Protein AF-N9XUS9-F1 (afdb_monomer_lite)

Foldseek 3Di:
DVVVVVVVVVVVVVVVVVVVVVVVVLVFAAKDWPDWQFADQDALAAFAWQPLPPPVRHDVLLVVLCVVQVLQVQLVVDDDPVSSLLVLLVSLQVQAAEDQDDADPALALSCCQVPPPDPRHYHYQVSSLRDSQSSCSSNRWIKWKKWFAAQPQQSDQCGIDIWMWTQDPVLRWTAIARSNQSWFKAQVPHTDDDVRCLVCLPHDMAIDGNDHRVVVSVVCNRRSAKMKTQSYRYSHSPPDQEMEMAGPDPSRDDQHHPNHGDAFYHYHVHCVNRGDDNPDNDQDWDPFKHKTKGQDDDDPVLVPDDPVVVVQSRQKIKIFMDTSNDTDQWKWKDKDPDATDIRRGRIDIDGDDAAKIKIFIGRVRPDTRIIIIMHRPD

Radius of gyration: 23.4 Å; chains: 1; bounding box: 55×80×63 Å

Structure (mmCIF, N/CA/C/O backbone):
data_AF-N9XUS9-F1
#
_entry.id   AF-N9XUS9-F1
#
loop_
_atom_site.group_PDB
_atom_site.id
_atom_site.type_symbol
_atom_site.label_atom_id
_atom_site.label_alt_id
_atom_site.label_comp_id
_atom_site.label_asym_id
_atom_site.label_entity_id
_atom_site.label_seq_id
_atom_site.pdbx_PDB_ins_code
_atom_site.Cartn_x
_atom_site.Cartn_y
_atom_site.Cartn_z
_atom_site.occupancy
_atom_site.B_iso_or_equiv
_atom_site.auth_seq_id
_atom_site.auth_comp_id
_atom_site.auth_asym_id
_atom_site.auth_atom_id
_atom_site.pdbx_PDB_model_num
ATOM 1 N N . MET A 1 1 ? -11.752 -59.488 16.007 1.00 55.69 1 MET A N 1
ATOM 2 C CA . MET A 1 1 ? -11.751 -58.450 14.945 1.00 55.69 1 MET A CA 1
ATOM 3 C C . MET A 1 1 ? -12.530 -57.180 15.313 1.00 55.69 1 MET A C 1
ATOM 5 O O . MET A 1 1 ? -11.917 -56.124 15.384 1.00 55.69 1 MET A O 1
ATOM 9 N N . ARG A 1 2 ? -13.831 -57.257 15.653 1.00 59.12 2 ARG A N 1
ATOM 10 C CA . ARG A 1 2 ? -14.692 -56.084 15.957 1.00 59.12 2 ARG A CA 1
ATOM 11 C C . ARG A 1 2 ? -14.159 -55.108 17.029 1.00 59.12 2 ARG A C 1
ATOM 13 O O . ARG A 1 2 ? -14.276 -53.902 16.854 1.00 59.12 2 ARG A O 1
ATOM 20 N N . LYS A 1 3 ? -13.525 -55.598 18.107 1.00 62.41 3 LYS A N 1
ATOM 21 C CA . LYS A 1 3 ? -12.932 -54.738 19.160 1.00 62.41 3 LYS A CA 1
ATOM 22 C C . LYS A 1 3 ? -11.695 -53.950 18.689 1.00 62.41 3 LYS A C 1
ATOM 24 O O . LYS A 1 3 ? -11.501 -52.828 19.140 1.00 62.41 3 LYS A O 1
ATOM 29 N N . LYS A 1 4 ? -10.881 -54.509 17.779 1.00 65.00 4 LYS A N 1
ATOM 30 C CA . LYS A 1 4 ? -9.710 -53.817 17.201 1.00 65.00 4 LYS A CA 1
ATOM 31 C C . LYS A 1 4 ? -10.150 -52.726 16.217 1.00 65.00 4 LYS A C 1
ATOM 33 O O . LYS A 1 4 ? -9.658 -51.613 16.306 1.00 65.00 4 LYS A O 1
ATOM 38 N N .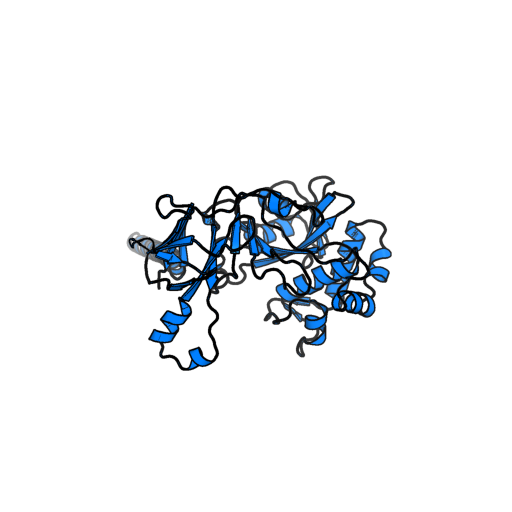 ILE A 1 5 ? -11.151 -53.016 15.382 1.00 74.81 5 ILE A N 1
ATOM 39 C CA . ILE A 1 5 ? -11.751 -52.049 14.444 1.00 74.81 5 ILE A CA 1
ATOM 40 C C . ILE A 1 5 ? -12.393 -50.874 15.204 1.00 74.81 5 ILE A C 1
ATOM 42 O O . ILE A 1 5 ? -12.122 -49.725 14.880 1.00 74.81 5 ILE A O 1
ATOM 46 N N . ARG A 1 6 ? -13.149 -51.135 16.287 1.00 74.62 6 ARG A N 1
ATOM 47 C CA . ARG A 1 6 ? -13.703 -50.067 17.146 1.00 74.62 6 ARG A CA 1
ATOM 48 C C . ARG A 1 6 ? -12.628 -49.166 17.762 1.00 74.62 6 ARG A C 1
ATOM 50 O O . ARG A 1 6 ? -12.818 -47.958 17.792 1.00 74.62 6 ARG A O 1
ATOM 57 N N . LYS A 1 7 ? -11.511 -49.735 18.234 1.00 77.75 7 LYS A N 1
ATOM 58 C CA . LYS A 1 7 ? -10.390 -48.946 18.775 1.00 77.75 7 LYS A CA 1
ATOM 59 C C . LYS A 1 7 ? -9.738 -48.069 17.702 1.00 77.75 7 LYS A C 1
ATOM 61 O O . LYS A 1 7 ? -9.454 -46.914 17.981 1.00 77.75 7 LYS A O 1
ATOM 66 N N . ILE A 1 8 ? -9.564 -48.586 16.484 1.00 84.25 8 ILE A N 1
ATOM 67 C CA . ILE A 1 8 ? -9.004 -47.824 15.356 1.00 84.25 8 ILE A CA 1
ATOM 68 C C . ILE A 1 8 ? -9.930 -46.662 14.968 1.00 84.25 8 ILE A C 1
ATOM 70 O O . ILE A 1 8 ? -9.463 -45.534 14.862 1.00 84.25 8 ILE A O 1
ATOM 74 N N . CYS A 1 9 ? -11.242 -46.895 14.843 1.00 82.31 9 CYS A N 1
ATOM 75 C CA . CYS A 1 9 ? -12.200 -45.821 14.556 1.00 82.31 9 CYS A CA 1
ATOM 76 C C . CYS A 1 9 ? -12.195 -44.731 15.636 1.00 82.31 9 CYS A C 1
ATOM 78 O O . CYS A 1 9 ? -12.264 -43.552 15.310 1.00 82.31 9 CYS A O 1
ATOM 80 N N . LEU A 1 10 ? -12.075 -45.107 16.913 1.00 84.81 10 LEU A N 1
ATOM 81 C CA . LEU A 1 10 ? -12.048 -44.148 18.017 1.00 84.81 10 LEU A CA 1
ATOM 82 C C . LEU A 1 10 ? -10.782 -43.276 17.990 1.00 84.81 10 LEU A C 1
ATOM 84 O O . LEU A 1 10 ? -10.868 -42.076 18.220 1.00 84.81 10 LEU A O 1
ATOM 88 N N . VAL A 1 11 ? -9.627 -43.853 17.641 1.00 86.81 11 VAL A N 1
ATOM 89 C CA . VAL A 1 11 ? -8.369 -43.104 17.462 1.00 86.81 11 VAL A CA 1
ATOM 90 C C . VAL A 1 11 ? -8.467 -42.133 16.284 1.00 86.81 11 VAL A C 1
ATOM 92 O O . VAL A 1 11 ? -8.067 -40.983 16.421 1.00 86.81 11 VAL A O 1
ATOM 95 N N . VAL A 1 12 ? -9.055 -42.550 15.158 1.00 89.25 12 VAL A N 1
ATOM 96 C CA . VAL A 1 12 ? -9.278 -41.665 13.999 1.00 89.25 12 VAL A CA 1
ATOM 97 C C . VAL A 1 12 ? -10.232 -40.520 14.349 1.00 89.25 12 VAL A C 1
ATOM 99 O O . VAL A 1 12 ? -9.975 -39.387 13.962 1.00 89.25 12 VAL A O 1
ATOM 102 N N . ILE A 1 13 ? -11.290 -40.779 15.125 1.00 89.62 13 ILE A N 1
ATOM 103 C CA . ILE A 1 13 ? -12.218 -39.737 15.591 1.00 89.62 13 ILE A CA 1
ATOM 104 C C . ILE A 1 13 ? -11.522 -38.769 16.550 1.00 89.62 13 ILE A C 1
ATOM 106 O O . ILE A 1 13 ? -11.703 -37.567 16.415 1.00 89.62 13 ILE A O 1
ATOM 110 N N . ILE A 1 14 ? -10.705 -39.255 17.488 1.00 85.94 14 ILE A N 1
ATOM 111 C CA . ILE A 1 14 ? -9.952 -38.389 18.409 1.00 85.94 14 ILE A CA 1
ATOM 112 C C . ILE A 1 14 ? -8.929 -37.541 17.648 1.00 85.94 14 ILE A C 1
ATOM 114 O O . ILE A 1 14 ? -8.796 -36.360 17.943 1.00 85.94 14 ILE A O 1
ATOM 118 N N . LEU A 1 15 ? -8.247 -38.103 16.647 1.00 82.88 15 LEU A N 1
ATOM 119 C CA . LEU A 1 15 ? -7.338 -37.345 15.785 1.00 82.88 15 LEU A CA 1
ATOM 120 C C . LEU A 1 15 ? -8.094 -36.314 14.940 1.00 82.88 15 LEU A C 1
ATOM 122 O O . LEU A 1 15 ? -7.660 -35.173 14.860 1.00 82.88 15 LEU A O 1
ATOM 126 N N . ALA A 1 16 ? -9.250 -36.670 14.377 1.00 81.44 16 ALA A N 1
ATOM 127 C CA . ALA A 1 16 ? -10.089 -35.741 13.624 1.00 81.44 16 ALA A CA 1
ATOM 128 C C . ALA A 1 16 ? -10.624 -34.608 14.512 1.00 81.44 16 ALA A C 1
ATOM 130 O O . ALA A 1 16 ? -10.534 -33.444 14.138 1.00 81.44 16 ALA A O 1
ATOM 131 N N . LEU A 1 17 ? -11.115 -34.924 15.714 1.00 80.12 17 LEU A N 1
ATOM 132 C CA . LEU A 1 17 ? -11.547 -33.933 16.701 1.00 80.12 17 LEU A CA 1
ATOM 133 C C . LEU A 1 17 ? -10.375 -33.090 17.205 1.00 80.12 17 LEU A C 1
ATOM 135 O O . LEU A 1 17 ? -10.551 -31.899 17.413 1.00 80.12 17 LEU A O 1
ATOM 139 N N . GLY A 1 18 ? -9.186 -33.675 17.357 1.00 72.31 18 GLY A N 1
ATOM 140 C CA . GLY A 1 18 ? -7.959 -32.969 17.715 1.00 72.31 18 GLY A CA 1
ATOM 141 C C . GLY A 1 18 ? -7.533 -31.972 16.641 1.00 72.31 18 GLY A C 1
ATOM 142 O O . GLY A 1 18 ? -7.239 -30.833 16.975 1.00 72.31 18 GLY A O 1
ATOM 143 N N . VAL A 1 19 ? -7.582 -32.358 15.362 1.00 71.81 19 VAL A N 1
ATOM 144 C CA . VAL A 1 19 ? -7.309 -31.469 14.218 1.00 71.81 19 VAL A CA 1
ATOM 145 C C . VAL A 1 19 ? -8.370 -30.372 14.108 1.00 71.81 19 VAL A C 1
ATOM 147 O O . VAL A 1 19 ? -8.022 -29.207 13.948 1.00 71.81 19 VAL A O 1
ATOM 150 N N . ILE A 1 20 ? -9.658 -30.704 14.261 1.00 70.94 20 ILE A N 1
ATOM 151 C CA . ILE A 1 20 ? -10.747 -29.713 14.277 1.00 70.94 20 ILE A CA 1
ATOM 152 C C . ILE A 1 20 ? -10.565 -28.741 15.447 1.00 70.94 20 ILE A C 1
ATOM 154 O O . ILE A 1 20 ? -10.708 -27.534 15.268 1.00 70.94 20 ILE A O 1
ATOM 158 N N . TYR A 1 21 ? -10.229 -29.244 16.635 1.00 65.31 21 TYR A N 1
ATOM 159 C CA . TYR A 1 21 ? -10.024 -28.435 17.831 1.00 65.31 21 TYR A CA 1
ATOM 160 C C . TYR A 1 21 ? -8.793 -27.533 17.705 1.00 65.31 21 TYR A C 1
ATOM 162 O O . TYR A 1 21 ? -8.913 -26.348 17.996 1.00 65.31 21 TYR A O 1
ATOM 170 N N . PHE A 1 22 ? -7.655 -28.043 17.219 1.00 53.28 22 PHE A N 1
ATOM 171 C CA . PHE A 1 22 ? -6.444 -27.246 16.979 1.00 53.28 22 PHE A CA 1
ATOM 172 C C . PHE A 1 22 ? -6.673 -26.166 15.918 1.00 53.28 22 PHE A C 1
ATOM 174 O O . PHE A 1 22 ? -6.421 -24.996 16.201 1.00 53.28 22 PHE A O 1
ATOM 181 N N . ASN A 1 23 ? -7.273 -26.513 14.773 1.00 52.66 23 ASN A N 1
ATOM 182 C CA . ASN A 1 23 ? -7.622 -25.533 13.739 1.00 52.66 23 ASN A CA 1
ATOM 183 C C . ASN A 1 23 ? -8.619 -24.478 14.256 1.00 52.66 23 ASN A C 1
ATOM 185 O O . ASN A 1 23 ? -8.572 -23.326 13.843 1.00 52.66 23 ASN A O 1
ATOM 189 N N . SER A 1 24 ? -9.500 -24.842 15.196 1.00 49.53 24 SER A N 1
ATOM 190 C CA . SER A 1 24 ? -10.460 -23.909 15.807 1.00 49.53 24 SER A CA 1
ATOM 191 C C . SER A 1 24 ? -9.878 -23.067 16.953 1.00 49.53 24 SER A C 1
ATOM 193 O O . SER A 1 24 ? -10.550 -22.138 17.406 1.00 49.53 24 SER A O 1
ATOM 195 N N . PHE A 1 25 ? -8.696 -23.405 17.483 1.00 46.56 25 PHE A N 1
ATOM 196 C CA . PHE A 1 25 ? -8.051 -22.696 18.599 1.00 46.56 25 PHE A CA 1
ATOM 197 C C . PHE A 1 25 ? -6.866 -21.828 18.164 1.00 46.56 25 PHE A C 1
ATOM 199 O O . PHE A 1 25 ? -6.571 -20.850 18.852 1.00 46.56 25 PHE A O 1
ATOM 206 N N . GLU A 1 26 ? -6.208 -22.146 17.045 1.00 46.09 26 GLU A N 1
ATOM 207 C CA . GLU A 1 26 ? -5.217 -21.245 16.438 1.00 46.09 26 GLU A CA 1
ATOM 208 C C . GLU A 1 26 ? -5.873 -19.973 15.879 1.00 46.09 26 GLU A C 1
ATOM 210 O O . GLU A 1 26 ? -5.320 -18.891 16.039 1.00 46.09 26 GLU A O 1
ATOM 215 N N . ASP A 1 27 ? -7.119 -20.065 15.404 1.00 48.94 27 ASP A N 1
ATOM 216 C CA . ASP A 1 27 ? -7.929 -18.941 14.899 1.00 48.94 27 ASP A CA 1
ATOM 217 C C . ASP A 1 27 ? -8.419 -17.939 15.989 1.00 48.94 27 ASP A C 1
ATOM 219 O O . ASP A 1 27 ? -9.230 -17.062 15.693 1.00 48.94 27 ASP A O 1
ATOM 223 N N . LYS A 1 28 ? -7.988 -18.060 17.261 1.00 50.34 28 LYS A N 1
ATOM 224 C CA . LYS A 1 28 ? -8.594 -17.358 18.428 1.00 50.34 28 LYS A CA 1
ATOM 225 C C . LYS A 1 28 ? -7.639 -16.528 19.297 1.00 50.34 28 LYS A C 1
ATOM 227 O O . LYS A 1 28 ? -7.837 -16.364 20.504 1.00 50.34 28 LYS A O 1
ATOM 232 N N . LYS A 1 29 ? -6.517 -16.071 18.746 1.00 60.91 29 LYS A N 1
ATOM 233 C CA . LYS A 1 29 ? -5.607 -15.163 19.465 1.00 60.91 29 LYS A CA 1
ATOM 234 C C . LYS A 1 29 ? -5.242 -13.999 18.563 1.00 60.91 29 LYS A C 1
ATOM 236 O O . LYS A 1 29 ? -4.198 -14.023 17.930 1.00 60.91 29 LYS A O 1
ATOM 241 N N . GLY A 1 30 ? -6.103 -12.990 18.525 1.00 73.31 30 GLY A N 1
ATOM 242 C CA . GLY A 1 30 ? -5.881 -11.820 17.690 1.00 73.31 30 GLY A CA 1
ATOM 243 C C . GLY A 1 30 ? -6.938 -10.742 17.876 1.00 73.31 30 GLY A C 1
ATOM 244 O O . GLY A 1 30 ? -7.646 -10.697 18.888 1.00 73.31 30 GLY A O 1
ATOM 245 N N . ILE A 1 31 ? -7.021 -9.868 16.879 1.00 85.81 31 ILE A N 1
ATOM 246 C CA . ILE A 1 31 ? -7.991 -8.779 16.816 1.00 85.81 31 ILE A CA 1
ATOM 247 C C . ILE A 1 31 ? -8.891 -9.027 15.624 1.00 85.81 31 ILE A C 1
ATOM 249 O O . ILE A 1 31 ? -8.422 -9.242 14.507 1.00 85.81 31 ILE A O 1
ATOM 253 N N . LYS A 1 32 ? -10.198 -8.994 15.876 1.00 89.00 32 LYS A N 1
ATOM 254 C CA . LYS A 1 32 ? -11.206 -9.272 14.864 1.00 89.00 32 LYS A CA 1
ATOM 255 C C . LYS A 1 32 ? -12.099 -8.064 14.656 1.00 89.00 32 LYS A C 1
ATOM 257 O O . LYS A 1 32 ? -12.776 -7.620 15.581 1.00 89.00 32 LYS A O 1
ATOM 262 N N . VAL A 1 33 ? -12.162 -7.584 13.421 1.00 91.31 33 VAL A N 1
ATOM 263 C CA . VAL A 1 33 ? -13.187 -6.626 13.010 1.00 91.31 33 VAL A CA 1
ATOM 264 C C . VAL A 1 33 ? -14.502 -7.386 12.847 1.00 91.31 33 VAL A C 1
ATOM 266 O O . VAL A 1 33 ? -14.601 -8.349 12.090 1.00 91.31 33 VAL A O 1
ATOM 269 N N . THR A 1 34 ? -15.506 -6.998 13.627 1.00 92.38 34 THR A N 1
ATOM 270 C CA . THR A 1 34 ? -16.836 -7.635 13.640 1.00 92.38 34 THR A CA 1
ATOM 271 C C . THR A 1 34 ? -17.873 -6.822 12.875 1.00 92.38 34 THR A C 1
ATOM 273 O O . THR A 1 34 ? -18.816 -7.397 12.332 1.00 92.38 34 THR A O 1
ATOM 276 N N . LYS A 1 35 ? -17.652 -5.507 12.758 1.00 94.81 35 LYS A N 1
ATOM 277 C CA . LYS A 1 35 ? -18.440 -4.585 11.940 1.00 94.81 35 LYS A CA 1
ATOM 278 C C . LYS A 1 35 ? -17.556 -3.449 11.428 1.00 94.81 35 LYS A C 1
ATOM 280 O O . LYS A 1 35 ? -16.718 -2.946 12.176 1.00 94.81 35 LYS A O 1
ATOM 285 N N . PHE A 1 36 ? -17.755 -3.034 10.177 1.00 95.81 36 PHE A N 1
ATOM 286 C CA . PHE A 1 36 ? -16.971 -1.969 9.548 1.00 95.81 36 PHE A CA 1
ATOM 287 C C . PHE A 1 36 ? -17.843 -1.086 8.645 1.00 95.81 36 PHE A C 1
ATOM 289 O O . PHE A 1 36 ? -17.789 -1.161 7.420 1.00 95.81 36 PHE A O 1
ATOM 296 N N . ASP A 1 37 ? -18.640 -0.215 9.258 1.00 96.69 37 ASP A N 1
ATOM 297 C CA . ASP A 1 37 ? -19.387 0.832 8.554 1.00 96.69 37 ASP A CA 1
ATOM 298 C C . ASP A 1 37 ? -18.475 2.060 8.399 1.00 96.69 37 ASP A C 1
ATOM 300 O O . ASP A 1 37 ? -18.717 3.118 8.978 1.00 96.69 37 ASP A O 1
ATOM 304 N N . ASN A 1 38 ? -17.348 1.868 7.711 1.00 96.94 38 ASN A N 1
ATOM 305 C CA . ASN A 1 38 ? -16.285 2.865 7.550 1.00 96.94 38 ASN A CA 1
ATOM 306 C C . ASN A 1 38 ? -15.534 2.697 6.210 1.00 96.94 38 ASN A C 1
ATOM 308 O O . ASN A 1 38 ? -14.387 3.118 6.073 1.00 96.94 38 ASN A O 1
ATOM 312 N N . LEU A 1 39 ? -16.146 2.034 5.221 1.00 97.12 39 LEU A N 1
ATOM 313 C CA . LEU A 1 39 ? -15.546 1.862 3.897 1.00 97.12 39 LEU A CA 1
ATOM 314 C C . LEU A 1 39 ? -15.544 3.174 3.117 1.00 97.12 39 LEU A C 1
ATOM 316 O O . LEU A 1 39 ? -16.595 3.759 2.844 1.00 97.12 39 LEU A O 1
ATOM 320 N N . TYR A 1 40 ? -14.356 3.604 2.709 1.00 96.69 40 TYR A N 1
ATOM 321 C CA . TYR A 1 40 ? -14.174 4.786 1.887 1.00 96.69 40 TYR A CA 1
ATOM 322 C C . TYR A 1 40 ? -14.420 4.451 0.416 1.00 96.69 40 TYR A C 1
ATOM 324 O O . TYR A 1 40 ? -13.503 4.066 -0.300 1.00 96.69 40 TYR A O 1
ATOM 332 N N . ASN A 1 41 ? -15.652 4.603 -0.058 1.00 94.75 41 ASN A N 1
ATOM 333 C CA . ASN A 1 41 ? -16.010 4.366 -1.464 1.00 94.75 41 ASN A CA 1
ATOM 334 C C . ASN A 1 41 ? -16.225 5.675 -2.242 1.00 94.75 41 ASN A C 1
ATOM 336 O O . ASN A 1 41 ? -17.005 5.730 -3.190 1.00 94.75 41 ASN A O 1
ATOM 340 N N . GLU A 1 42 ? -15.530 6.734 -1.828 1.00 93.69 42 GLU A N 1
ATOM 341 C CA . GLU A 1 42 ? -15.599 8.060 -2.445 1.00 93.69 42 GLU A CA 1
ATOM 342 C C . GLU A 1 42 ? -14.345 8.343 -3.293 1.00 93.69 42 GLU A C 1
ATOM 344 O O . GLU A 1 42 ? -13.570 7.433 -3.597 1.00 93.69 42 GLU A O 1
ATOM 349 N N . GLU A 1 43 ? -14.168 9.584 -3.756 1.00 91.12 43 GLU A N 1
ATOM 350 C CA . GLU A 1 43 ? -13.172 9.931 -4.786 1.00 91.12 43 GLU A CA 1
ATOM 351 C C . GLU A 1 43 ? -12.247 11.096 -4.402 1.00 91.12 43 GLU A C 1
ATOM 353 O O . GLU A 1 43 ? -11.361 11.456 -5.175 1.00 91.12 43 GLU A O 1
ATOM 358 N N . SER A 1 44 ? -12.422 11.687 -3.229 1.00 91.00 44 SER A N 1
ATOM 359 C CA . SER A 1 44 ? -11.757 12.924 -2.805 1.00 91.00 44 SER A CA 1
ATOM 360 C C . SER A 1 44 ? -10.326 12.723 -2.299 1.00 91.00 44 SER A C 1
ATOM 362 O O . SER A 1 44 ? -9.567 13.687 -2.204 1.00 91.00 44 SER A O 1
ATOM 364 N N . ILE A 1 45 ? -9.918 11.486 -1.986 1.00 90.81 45 ILE A N 1
ATOM 365 C CA . ILE A 1 45 ? -8.528 11.191 -1.610 1.00 90.81 45 ILE A CA 1
ATOM 366 C C . ILE A 1 45 ? -7.589 11.506 -2.783 1.00 90.81 45 ILE A C 1
ATOM 368 O O . ILE A 1 45 ? -7.725 10.968 -3.892 1.00 90.81 45 ILE A O 1
ATOM 372 N N . LYS A 1 46 ? -6.603 12.361 -2.493 1.00 91.00 46 LYS A N 1
ATOM 373 C CA . LYS A 1 46 ? -5.433 12.616 -3.334 1.00 91.00 46 LYS A CA 1
ATOM 374 C C . LYS A 1 46 ? -4.355 11.586 -3.007 1.00 91.00 46 LYS A C 1
ATOM 376 O O . LYS A 1 46 ? -4.002 11.424 -1.845 1.00 91.00 46 LYS A O 1
ATOM 381 N N . ILE A 1 47 ? -3.839 10.925 -4.038 1.00 93.69 47 ILE A N 1
ATOM 382 C CA . ILE A 1 47 ? -2.656 10.066 -3.946 1.00 93.69 47 ILE A CA 1
ATOM 383 C C . ILE A 1 47 ? -1.472 10.888 -4.457 1.00 93.69 47 ILE A C 1
ATOM 385 O O . ILE A 1 47 ? -1.565 11.501 -5.522 1.00 93.69 47 ILE A O 1
ATOM 389 N N . PHE A 1 48 ? -0.398 10.946 -3.678 1.00 93.94 48 PHE A N 1
ATOM 390 C CA . PHE A 1 48 ? 0.795 11.729 -3.985 1.00 93.94 48 PHE A CA 1
ATOM 391 C C . PHE A 1 48 ? 1.836 10.847 -4.672 1.00 93.94 48 PHE A C 1
ATOM 393 O O . PHE A 1 48 ? 2.011 9.686 -4.301 1.00 93.94 48 PHE A O 1
ATOM 400 N N . TYR A 1 49 ? 2.516 11.410 -5.666 1.00 94.62 49 TYR A N 1
ATOM 401 C CA . TYR A 1 49 ? 3.536 10.748 -6.477 1.00 94.62 49 TYR A CA 1
ATOM 402 C C . TYR A 1 49 ? 4.754 11.662 -6.620 1.00 94.62 49 TYR A C 1
ATOM 404 O O . TYR A 1 49 ? 4.653 12.873 -6.407 1.00 94.62 49 TYR A O 1
ATOM 412 N N . GLU A 1 50 ? 5.902 11.071 -6.939 1.00 93.56 50 GLU A N 1
ATOM 413 C CA . GLU A 1 50 ? 7.166 11.792 -7.077 1.00 93.56 50 GLU A CA 1
ATOM 414 C C . GLU A 1 50 ? 7.133 12.748 -8.279 1.00 93.56 50 GLU A C 1
ATOM 416 O O . GLU A 1 50 ? 6.464 12.502 -9.273 1.00 93.56 50 GLU A O 1
ATOM 421 N N . HIS A 1 51 ? 7.859 13.864 -8.233 1.00 83.94 51 HIS A N 1
ATOM 422 C CA . HIS A 1 51 ? 7.859 14.823 -9.341 1.00 83.94 51 HIS A CA 1
ATOM 423 C C . HIS A 1 51 ? 8.919 14.488 -10.399 1.00 83.94 51 HIS A C 1
ATOM 425 O O . HIS A 1 51 ? 9.882 15.229 -10.577 1.00 83.94 51 HIS A O 1
ATOM 431 N N . ILE A 1 52 ? 8.743 13.400 -11.153 1.00 85.25 52 ILE A N 1
ATOM 432 C CA . ILE A 1 52 ? 9.779 12.961 -12.113 1.00 85.25 52 ILE A CA 1
ATOM 433 C C . ILE A 1 52 ? 9.776 13.735 -13.442 1.00 85.25 52 ILE A C 1
ATOM 435 O O . ILE A 1 52 ? 10.769 13.737 -14.170 1.00 85.25 52 ILE A O 1
ATOM 439 N N . ARG A 1 53 ? 8.656 14.385 -13.794 1.00 79.81 53 ARG A N 1
ATOM 440 C CA . ARG A 1 53 ? 8.522 15.157 -15.048 1.00 79.81 53 ARG A CA 1
ATOM 441 C C . ARG A 1 53 ? 9.075 16.573 -14.940 1.00 79.81 53 ARG A C 1
ATOM 443 O O . ARG A 1 53 ? 9.546 17.130 -15.931 1.00 79.81 53 ARG A O 1
ATOM 450 N N . ASP A 1 54 ? 9.015 17.155 -13.747 1.00 83.31 54 ASP A N 1
ATOM 451 C CA . ASP A 1 54 ? 9.600 18.461 -13.476 1.00 83.31 54 ASP A CA 1
ATOM 452 C C . ASP A 1 54 ? 11.067 18.270 -13.091 1.00 83.31 54 ASP A C 1
ATOM 454 O O . ASP A 1 54 ? 11.393 18.000 -11.937 1.00 83.31 54 ASP A O 1
ATOM 458 N N . LYS A 1 55 ? 11.965 18.430 -14.070 1.00 80.06 55 LYS A N 1
ATOM 459 C CA . LYS A 1 55 ? 13.413 18.244 -13.880 1.00 80.06 55 LYS A CA 1
ATOM 460 C C . LYS A 1 55 ? 14.004 19.097 -12.752 1.00 80.06 55 LYS A C 1
ATOM 462 O O . LYS A 1 55 ? 15.063 18.751 -12.246 1.00 80.06 55 LYS A O 1
ATOM 467 N N . THR A 1 56 ? 13.344 20.188 -12.358 1.00 82.44 56 THR A N 1
ATOM 468 C CA . THR A 1 56 ? 13.805 21.063 -11.267 1.00 82.44 56 THR A CA 1
ATOM 469 C C . THR A 1 56 ? 13.441 20.542 -9.876 1.00 82.44 56 THR A C 1
ATOM 471 O O . THR A 1 56 ? 13.940 21.060 -8.881 1.00 82.44 56 THR A O 1
ATOM 474 N N . LYS A 1 57 ? 12.585 19.516 -9.804 1.00 85.56 57 LYS A N 1
ATOM 475 C CA . LYS A 1 57 ? 12.055 18.937 -8.564 1.00 85.56 57 LYS A CA 1
ATOM 476 C C . LYS A 1 57 ? 12.363 17.451 -8.401 1.00 85.56 57 LYS A C 1
ATOM 478 O O . LYS A 1 57 ? 11.886 16.852 -7.443 1.00 85.56 57 LYS A O 1
ATOM 483 N N . ILE A 1 58 ? 13.147 16.861 -9.305 1.00 88.12 58 ILE A N 1
ATOM 484 C CA . ILE A 1 58 ? 13.558 15.460 -9.181 1.00 88.12 58 ILE A CA 1
ATOM 485 C C . ILE A 1 58 ? 14.362 15.298 -7.891 1.00 88.12 58 ILE A C 1
ATOM 487 O O . ILE A 1 58 ? 15.331 16.021 -7.650 1.00 88.12 58 ILE A O 1
ATOM 491 N N . ASN A 1 59 ? 13.965 14.327 -7.074 1.00 93.00 59 ASN A N 1
ATOM 492 C CA . ASN A 1 59 ? 14.664 13.996 -5.845 1.00 93.00 59 ASN A CA 1
ATOM 493 C C . ASN A 1 59 ? 16.120 13.567 -6.127 1.00 93.00 59 ASN A C 1
ATOM 495 O O . ASN A 1 59 ? 16.382 12.682 -6.942 1.00 93.00 59 ASN A O 1
ATOM 499 N N . GLU A 1 60 ? 17.074 14.158 -5.404 1.00 94.81 60 GLU A N 1
ATOM 500 C CA . GLU A 1 60 ? 18.513 13.901 -5.557 1.00 94.81 60 GLU A CA 1
ATOM 501 C C . GLU A 1 60 ? 18.883 12.414 -5.396 1.00 94.81 60 GLU A C 1
ATOM 503 O O . GLU A 1 60 ? 19.801 11.924 -6.052 1.00 94.81 60 GLU A O 1
ATOM 508 N N . LYS A 1 61 ? 18.158 11.666 -4.555 1.00 95.38 61 LYS A N 1
ATOM 509 C CA . LYS A 1 61 ? 18.366 10.224 -4.348 1.00 95.38 61 LYS A CA 1
ATOM 510 C C . LYS A 1 61 ? 18.066 9.421 -5.611 1.00 95.38 61 LYS A C 1
ATOM 512 O O . LYS A 1 61 ? 18.778 8.462 -5.896 1.00 95.38 61 LYS A O 1
ATOM 517 N N . ILE A 1 62 ? 17.064 9.840 -6.385 1.00 96.50 62 ILE A N 1
ATOM 518 C CA . ILE A 1 62 ? 16.724 9.227 -7.674 1.00 96.50 62 ILE A CA 1
ATOM 519 C C . ILE A 1 62 ? 17.807 9.531 -8.708 1.00 96.50 62 ILE A C 1
ATOM 521 O O . ILE A 1 62 ? 18.257 8.619 -9.396 1.00 96.50 62 ILE A O 1
ATOM 525 N N . THR A 1 63 ? 18.295 10.774 -8.762 1.00 94.81 63 THR A N 1
ATOM 526 C CA . THR A 1 63 ? 19.422 11.150 -9.633 1.00 94.81 63 THR A CA 1
ATOM 527 C C . THR A 1 63 ? 20.676 10.335 -9.312 1.00 94.81 63 THR A C 1
ATOM 529 O O . THR A 1 63 ? 21.302 9.783 -10.211 1.00 94.81 63 THR A O 1
ATOM 532 N N . LYS A 1 64 ? 21.003 10.172 -8.026 1.00 95.56 64 LYS A N 1
ATOM 533 C CA . LYS A 1 64 ? 22.148 9.361 -7.587 1.00 95.56 64 LYS A CA 1
ATOM 534 C C . LYS A 1 64 ? 21.998 7.882 -7.932 1.00 95.56 64 LYS A C 1
ATOM 536 O O . LYS A 1 64 ? 22.985 7.249 -8.300 1.00 95.56 64 LYS A O 1
ATOM 541 N N . LEU A 1 65 ? 20.794 7.317 -7.806 1.00 94.94 65 LEU A N 1
ATOM 542 C CA . LEU A 1 65 ? 20.527 5.942 -8.241 1.00 94.94 65 LEU A CA 1
ATOM 543 C C . LEU A 1 65 ? 20.720 5.789 -9.745 1.00 94.94 65 LEU A C 1
ATOM 545 O O . LEU A 1 65 ? 21.360 4.826 -10.163 1.00 94.94 65 LEU A O 1
ATOM 549 N N . GLU A 1 66 ? 20.212 6.740 -10.530 1.00 95.06 66 GLU A N 1
ATOM 550 C CA . GLU A 1 66 ? 20.425 6.745 -11.974 1.00 95.06 66 GLU A CA 1
ATOM 551 C C . GLU A 1 66 ? 21.919 6.731 -12.313 1.00 95.06 66 GLU A C 1
ATOM 553 O O . GLU A 1 66 ? 22.392 5.828 -12.996 1.00 95.06 66 GLU A O 1
ATOM 558 N N . GLU A 1 67 ? 22.686 7.681 -11.781 1.00 95.12 67 GLU A N 1
ATOM 559 C CA . GLU A 1 67 ? 24.121 7.797 -12.064 1.00 95.12 67 GLU A CA 1
ATOM 560 C C . GLU A 1 67 ? 24.918 6.569 -11.605 1.00 95.12 67 GLU A C 1
ATOM 562 O O . GLU A 1 67 ? 25.846 6.138 -12.285 1.00 95.12 67 GLU A O 1
ATOM 567 N N . THR A 1 68 ? 24.556 5.982 -10.460 1.00 95.62 68 THR A N 1
ATOM 568 C CA . THR A 1 68 ? 25.278 4.833 -9.888 1.00 95.62 68 THR A CA 1
ATOM 569 C C . THR A 1 68 ? 25.060 3.549 -10.689 1.00 95.62 68 THR A C 1
ATOM 571 O O . THR A 1 68 ? 25.963 2.715 -10.765 1.00 95.62 68 THR A O 1
ATOM 574 N N . TYR A 1 69 ? 23.863 3.363 -11.251 1.00 95.88 69 TYR A N 1
ATOM 575 C CA . TYR A 1 69 ? 23.458 2.104 -11.884 1.00 95.88 69 TYR A CA 1
ATOM 576 C C . TYR A 1 69 ? 23.197 2.218 -13.388 1.00 95.88 69 TYR A C 1
ATOM 578 O O . TYR A 1 69 ? 22.804 1.223 -13.998 1.00 95.88 69 TYR A O 1
ATOM 586 N N . SER A 1 70 ? 23.424 3.391 -13.986 1.00 96.44 70 SER A N 1
ATOM 587 C CA . SER A 1 70 ? 23.223 3.667 -15.414 1.00 96.44 70 SER A CA 1
ATOM 588 C C . SER A 1 70 ? 21.851 3.192 -15.913 1.00 96.44 70 SER A C 1
ATOM 590 O O . SER A 1 70 ? 21.738 2.558 -16.966 1.00 96.44 70 SER A O 1
ATOM 592 N N . VAL A 1 71 ? 20.794 3.448 -15.138 1.00 96.75 71 VAL A N 1
ATOM 593 C CA . VAL A 1 71 ? 19.452 2.889 -15.357 1.00 96.75 71 VAL A CA 1
ATOM 594 C C . VAL A 1 71 ? 18.917 3.262 -16.733 1.00 96.75 71 VAL A C 1
ATOM 596 O O . VAL A 1 71 ? 18.450 2.373 -17.455 1.00 96.75 71 VAL A O 1
ATOM 599 N N . LYS A 1 72 ? 19.017 4.532 -17.146 1.00 96.06 72 LYS A N 1
ATOM 600 C CA . LYS A 1 72 ? 18.548 4.951 -18.480 1.00 96.06 72 LYS A CA 1
ATOM 601 C C . LYS A 1 72 ? 19.397 4.366 -19.595 1.00 96.06 72 LYS A C 1
ATOM 603 O O . LYS A 1 72 ? 18.843 3.941 -20.603 1.00 96.06 72 LYS A O 1
ATOM 608 N N . GLU A 1 73 ? 20.717 4.338 -19.434 1.00 95.94 73 GLU A N 1
ATOM 609 C CA . GLU A 1 73 ? 21.627 3.805 -20.454 1.00 95.94 73 GLU A CA 1
ATOM 610 C C . GLU A 1 73 ? 21.372 2.315 -20.715 1.00 95.94 73 GLU A C 1
ATOM 612 O O . GLU A 1 73 ? 21.354 1.876 -21.863 1.00 95.94 73 GLU A O 1
ATOM 617 N N . ILE A 1 74 ? 21.161 1.530 -19.656 1.00 94.75 74 ILE A N 1
ATOM 618 C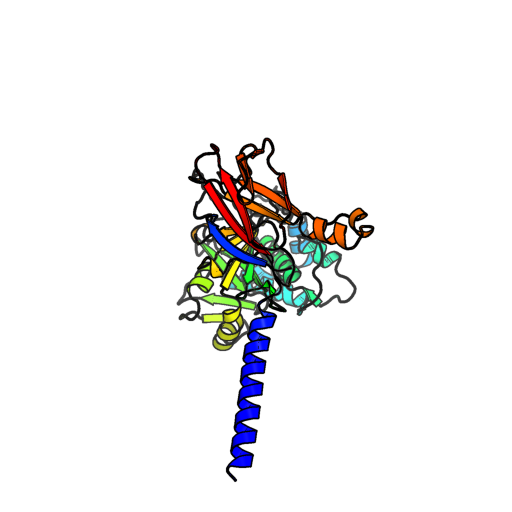 CA . ILE A 1 74 ? 20.901 0.093 -19.764 1.00 94.75 74 ILE A CA 1
ATOM 619 C C . ILE A 1 74 ? 19.505 -0.159 -20.330 1.00 94.75 74 ILE A C 1
ATOM 621 O O . ILE A 1 74 ? 19.354 -0.984 -21.230 1.00 94.75 74 ILE A O 1
ATOM 625 N N . SER A 1 75 ? 18.494 0.543 -19.816 1.00 94.44 75 SER A N 1
ATOM 626 C CA . SER A 1 75 ? 17.096 0.255 -20.148 1.00 94.44 75 SER A CA 1
ATOM 627 C C . SER A 1 75 ? 16.716 0.753 -21.543 1.00 94.44 75 SER A C 1
ATOM 629 O O . SER A 1 75 ? 16.043 0.035 -22.270 1.00 94.44 75 SER A O 1
ATOM 631 N N . ASN A 1 76 ? 17.206 1.924 -21.975 1.00 93.94 76 ASN A N 1
ATOM 632 C CA . ASN A 1 76 ? 16.880 2.502 -23.291 1.00 93.94 76 ASN A CA 1
ATOM 633 C C . ASN A 1 76 ? 17.553 1.797 -24.483 1.00 93.94 76 ASN A C 1
ATOM 635 O O . ASN A 1 76 ? 17.440 2.277 -25.608 1.00 93.94 76 ASN A O 1
ATOM 639 N N . LYS A 1 77 ? 18.264 0.685 -24.253 1.00 94.50 77 LYS A N 1
ATOM 640 C CA . LYS A 1 77 ? 18.707 -0.224 -25.323 1.00 94.50 77 LYS A CA 1
ATOM 641 C C . LYS A 1 77 ? 17.561 -1.067 -25.880 1.00 94.50 77 LYS A C 1
ATOM 643 O O . LYS A 1 77 ? 17.694 -1.586 -26.980 1.00 94.50 77 LYS A O 1
ATOM 648 N N . GLU A 1 78 ? 16.483 -1.215 -25.117 1.00 95.38 78 GLU A N 1
ATOM 649 C CA . GLU A 1 78 ? 15.243 -1.834 -25.577 1.00 95.38 78 GLU A CA 1
ATOM 650 C C . GLU A 1 78 ? 14.354 -0.781 -26.250 1.00 95.38 78 GLU A C 1
ATOM 652 O O . GLU A 1 78 ? 14.394 0.394 -25.876 1.00 95.38 78 GLU A O 1
ATOM 657 N N . ASP A 1 79 ? 13.538 -1.191 -27.222 1.00 92.06 79 ASP A N 1
ATOM 658 C CA . ASP A 1 79 ? 12.628 -0.289 -27.940 1.00 92.06 79 ASP A CA 1
ATOM 659 C C . ASP A 1 79 ? 11.268 -0.160 -27.230 1.00 92.06 79 ASP A C 1
ATOM 661 O O . ASP A 1 79 ? 10.772 0.956 -27.024 1.00 92.06 79 ASP A O 1
ATOM 665 N N . ASP A 1 80 ? 10.700 -1.294 -26.811 1.00 94.44 80 ASP A N 1
ATOM 666 C CA . ASP A 1 80 ? 9.379 -1.414 -26.184 1.00 94.44 80 ASP A CA 1
ATOM 667 C C . ASP A 1 80 ? 9.346 -0.856 -24.747 1.00 94.44 80 ASP A C 1
ATOM 669 O O . ASP A 1 80 ? 10.311 -0.970 -23.987 1.00 94.44 80 ASP A O 1
ATOM 673 N N . GLU A 1 81 ? 8.230 -0.222 -24.365 1.00 95.88 81 GLU A N 1
ATOM 674 C CA . GLU A 1 81 ? 8.058 0.384 -23.038 1.00 95.88 81 GLU A CA 1
ATOM 675 C C . GLU A 1 81 ? 8.157 -0.654 -21.909 1.00 95.88 81 GLU A C 1
ATOM 677 O O . GLU A 1 81 ? 8.859 -0.424 -20.920 1.00 95.88 81 GLU A O 1
ATOM 682 N N . LEU A 1 82 ? 7.495 -1.805 -22.052 1.00 96.00 82 LEU A N 1
ATOM 683 C CA . LEU A 1 82 ? 7.492 -2.854 -21.033 1.00 96.00 82 LEU A CA 1
ATOM 684 C C . LEU A 1 82 ? 8.865 -3.509 -20.921 1.00 96.00 82 LEU A C 1
ATOM 686 O O . LEU A 1 82 ? 9.310 -3.786 -19.807 1.00 96.00 82 LEU A O 1
ATOM 690 N N . ASP A 1 83 ? 9.563 -3.707 -22.039 1.00 95.50 83 ASP A N 1
ATOM 691 C CA . ASP A 1 83 ? 10.913 -4.277 -22.025 1.00 95.50 83 ASP A CA 1
ATOM 692 C C . ASP A 1 83 ? 11.919 -3.338 -21.338 1.00 95.50 83 ASP A C 1
ATOM 694 O O . ASP A 1 83 ? 12.718 -3.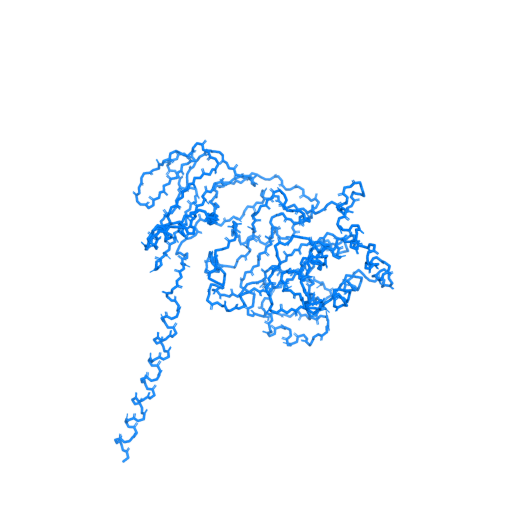794 -20.511 1.00 95.50 83 ASP A O 1
ATOM 698 N N . LYS A 1 84 ? 11.820 -2.015 -21.558 1.00 97.38 84 LYS A N 1
ATOM 699 C CA . LYS A 1 84 ? 12.589 -1.006 -20.797 1.00 97.38 84 LYS A CA 1
ATOM 700 C C . LYS A 1 84 ? 12.329 -1.121 -19.298 1.00 97.38 84 LYS A C 1
ATOM 702 O O . LYS A 1 84 ? 13.268 -1.122 -18.501 1.00 97.38 84 LYS A O 1
ATOM 707 N N . ILE A 1 85 ? 11.063 -1.236 -18.899 1.00 97.88 85 ILE A N 1
ATOM 708 C CA . ILE A 1 85 ? 10.689 -1.390 -17.490 1.00 97.88 85 ILE A CA 1
ATOM 709 C C . ILE A 1 85 ? 11.237 -2.705 -16.929 1.00 97.88 85 ILE A C 1
ATOM 711 O O . ILE A 1 85 ? 11.812 -2.706 -15.841 1.00 97.88 85 ILE A O 1
ATOM 715 N N . LEU A 1 86 ? 11.151 -3.815 -17.663 1.00 96.88 86 LEU A N 1
ATOM 716 C CA . LEU A 1 86 ? 11.688 -5.100 -17.219 1.00 96.88 86 LEU A CA 1
ATOM 717 C C . LEU A 1 86 ? 13.205 -5.077 -17.008 1.00 96.88 86 LEU A C 1
ATOM 719 O O . LEU A 1 86 ? 13.679 -5.725 -16.071 1.00 96.88 86 LEU A O 1
ATOM 723 N N . LYS A 1 87 ? 13.973 -4.279 -17.764 1.00 97.25 87 LYS A N 1
ATOM 724 C CA . LYS A 1 87 ? 15.416 -4.106 -17.501 1.00 97.25 87 LYS A CA 1
ATOM 725 C C . LYS A 1 87 ? 15.725 -3.567 -16.117 1.00 97.25 87 LYS A C 1
ATOM 727 O O . LYS A 1 87 ? 16.743 -3.945 -15.541 1.00 97.25 87 LYS A O 1
ATOM 732 N N . THR A 1 88 ? 14.847 -2.761 -15.529 1.00 98.06 88 THR A N 1
ATOM 733 C CA . THR A 1 88 ? 15.049 -2.300 -14.147 1.00 98.06 88 THR A CA 1
ATOM 734 C C . THR A 1 88 ? 15.027 -3.464 -13.144 1.00 98.06 88 THR A C 1
ATOM 736 O O . THR A 1 88 ? 15.786 -3.446 -12.176 1.00 98.06 88 THR A O 1
ATOM 739 N N . THR A 1 89 ? 14.271 -4.536 -13.423 1.00 97.38 89 THR A N 1
ATOM 740 C CA . THR A 1 89 ? 14.276 -5.761 -12.600 1.00 97.38 89 THR A CA 1
ATOM 741 C C . THR A 1 89 ? 15.583 -6.553 -12.743 1.00 97.38 89 THR A C 1
ATOM 743 O O . THR A 1 89 ? 16.042 -7.184 -11.790 1.00 97.38 89 THR A O 1
ATOM 746 N N . ASP A 1 90 ? 16.235 -6.476 -13.908 1.00 95.44 90 ASP A N 1
ATOM 747 C CA . ASP A 1 90 ? 17.554 -7.074 -14.142 1.00 95.44 90 ASP A CA 1
ATOM 748 C C . ASP A 1 90 ? 18.649 -6.302 -13.400 1.00 95.44 90 ASP A C 1
ATOM 750 O O . ASP A 1 90 ? 19.538 -6.904 -12.794 1.00 95.44 90 ASP A O 1
ATOM 754 N N . ILE A 1 91 ? 18.556 -4.969 -13.393 1.00 96.88 91 ILE A N 1
ATOM 755 C CA . ILE A 1 91 ? 19.431 -4.102 -12.598 1.00 96.88 91 ILE A CA 1
ATOM 756 C C . ILE A 1 91 ? 19.281 -4.443 -11.113 1.00 96.88 91 ILE A C 1
ATOM 758 O O . ILE A 1 91 ? 20.285 -4.720 -10.456 1.00 96.88 91 ILE A O 1
ATOM 762 N N . LEU A 1 92 ? 18.049 -4.520 -10.594 1.00 96.88 92 LEU A N 1
ATOM 763 C CA . LEU A 1 92 ? 17.794 -4.929 -9.209 1.00 96.88 92 LEU A CA 1
ATOM 764 C C . LEU A 1 92 ? 18.425 -6.290 -8.891 1.00 96.88 92 LEU A C 1
ATOM 766 O O . LEU A 1 92 ? 19.106 -6.433 -7.877 1.00 96.88 92 LEU A O 1
ATOM 770 N N . LYS A 1 93 ? 18.254 -7.275 -9.778 1.00 94.69 93 LYS A N 1
ATOM 771 C CA . LYS A 1 93 ? 18.840 -8.609 -9.613 1.00 94.69 93 LYS A CA 1
ATOM 772 C C . LYS A 1 93 ? 20.373 -8.578 -9.547 1.00 94.69 93 LYS A C 1
ATOM 774 O O . LYS A 1 93 ? 20.969 -9.368 -8.817 1.00 94.69 93 LYS A O 1
ATOM 779 N N . ASN A 1 94 ? 21.016 -7.675 -10.286 1.00 93.75 94 ASN A N 1
ATOM 780 C CA . ASN A 1 94 ? 22.466 -7.484 -10.226 1.00 93.75 94 ASN A CA 1
ATOM 781 C C . ASN A 1 94 ? 22.914 -6.780 -8.934 1.00 93.75 94 ASN A C 1
ATOM 783 O O . ASN A 1 94 ? 24.021 -7.030 -8.453 1.00 93.75 94 ASN A O 1
ATOM 787 N N . ILE A 1 95 ? 22.054 -5.940 -8.349 1.00 93.31 95 ILE A N 1
ATOM 788 C CA . ILE A 1 95 ? 22.284 -5.282 -7.056 1.00 93.31 95 ILE A CA 1
ATOM 789 C C . ILE A 1 95 ? 22.186 -6.284 -5.893 1.00 93.31 95 ILE A C 1
ATOM 791 O O . ILE A 1 95 ? 22.983 -6.209 -4.947 1.00 93.31 95 ILE A O 1
ATOM 795 N N . GLY A 1 96 ? 21.223 -7.209 -5.940 1.00 91.88 96 GLY A N 1
ATOM 796 C CA . GLY A 1 96 ? 21.025 -8.212 -4.899 1.00 91.88 96 GLY A CA 1
ATOM 797 C C . GLY A 1 96 ? 19.867 -9.188 -5.129 1.00 91.88 96 GLY A C 1
ATOM 798 O O . GLY A 1 96 ? 19.019 -9.018 -6.000 1.00 91.88 96 GLY A O 1
ATOM 799 N N . ASP A 1 97 ? 19.848 -10.226 -4.301 1.00 91.38 97 ASP A N 1
ATOM 800 C CA . ASP A 1 97 ? 18.820 -11.251 -4.214 1.00 91.38 97 ASP A CA 1
ATOM 801 C C . ASP A 1 97 ? 17.746 -10.842 -3.197 1.00 91.38 97 ASP A C 1
ATOM 803 O O . ASP A 1 97 ? 18.054 -10.566 -2.035 1.00 91.38 97 ASP A O 1
ATOM 807 N N . CYS A 1 98 ? 16.489 -10.838 -3.637 1.00 92.38 98 CYS A N 1
ATOM 808 C CA . CYS A 1 98 ? 15.322 -10.691 -2.769 1.00 92.38 98 CYS A CA 1
ATOM 809 C C . CYS A 1 98 ? 15.199 -11.924 -1.855 1.00 92.38 98 CYS A C 1
ATOM 811 O O . CYS A 1 98 ? 15.182 -13.053 -2.351 1.00 92.38 98 CYS A O 1
ATOM 813 N N . ASP A 1 99 ? 15.137 -11.719 -0.539 1.00 90.50 99 ASP A N 1
ATOM 814 C CA . ASP A 1 99 ? 15.115 -12.787 0.465 1.00 90.50 99 ASP A CA 1
ATOM 815 C C . ASP A 1 99 ? 14.221 -12.422 1.669 1.00 90.50 99 ASP A C 1
ATOM 817 O O . ASP A 1 99 ? 13.842 -11.267 1.876 1.00 90.50 99 ASP A O 1
ATOM 821 N N . ASP A 1 100 ? 13.872 -13.425 2.473 1.00 88.94 100 ASP A N 1
ATOM 822 C CA . ASP A 1 100 ? 13.089 -13.287 3.707 1.00 88.94 100 ASP A CA 1
ATOM 823 C C . ASP A 1 100 ? 14.017 -12.898 4.872 1.00 88.94 100 ASP A C 1
ATOM 825 O O . ASP A 1 100 ? 14.397 -13.719 5.711 1.00 88.94 100 ASP A O 1
ATOM 829 N N . ILE A 1 101 ? 14.461 -11.638 4.856 1.00 89.62 101 ILE A N 1
ATOM 830 C CA . ILE A 1 101 ? 15.331 -11.028 5.872 1.00 89.62 101 ILE A CA 1
ATOM 831 C C . ILE A 1 101 ? 14.694 -9.765 6.461 1.00 89.62 101 ILE A C 1
ATOM 833 O O . ILE A 1 101 ? 13.715 -9.246 5.928 1.00 89.62 101 ILE A O 1
ATOM 837 N N . GLU A 1 102 ? 15.266 -9.270 7.558 1.00 89.31 102 GLU A N 1
ATOM 838 C CA . GLU A 1 102 ? 14.812 -8.049 8.227 1.00 89.31 102 GLU A CA 1
ATOM 839 C C . GLU A 1 102 ? 14.869 -6.826 7.299 1.00 89.31 102 GLU A C 1
ATOM 841 O O . GLU A 1 102 ? 15.814 -6.646 6.527 1.00 89.31 102 GLU A O 1
ATOM 846 N N . GLU A 1 103 ? 13.831 -5.999 7.382 1.00 91.38 103 GLU A N 1
ATOM 847 C CA . GLU A 1 103 ? 13.673 -4.788 6.588 1.00 91.38 103 GLU A CA 1
ATOM 848 C C . GLU A 1 103 ? 14.476 -3.633 7.187 1.00 91.38 103 GLU A C 1
ATOM 850 O O . GLU A 1 103 ? 14.559 -3.468 8.405 1.00 91.38 103 GLU A O 1
ATOM 855 N N . THR A 1 104 ? 15.038 -2.773 6.341 1.00 92.44 104 THR A N 1
ATOM 856 C CA . THR A 1 104 ? 15.665 -1.542 6.831 1.00 92.44 104 THR A CA 1
ATOM 857 C C . THR A 1 104 ? 14.622 -0.493 7.229 1.00 92.44 104 THR A C 1
ATOM 859 O O . THR A 1 104 ? 13.477 -0.526 6.796 1.00 92.44 104 THR A O 1
ATOM 862 N N . LYS A 1 105 ? 15.017 0.542 7.974 1.00 91.56 105 LYS A N 1
ATOM 863 C CA . LYS A 1 105 ? 14.127 1.682 8.278 1.00 91.56 105 LYS A CA 1
ATOM 864 C C . LYS A 1 105 ? 13.984 2.711 7.144 1.00 91.56 105 LYS A C 1
ATOM 866 O O . LYS A 1 105 ? 13.247 3.681 7.294 1.00 91.56 105 LYS A O 1
ATOM 871 N N . TYR A 1 106 ? 14.735 2.569 6.053 1.00 94.50 106 TYR A N 1
ATOM 872 C CA . TYR A 1 106 ? 14.826 3.592 5.008 1.00 94.50 106 TYR A CA 1
ATOM 873 C C . TYR A 1 106 ? 13.629 3.537 4.056 1.00 94.50 106 TYR A C 1
ATOM 875 O O . TYR A 1 106 ? 13.011 2.490 3.878 1.00 94.50 106 TYR A O 1
ATOM 883 N N . LEU A 1 107 ? 13.289 4.677 3.450 1.00 94.00 107 LEU A N 1
ATOM 884 C CA . LEU A 1 107 ? 12.116 4.826 2.574 1.00 94.00 107 LEU A CA 1
ATOM 885 C C . LEU A 1 107 ? 12.470 4.930 1.081 1.00 94.00 107 LEU A C 1
ATOM 887 O O . LEU A 1 107 ? 11.573 4.866 0.235 1.00 94.00 107 LEU A O 1
ATOM 891 N N . ASN A 1 108 ? 13.764 5.044 0.768 1.00 96.00 108 ASN A N 1
ATOM 892 C CA . ASN A 1 108 ? 14.293 5.190 -0.585 1.00 96.00 108 ASN A CA 1
ATOM 893 C C . ASN A 1 108 ? 15.441 4.210 -0.861 1.00 96.00 108 ASN A C 1
ATOM 895 O O . ASN A 1 108 ? 16.194 3.829 0.038 1.00 96.00 108 ASN A O 1
ATOM 899 N N . GLY A 1 109 ? 15.580 3.819 -2.125 1.00 95.81 109 GLY A N 1
ATOM 900 C CA . GLY A 1 109 ? 16.524 2.812 -2.586 1.00 95.81 109 GLY A CA 1
ATOM 901 C C . GLY A 1 109 ? 17.982 3.226 -2.407 1.00 95.81 109 GLY A C 1
ATOM 902 O O . GLY A 1 109 ? 18.812 2.382 -2.080 1.00 95.81 109 GLY A O 1
ATOM 903 N N . TYR A 1 110 ? 18.312 4.512 -2.557 1.00 95.44 110 TYR A N 1
ATOM 904 C CA . TYR A 1 110 ? 19.688 4.986 -2.385 1.00 95.44 110 TYR A CA 1
ATOM 905 C C . TYR A 1 110 ? 20.174 4.782 -0.946 1.00 95.44 110 TYR A C 1
ATOM 907 O O . TYR A 1 110 ? 21.256 4.237 -0.714 1.00 95.44 110 TYR A O 1
ATOM 915 N N . ASP A 1 111 ? 19.365 5.177 0.035 1.00 94.88 111 ASP A N 1
ATOM 916 C CA . ASP A 1 111 ? 19.716 5.053 1.446 1.00 94.88 111 ASP A CA 1
ATOM 917 C C . ASP A 1 111 ? 19.743 3.586 1.891 1.00 94.88 111 ASP A C 1
ATOM 919 O O . ASP A 1 111 ? 20.664 3.193 2.607 1.00 94.88 111 ASP A O 1
ATOM 923 N N . ILE A 1 112 ? 18.825 2.748 1.392 1.00 94.81 112 ILE A N 1
ATOM 924 C CA . ILE A 1 112 ? 18.880 1.289 1.592 1.00 94.81 112 ILE A CA 1
ATOM 925 C C . ILE A 1 112 ? 20.218 0.730 1.097 1.00 94.81 112 ILE A C 1
ATOM 927 O O . ILE A 1 112 ? 20.904 0.001 1.814 1.00 94.81 112 ILE A O 1
ATOM 931 N N . LEU A 1 113 ? 20.612 1.069 -0.131 1.00 93.06 113 LEU A N 1
ATOM 932 C CA . LEU A 1 113 ? 21.792 0.487 -0.768 1.00 93.06 113 LEU A CA 1
ATOM 933 C C . LEU A 1 113 ? 23.109 0.993 -0.184 1.00 93.06 113 LEU A C 1
ATOM 935 O O . LEU A 1 113 ? 24.082 0.239 -0.159 1.00 93.06 113 LEU A O 1
ATOM 939 N N . THR A 1 114 ? 23.137 2.227 0.314 1.00 90.31 114 THR A N 1
ATOM 940 C CA . THR A 1 114 ? 24.315 2.805 0.977 1.00 90.31 114 THR A CA 1
ATOM 941 C C . THR A 1 114 ? 24.486 2.327 2.418 1.00 90.31 114 THR A C 1
ATOM 943 O O . THR A 1 114 ? 25.618 2.258 2.890 1.00 90.31 114 THR A O 1
ATOM 946 N N . ASN A 1 115 ? 23.399 1.953 3.104 1.00 85.75 115 ASN A N 1
ATOM 947 C CA . ASN A 1 115 ? 23.426 1.595 4.527 1.00 85.75 115 ASN A CA 1
ATOM 948 C C . ASN A 1 115 ? 23.153 0.108 4.819 1.00 85.75 115 ASN A C 1
ATOM 950 O O . ASN A 1 115 ? 23.088 -0.276 5.989 1.00 85.75 115 ASN A O 1
ATOM 954 N N . LYS A 1 116 ? 23.001 -0.754 3.803 1.00 76.25 116 LYS A N 1
ATOM 955 C CA . LYS A 1 116 ? 22.829 -2.200 4.030 1.00 76.25 116 LYS A CA 1
ATOM 956 C C . LYS A 1 116 ? 24.053 -2.811 4.733 1.00 76.25 116 LYS A C 1
ATOM 958 O O . LYS A 1 116 ? 25.196 -2.598 4.325 1.00 76.25 116 LYS A O 1
ATOM 963 N N . SER A 1 117 ? 23.810 -3.586 5.795 1.00 59.50 117 SER A N 1
ATOM 964 C CA . SER A 1 117 ? 24.843 -4.286 6.572 1.00 59.50 117 SER A CA 1
ATOM 965 C C . SER A 1 117 ? 25.449 -5.472 5.791 1.00 59.50 117 SER A C 1
ATOM 967 O O . SER A 1 117 ? 24.976 -5.842 4.719 1.00 59.50 117 SER A O 1
ATOM 969 N N . ALA A 1 118 ? 26.550 -6.045 6.297 1.00 51.16 118 ALA A N 1
ATOM 970 C CA . ALA A 1 118 ? 27.576 -6.829 5.583 1.00 51.16 118 ALA A CA 1
ATOM 971 C C . ALA A 1 118 ? 27.146 -8.021 4.684 1.00 51.16 118 ALA A C 1
ATOM 973 O O . ALA A 1 118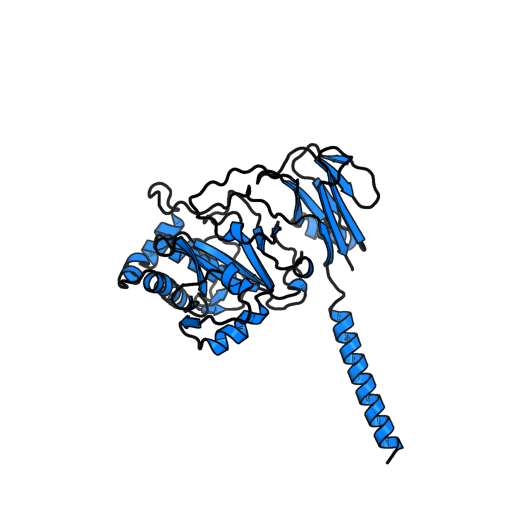 ? 27.983 -8.530 3.936 1.00 51.16 118 ALA A O 1
ATOM 974 N N . ASN A 1 119 ? 25.876 -8.436 4.657 1.00 57.00 119 ASN A N 1
ATOM 975 C CA . ASN A 1 119 ? 25.355 -9.380 3.660 1.00 57.00 119 ASN A CA 1
ATOM 976 C C . ASN A 1 119 ? 25.016 -8.656 2.344 1.00 57.00 119 ASN A C 1
ATOM 978 O O . ASN A 1 119 ? 23.863 -8.573 1.934 1.00 57.00 119 ASN A O 1
ATOM 982 N N . LYS A 1 120 ? 26.045 -8.144 1.651 1.00 69.25 120 LYS A N 1
ATOM 983 C CA . LYS A 1 120 ? 25.924 -7.234 0.490 1.00 69.25 120 LYS A CA 1
ATOM 984 C C . LYS A 1 120 ? 24.974 -7.688 -0.628 1.00 69.25 120 LYS A C 1
ATOM 986 O O . LYS A 1 120 ? 24.548 -6.833 -1.403 1.00 69.25 120 LYS A O 1
ATOM 991 N N . ARG A 1 121 ? 24.653 -8.982 -0.742 1.00 83.69 121 ARG A N 1
ATOM 992 C CA . ARG A 1 121 ? 23.740 -9.493 -1.773 1.00 83.69 121 ARG A CA 1
ATOM 993 C C . ARG A 1 121 ? 22.289 -9.650 -1.349 1.00 83.69 121 ARG A C 1
ATOM 995 O O . ARG A 1 121 ? 21.458 -9.548 -2.231 1.00 83.69 121 ARG A O 1
ATOM 1002 N N . LYS A 1 122 ? 21.955 -9.901 -0.086 1.00 90.69 122 LYS A N 1
ATOM 1003 C CA . LYS A 1 122 ? 20.557 -10.178 0.285 1.00 90.69 122 LYS A CA 1
ATOM 1004 C C . LYS A 1 122 ? 19.824 -8.887 0.629 1.00 90.69 122 LYS A C 1
ATOM 1006 O O . LYS A 1 122 ? 20.395 -8.025 1.291 1.00 90.69 122 LYS A O 1
ATOM 1011 N N . ILE A 1 123 ? 18.583 -8.761 0.174 1.00 93.81 123 ILE A N 1
ATOM 1012 C CA . ILE A 1 123 ? 17.731 -7.583 0.367 1.00 93.81 123 ILE A CA 1
ATOM 1013 C C . ILE A 1 123 ? 16.339 -8.076 0.774 1.00 93.81 123 ILE A C 1
ATOM 1015 O O . ILE A 1 123 ? 15.852 -9.051 0.204 1.00 93.81 123 ILE A O 1
ATOM 1019 N N . SER A 1 124 ? 15.713 -7.440 1.769 1.00 94.50 124 SER A N 1
ATOM 1020 C CA . SER A 1 124 ? 14.353 -7.803 2.187 1.00 94.50 124 SER A CA 1
ATOM 1021 C C . SER A 1 124 ? 13.345 -7.546 1.061 1.00 94.50 124 SER A C 1
ATOM 1023 O O . SER A 1 124 ? 13.560 -6.685 0.205 1.00 94.50 124 SER A O 1
ATOM 1025 N N . LYS A 1 125 ? 12.203 -8.241 1.074 1.00 95.81 125 LYS A N 1
ATOM 1026 C CA . LYS A 1 125 ? 11.142 -8.060 0.063 1.00 95.81 125 LYS A CA 1
ATOM 1027 C C . LYS A 1 125 ? 10.654 -6.613 -0.045 1.00 95.81 125 LYS A C 1
ATOM 1029 O O . LYS A 1 125 ? 10.522 -6.097 -1.157 1.00 95.81 125 LYS A O 1
ATOM 1034 N N . ARG A 1 126 ? 10.429 -5.943 1.092 1.00 96.06 126 ARG A N 1
ATOM 1035 C CA . ARG A 1 126 ? 10.025 -4.530 1.127 1.00 96.06 126 ARG A CA 1
ATOM 1036 C C . ARG A 1 126 ? 11.120 -3.624 0.569 1.00 96.06 126 ARG A C 1
ATOM 1038 O O . ARG A 1 126 ? 10.829 -2.762 -0.259 1.00 96.06 126 ARG A O 1
ATOM 1045 N N . ASP A 1 127 ? 12.367 -3.816 0.995 1.00 96.94 127 ASP A N 1
ATOM 1046 C CA . ASP A 1 127 ? 13.485 -2.991 0.529 1.00 96.94 127 ASP A CA 1
ATOM 1047 C C . ASP A 1 127 ? 13.728 -3.180 -0.978 1.00 96.94 127 ASP A C 1
ATOM 1049 O O . ASP A 1 127 ? 13.979 -2.209 -1.691 1.00 96.94 127 ASP A O 1
ATOM 1053 N N . SER A 1 128 ? 13.584 -4.406 -1.497 1.00 97.81 128 SER A N 1
ATOM 1054 C CA . SER A 1 128 ? 13.635 -4.687 -2.935 1.00 97.81 128 SER A CA 1
ATOM 1055 C C . SER A 1 128 ? 12.526 -3.967 -3.702 1.00 97.81 128 SER A C 1
ATOM 1057 O O . SER A 1 128 ? 12.806 -3.407 -4.759 1.00 97.81 128 SER A O 1
ATOM 1059 N N . ALA A 1 129 ? 11.302 -3.912 -3.168 1.00 98.44 129 ALA A N 1
ATOM 1060 C CA . ALA A 1 129 ? 10.206 -3.165 -3.786 1.00 98.44 129 ALA A CA 1
ATOM 1061 C C . ALA A 1 129 ? 10.472 -1.649 -3.807 1.00 98.44 129 ALA A C 1
ATOM 1063 O O . ALA A 1 129 ? 10.186 -0.982 -4.802 1.00 98.44 129 ALA A O 1
ATOM 1064 N N . ILE A 1 130 ? 11.065 -1.109 -2.735 1.00 98.38 130 ILE A N 1
ATOM 1065 C CA . ILE A 1 130 ? 11.499 0.294 -2.655 1.00 98.38 130 ILE A CA 1
ATOM 1066 C C . ILE A 1 130 ? 12.560 0.603 -3.710 1.00 98.38 130 ILE A C 1
ATOM 1068 O O . ILE A 1 130 ? 12.405 1.565 -4.460 1.00 98.38 130 ILE A O 1
ATOM 1072 N N . ILE A 1 131 ? 13.608 -0.219 -3.798 1.00 98.25 131 ILE A N 1
ATOM 1073 C CA . ILE A 1 131 ? 14.663 -0.039 -4.800 1.00 98.25 131 ILE A CA 1
ATOM 1074 C C . ILE A 1 131 ? 14.072 -0.155 -6.205 1.00 98.25 131 ILE A C 1
ATOM 1076 O O . ILE A 1 131 ? 14.356 0.687 -7.047 1.00 98.25 131 ILE A O 1
ATOM 1080 N N . GLN A 1 132 ? 13.222 -1.152 -6.455 1.00 98.69 132 GLN A N 1
ATOM 1081 C CA . GLN A 1 132 ? 12.583 -1.345 -7.753 1.00 98.69 132 GLN A CA 1
ATOM 1082 C C . GLN A 1 132 ? 11.768 -0.124 -8.190 1.00 98.69 132 GLN A C 1
ATOM 1084 O O . GLN A 1 132 ? 11.925 0.338 -9.319 1.00 98.69 132 GLN A O 1
ATOM 1089 N N . ARG A 1 133 ? 10.901 0.401 -7.314 1.00 98.44 133 ARG A N 1
ATOM 1090 C CA . ARG A 1 133 ? 10.139 1.627 -7.589 1.00 98.44 133 ARG A CA 1
ATOM 1091 C C . ARG A 1 133 ? 11.093 2.764 -7.944 1.00 98.44 133 ARG A C 1
ATOM 1093 O O . ARG A 1 133 ? 10.886 3.435 -8.948 1.00 98.44 133 ARG A O 1
ATOM 1100 N N . ASP A 1 134 ? 12.149 2.959 -7.160 1.00 98.38 134 ASP A N 1
ATOM 1101 C CA . ASP A 1 134 ? 13.084 4.065 -7.367 1.00 98.38 134 ASP A CA 1
ATOM 1102 C C . ASP A 1 134 ? 13.914 3.908 -8.653 1.00 98.38 134 ASP A C 1
ATOM 1104 O O . ASP A 1 134 ? 14.219 4.908 -9.299 1.00 98.38 134 ASP A O 1
ATOM 1108 N N . LEU A 1 135 ? 14.221 2.678 -9.084 1.00 98.50 135 LEU A N 1
ATOM 1109 C CA . LEU A 1 135 ? 14.821 2.411 -10.397 1.00 98.50 135 LEU A CA 1
ATOM 1110 C C . LEU A 1 135 ? 13.859 2.775 -11.541 1.00 98.50 135 LEU A C 1
ATOM 1112 O O . LEU A 1 135 ? 14.281 3.358 -12.537 1.00 98.50 135 LEU A O 1
ATOM 1116 N N . ILE A 1 136 ? 12.561 2.494 -11.405 1.00 98.38 136 ILE A N 1
ATOM 1117 C CA . ILE A 1 136 ? 11.554 2.910 -12.396 1.00 98.38 136 ILE A CA 1
ATOM 1118 C C . ILE A 1 136 ? 11.406 4.444 -12.422 1.00 98.38 136 ILE A C 1
ATOM 1120 O O . ILE A 1 136 ? 11.354 5.039 -13.503 1.00 98.38 136 ILE A O 1
ATOM 1124 N N . LEU A 1 137 ? 11.420 5.100 -11.255 1.00 97.81 137 LEU A N 1
ATOM 1125 C CA . LEU A 1 137 ? 11.443 6.566 -11.156 1.00 97.81 137 LEU A CA 1
ATOM 1126 C C . LEU A 1 137 ? 12.700 7.148 -11.826 1.00 97.81 137 LEU A C 1
ATOM 1128 O O . LEU A 1 137 ? 12.600 8.110 -12.587 1.00 97.81 137 LEU A O 1
ATOM 1132 N N . ALA A 1 138 ? 13.868 6.536 -11.602 1.00 97.25 138 ALA A N 1
ATOM 1133 C CA . ALA A 1 138 ? 15.136 6.910 -12.230 1.00 97.25 138 ALA A CA 1
ATOM 1134 C C . ALA A 1 138 ? 15.082 6.786 -13.758 1.00 97.25 138 ALA A C 1
ATOM 1136 O O . ALA A 1 138 ? 15.586 7.662 -14.463 1.00 97.25 138 ALA A O 1
ATOM 1137 N N . LEU A 1 139 ? 14.403 5.762 -14.280 1.00 96.62 139 LEU A N 1
ATOM 1138 C CA . LEU A 1 139 ? 14.150 5.603 -15.713 1.00 96.62 139 LEU A CA 1
ATOM 1139 C C . LEU A 1 139 ? 13.219 6.694 -16.282 1.00 96.62 139 LEU A C 1
ATOM 1141 O O . LEU A 1 139 ? 13.302 7.010 -17.469 1.00 96.62 139 LEU A O 1
ATOM 1145 N N . GLY A 1 140 ? 12.396 7.326 -15.440 1.00 95.25 140 GLY A N 1
ATOM 1146 C CA . GLY A 1 140 ? 11.524 8.447 -15.804 1.00 95.25 140 GLY A CA 1
ATOM 1147 C C . GLY A 1 140 ? 10.032 8.111 -15.864 1.00 95.25 140 GLY A C 1
ATOM 1148 O O . GLY A 1 140 ? 9.279 8.865 -16.483 1.00 95.25 140 GLY A O 1
ATOM 1149 N N . TYR A 1 141 ? 9.597 7.019 -15.226 1.00 96.38 141 TYR A N 1
ATOM 1150 C CA . TYR A 1 141 ? 8.184 6.629 -15.131 1.00 96.38 141 TYR A CA 1
ATOM 1151 C C . TYR A 1 141 ? 7.662 6.742 -13.705 1.00 96.38 141 TYR A C 1
ATOM 1153 O O . TYR A 1 141 ? 8.378 6.434 -12.756 1.00 96.38 141 TYR A O 1
ATOM 1161 N N . GLU A 1 142 ? 6.405 7.170 -13.549 1.00 96.81 142 GLU A N 1
ATOM 1162 C CA . GLU A 1 142 ? 5.786 7.220 -12.224 1.00 96.81 142 GLU A CA 1
ATOM 1163 C C . GLU A 1 142 ? 5.615 5.810 -11.713 1.00 96.81 142 GLU A C 1
ATOM 1165 O O . GLU A 1 142 ? 5.201 4.923 -12.462 1.00 96.81 142 GLU A O 1
ATOM 1170 N N . SER A 1 143 ? 5.910 5.609 -10.437 1.00 97.69 143 SER A N 1
ATOM 1171 C CA . SER A 1 143 ? 5.887 4.283 -9.849 1.00 97.69 143 SER A CA 1
ATOM 1172 C C . SER A 1 143 ? 5.399 4.307 -8.412 1.00 97.69 143 SER A C 1
ATOM 1174 O O . SER A 1 143 ? 5.609 5.267 -7.671 1.00 97.69 143 SER A O 1
ATOM 1176 N N . ARG A 1 144 ? 4.744 3.218 -8.013 1.00 97.94 144 ARG A N 1
ATOM 1177 C CA . ARG A 1 144 ? 4.256 2.996 -6.653 1.00 97.94 144 ARG A CA 1
ATOM 1178 C C . ARG A 1 144 ? 4.472 1.557 -6.222 1.00 97.94 144 ARG A C 1
ATOM 1180 O O . ARG A 1 144 ? 4.505 0.646 -7.045 1.00 97.94 144 ARG A O 1
ATOM 1187 N N . ILE A 1 145 ? 4.581 1.360 -4.915 1.00 98.44 145 ILE A N 1
ATOM 1188 C CA . ILE A 1 145 ? 4.692 0.026 -4.324 1.00 98.44 145 ILE A CA 1
ATOM 1189 C C . ILE A 1 145 ? 3.293 -0.492 -4.024 1.00 98.44 145 ILE A C 1
ATOM 1191 O O . ILE A 1 145 ? 2.483 0.210 -3.418 1.00 98.44 145 ILE A O 1
ATOM 1195 N N . GLY A 1 146 ? 3.058 -1.736 -4.416 1.00 98.38 146 GLY A N 1
ATOM 1196 C CA . GLY A 1 146 ? 1.857 -2.493 -4.123 1.00 98.38 146 GLY A CA 1
ATOM 1197 C C . GLY A 1 146 ? 2.123 -3.646 -3.175 1.00 98.38 146 GLY A C 1
ATOM 1198 O O . GLY A 1 146 ? 3.176 -4.281 -3.242 1.00 98.38 146 GLY A O 1
ATOM 1199 N N . ILE A 1 147 ? 1.154 -3.942 -2.314 1.00 98.31 147 ILE A N 1
ATOM 1200 C CA . ILE A 1 147 ? 1.232 -5.056 -1.368 1.00 98.31 147 ILE A CA 1
ATOM 1201 C C . ILE A 1 147 ? -0.037 -5.889 -1.492 1.00 98.31 147 ILE A C 1
ATOM 1203 O O . ILE A 1 147 ? -1.111 -5.475 -1.056 1.00 98.31 147 ILE A O 1
ATOM 1207 N N . PHE A 1 148 ? 0.094 -7.073 -2.076 1.00 97.69 148 PHE A N 1
ATOM 1208 C CA . PHE A 1 148 ? -0.928 -8.107 -2.006 1.00 97.69 148 PHE A CA 1
ATOM 1209 C C . PHE A 1 148 ? -0.869 -8.814 -0.654 1.00 97.69 148 PHE A C 1
ATOM 1211 O O . PHE A 1 148 ? 0.216 -9.012 -0.102 1.00 97.69 148 PHE A O 1
ATOM 1218 N N . LYS A 1 149 ? -2.027 -9.209 -0.123 1.00 95.81 149 LYS A N 1
ATOM 1219 C CA . LYS A 1 149 ? -2.130 -9.873 1.180 1.00 95.81 149 LYS A CA 1
ATOM 1220 C C . LYS A 1 149 ? -2.932 -11.163 1.106 1.00 95.81 149 LYS A C 1
ATOM 1222 O O . LYS A 1 149 ? -3.959 -11.235 0.428 1.00 95.81 149 LYS A O 1
ATOM 1227 N N . LYS A 1 150 ? -2.478 -12.166 1.855 1.00 94.12 150 LYS A N 1
ATOM 1228 C CA . LYS A 1 150 ? -3.250 -13.384 2.121 1.00 94.12 150 LYS A CA 1
ATOM 1229 C C . LYS A 1 150 ? -4.520 -13.080 2.917 1.00 94.12 150 LYS A C 1
ATOM 1231 O O . LYS A 1 150 ? -4.624 -12.035 3.555 1.00 94.12 150 LYS A O 1
ATOM 1236 N N . GLU A 1 151 ? -5.469 -14.011 2.891 1.00 90.81 151 GLU A N 1
ATOM 1237 C CA . GLU A 1 151 ? -6.620 -13.994 3.802 1.00 90.81 151 GLU A CA 1
ATOM 1238 C C . GLU A 1 151 ? -6.126 -14.131 5.253 1.00 90.81 151 GLU A C 1
ATOM 1240 O O . GLU A 1 151 ? -5.241 -14.941 5.526 1.00 90.81 151 GLU A O 1
ATOM 1245 N N . LYS A 1 152 ? -6.691 -13.351 6.187 1.00 88.56 152 LYS A N 1
ATOM 1246 C CA . LYS A 1 152 ? -6.304 -13.333 7.612 1.00 88.56 152 LYS A CA 1
ATOM 1247 C C . LYS A 1 152 ? -4.777 -13.187 7.847 1.00 88.56 152 LYS A C 1
ATOM 1249 O O . LYS A 1 152 ? -4.173 -14.006 8.549 1.00 88.56 152 LYS A O 1
ATOM 1254 N N . PRO A 1 153 ? -4.130 -12.125 7.330 1.00 90.31 153 PRO A N 1
ATOM 1255 C CA . PRO A 1 153 ? -2.677 -11.934 7.369 1.00 90.31 153 PRO A CA 1
ATOM 1256 C C . PRO A 1 153 ? -2.070 -11.913 8.782 1.00 90.31 153 PRO A C 1
ATOM 1258 O O . PRO A 1 153 ? -0.868 -12.116 8.947 1.00 90.31 153 PRO A O 1
ATOM 1261 N N . GLN A 1 154 ? -2.875 -11.694 9.822 1.00 87.62 154 GLN A N 1
ATOM 1262 C CA . GLN A 1 154 ? -2.426 -11.735 11.212 1.00 87.62 154 GLN A CA 1
ATOM 1263 C C . GLN A 1 154 ? -1.927 -13.119 11.672 1.00 87.62 154 GLN A C 1
ATOM 1265 O O . GLN A 1 154 ? -1.118 -13.183 12.596 1.00 87.62 154 GLN A O 1
ATOM 1270 N N . PHE A 1 155 ? -2.381 -14.206 11.034 1.00 86.12 155 PHE A N 1
ATOM 1271 C CA . PHE A 1 155 ? -2.022 -15.591 11.385 1.00 86.12 155 PHE A CA 1
ATOM 1272 C C . PHE A 1 155 ? -1.029 -16.231 10.405 1.00 86.12 155 PHE A C 1
ATOM 1274 O O . PHE A 1 155 ? -0.628 -17.380 10.578 1.00 86.12 155 PHE A O 1
ATOM 1281 N N . GLU A 1 156 ? -0.616 -15.492 9.380 1.00 88.50 156 GLU A N 1
ATOM 1282 C CA . GLU A 1 156 ? 0.268 -15.977 8.327 1.00 88.50 156 GLU A CA 1
ATOM 1283 C C . GLU A 1 156 ? 1.725 -15.615 8.628 1.00 88.50 156 GLU A C 1
ATOM 1285 O O . GLU A 1 156 ? 2.031 -14.524 9.109 1.00 88.50 156 GLU A O 1
ATOM 1290 N N . LYS A 1 157 ? 2.658 -16.521 8.306 1.00 86.62 157 LYS A N 1
ATOM 1291 C CA . LYS A 1 157 ? 4.098 -16.260 8.488 1.00 86.62 157 LYS A CA 1
ATOM 1292 C C . LYS A 1 157 ? 4.599 -15.185 7.521 1.00 86.62 157 LYS A C 1
ATOM 1294 O O . LYS A 1 157 ? 5.325 -14.281 7.925 1.00 86.62 157 LYS A O 1
ATOM 1299 N N . ASN A 1 158 ? 4.197 -15.319 6.257 1.00 90.12 158 ASN A N 1
ATOM 1300 C CA . ASN A 1 158 ? 4.557 -14.438 5.149 1.00 90.12 158 ASN A CA 1
ATOM 1301 C C . ASN A 1 158 ? 3.262 -13.940 4.489 1.00 90.12 158 ASN A C 1
ATOM 1303 O O . ASN A 1 158 ? 2.917 -14.425 3.407 1.00 90.12 158 ASN A O 1
ATOM 1307 N N . PRO A 1 159 ? 2.516 -13.043 5.167 1.00 94.06 159 PRO A N 1
ATOM 1308 C CA . PRO A 1 159 ? 1.193 -12.596 4.729 1.00 94.06 159 PRO A CA 1
ATOM 1309 C C . PRO A 1 159 ? 1.219 -11.727 3.477 1.00 94.06 159 PRO A C 1
ATOM 1311 O O . PRO A 1 159 ? 0.195 -11.582 2.817 1.00 94.06 159 PRO A O 1
ATOM 1314 N N . GLU A 1 160 ? 2.366 -11.131 3.168 1.00 95.88 160 GLU A N 1
ATOM 1315 C CA . GLU A 1 160 ? 2.497 -10.054 2.195 1.00 95.88 160 GLU A CA 1
ATOM 1316 C C . GLU A 1 160 ? 3.306 -10.487 0.975 1.00 95.88 160 GLU A C 1
ATOM 1318 O O . GLU A 1 160 ? 4.292 -11.227 1.078 1.00 95.88 160 GLU A O 1
ATOM 1323 N N . TYR A 1 161 ? 2.895 -9.980 -0.183 1.00 97.38 161 TYR A N 1
ATOM 1324 C CA . TYR A 1 161 ? 3.594 -10.132 -1.448 1.00 97.38 161 TYR A CA 1
ATOM 1325 C C . TYR A 1 161 ? 3.733 -8.766 -2.109 1.00 97.38 161 TYR A C 1
ATOM 1327 O O . TYR A 1 161 ? 2.746 -8.110 -2.448 1.00 97.38 161 TYR A O 1
ATOM 1335 N N . TYR A 1 162 ? 4.980 -8.333 -2.256 1.00 98.31 162 TYR A N 1
ATOM 1336 C CA . TYR A 1 162 ? 5.322 -7.006 -2.738 1.00 98.31 162 TYR A CA 1
ATOM 1337 C C . TYR A 1 162 ? 5.454 -7.010 -4.259 1.00 98.31 162 TYR A C 1
ATOM 1339 O O . TYR A 1 162 ? 6.109 -7.871 -4.839 1.00 98.31 162 TYR A O 1
ATOM 1347 N N . VAL A 1 163 ? 4.858 -6.008 -4.891 1.00 98.50 163 VAL A N 1
ATOM 1348 C CA . VAL A 1 163 ? 4.941 -5.734 -6.329 1.00 98.50 163 VAL A CA 1
ATOM 1349 C C . VAL A 1 163 ? 5.187 -4.245 -6.532 1.00 98.50 163 VAL A C 1
ATOM 1351 O O . VAL A 1 163 ? 5.078 -3.446 -5.598 1.00 98.50 163 VAL A O 1
ATOM 1354 N N . VAL A 1 164 ? 5.507 -3.855 -7.758 1.00 98.75 164 VAL A N 1
ATOM 1355 C CA . VAL A 1 164 ? 5.598 -2.445 -8.131 1.00 98.75 164 VAL A CA 1
ATOM 1356 C C . VAL A 1 164 ? 4.678 -2.202 -9.311 1.00 98.75 164 VAL A C 1
ATOM 1358 O O . VAL A 1 164 ? 4.626 -3.004 -10.234 1.00 98.75 164 VAL A O 1
ATOM 1361 N N . GLU A 1 165 ? 3.938 -1.102 -9.283 1.00 98.69 165 GLU A N 1
ATOM 1362 C CA . GLU A 1 165 ? 3.210 -0.626 -10.452 1.00 98.69 165 GLU A CA 1
ATOM 1363 C C . GLU A 1 165 ? 3.921 0.588 -11.038 1.00 98.69 165 GLU A C 1
ATOM 1365 O O . GLU A 1 165 ? 4.511 1.390 -10.306 1.00 98.69 165 GLU A O 1
ATOM 1370 N N . TYR A 1 166 ? 3.839 0.742 -12.355 1.00 98.44 166 TYR A N 1
ATOM 1371 C CA . TYR A 1 166 ? 4.244 1.968 -13.030 1.00 98.44 166 TYR A CA 1
ATOM 1372 C C . TYR A 1 166 ? 3.097 2.519 -13.873 1.00 98.44 166 TYR A C 1
ATOM 1374 O O . TYR A 1 166 ? 2.252 1.761 -14.354 1.00 98.44 166 TYR A O 1
ATOM 1382 N N . TRP A 1 167 ? 3.029 3.841 -14.014 1.00 97.94 167 TRP A N 1
ATOM 1383 C CA . TRP A 1 167 ? 2.058 4.467 -14.903 1.00 97.94 167 TRP A CA 1
ATOM 1384 C C . TRP A 1 167 ? 2.586 4.403 -16.327 1.00 97.94 167 TRP A C 1
ATOM 1386 O O . TRP A 1 167 ? 3.579 5.060 -16.639 1.00 97.94 167 TRP A O 1
ATOM 1396 N N . SER A 1 168 ? 1.899 3.656 -17.185 1.00 97.38 168 SER A N 1
ATOM 1397 C CA . SER A 1 168 ? 2.200 3.591 -18.608 1.00 97.38 168 SER A CA 1
ATOM 1398 C C . SER A 1 168 ? 1.508 4.727 -19.358 1.00 97.38 168 SER A C 1
ATOM 1400 O O . SER A 1 168 ? 0.272 4.790 -19.368 1.00 97.38 168 SER A O 1
ATOM 1402 N N . PRO A 1 169 ? 2.264 5.630 -20.007 1.00 94.00 169 PRO A N 1
ATOM 1403 C CA . PRO A 1 169 ? 1.703 6.566 -20.969 1.00 94.00 169 PRO A CA 1
ATOM 1404 C C . PRO A 1 169 ? 1.087 5.865 -22.186 1.00 94.00 169 PRO A C 1
ATOM 1406 O O . PRO A 1 169 ? 0.056 6.335 -22.660 1.00 94.00 169 PRO A O 1
ATOM 1409 N N . GLU A 1 170 ? 1.674 4.760 -22.663 1.00 95.12 170 GLU A N 1
ATOM 1410 C CA . GLU A 1 170 ? 1.179 4.010 -23.827 1.00 95.12 170 GLU A CA 1
ATOM 1411 C C . GLU A 1 170 ? -0.225 3.439 -23.592 1.00 95.12 170 GLU A C 1
ATOM 1413 O O . GLU A 1 170 ? -1.131 3.626 -24.405 1.00 95.12 170 GLU A O 1
ATOM 1418 N N . PHE A 1 171 ? -0.430 2.784 -22.447 1.00 96.00 171 PHE A N 1
ATOM 1419 C CA . PHE A 1 171 ? -1.704 2.148 -22.110 1.00 96.00 171 PHE A CA 1
ATOM 1420 C C . PHE A 1 171 ? -2.641 3.051 -21.292 1.00 96.00 171 PHE A C 1
ATOM 1422 O O . PHE A 1 171 ? -3.794 2.682 -21.061 1.00 96.00 171 PHE A O 1
ATOM 1429 N N . ASN A 1 172 ? -2.160 4.222 -20.854 1.00 95.44 172 ASN A N 1
ATOM 1430 C CA . ASN A 1 172 ? -2.867 5.181 -20.000 1.00 95.44 172 ASN A CA 1
ATOM 1431 C C . ASN A 1 172 ? -3.446 4.543 -18.720 1.00 95.44 172 ASN A C 1
ATOM 1433 O O . ASN A 1 172 ? -4.609 4.754 -18.368 1.00 95.44 172 ASN A O 1
ATOM 1437 N N . LYS A 1 173 ? -2.638 3.716 -18.049 1.00 96.94 173 LYS A N 1
ATOM 1438 C CA . LYS A 1 173 ? -3.022 2.972 -16.840 1.00 96.94 173 LYS A CA 1
ATOM 1439 C C . LYS A 1 173 ? -1.807 2.570 -16.012 1.00 96.94 173 LYS A C 1
ATOM 1441 O O . LYS A 1 173 ? -0.678 2.561 -16.501 1.00 96.94 173 LYS A O 1
ATOM 1446 N N . TRP A 1 174 ? -2.062 2.167 -14.770 1.00 98.25 174 TRP A N 1
ATOM 1447 C CA . TRP A 1 174 ? -1.081 1.460 -13.952 1.00 98.25 174 TRP A CA 1
ATOM 1448 C C . TRP A 1 174 ? -0.892 0.028 -14.460 1.00 98.25 174 TRP A C 1
ATOM 1450 O O . TRP A 1 174 ? -1.868 -0.676 -14.733 1.00 98.25 174 TRP A O 1
ATOM 1460 N N . ILE A 1 175 ? 0.363 -0.393 -14.587 1.00 98.62 175 ILE A N 1
ATOM 1461 C CA . ILE A 1 175 ? 0.753 -1.749 -14.975 1.00 98.62 175 ILE A CA 1
ATOM 1462 C C . ILE A 1 175 ? 1.580 -2.360 -13.857 1.00 98.62 175 ILE A C 1
ATOM 1464 O O . IL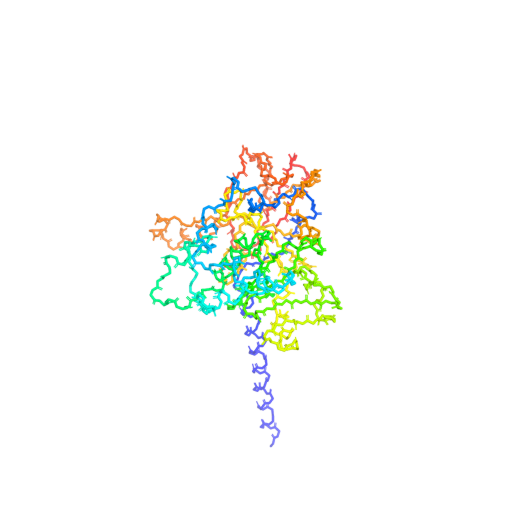E A 1 175 ? 2.525 -1.744 -13.365 1.00 98.62 175 ILE A O 1
ATOM 1468 N N . LEU A 1 176 ? 1.228 -3.586 -13.484 1.00 98.19 176 LEU A N 1
ATOM 1469 C CA . LEU A 1 176 ? 1.912 -4.351 -12.461 1.00 98.19 176 LEU A CA 1
ATOM 1470 C C . LEU A 1 176 ? 3.169 -5.023 -13.011 1.00 98.19 176 LEU A C 1
ATOM 1472 O O . LEU A 1 176 ? 3.120 -5.767 -13.992 1.00 98.19 176 LEU A O 1
ATOM 1476 N N . ILE A 1 177 ? 4.267 -4.824 -12.290 1.00 98.56 177 ILE A N 1
ATOM 1477 C CA . ILE A 1 177 ? 5.550 -5.488 -12.467 1.00 98.56 177 ILE A CA 1
ATOM 1478 C C . ILE A 1 177 ? 5.834 -6.327 -11.225 1.00 98.56 177 ILE A C 1
ATOM 1480 O O . ILE A 1 177 ? 5.935 -5.831 -10.097 1.00 98.56 177 ILE A O 1
ATOM 1484 N N . ASP A 1 178 ? 6.004 -7.621 -11.448 1.00 97.75 178 ASP A N 1
ATOM 1485 C CA . ASP A 1 178 ? 6.516 -8.539 -10.451 1.00 97.75 178 ASP A CA 1
ATOM 1486 C C . ASP A 1 178 ? 8.041 -8.589 -10.564 1.00 97.75 178 ASP A C 1
ATOM 1488 O O . ASP A 1 178 ? 8.606 -9.264 -11.428 1.00 97.75 178 ASP A O 1
ATOM 1492 N N . PHE A 1 179 ? 8.719 -7.832 -9.705 1.00 96.94 179 PHE A N 1
ATOM 1493 C CA . PHE A 1 179 ? 10.175 -7.717 -9.734 1.00 96.94 179 PHE A CA 1
ATOM 1494 C C . PHE A 1 179 ? 10.885 -8.973 -9.223 1.00 96.94 179 PHE A C 1
ATOM 1496 O O . PHE A 1 179 ? 12.008 -9.249 -9.641 1.00 96.94 179 PHE A O 1
ATOM 1503 N N . GLU A 1 180 ? 10.240 -9.770 -8.364 1.00 94.50 180 GLU A N 1
ATOM 1504 C CA . GLU A 1 180 ? 10.806 -11.029 -7.873 1.00 94.50 180 GLU A CA 1
ATOM 1505 C C . GLU A 1 180 ? 10.816 -12.077 -8.992 1.00 94.50 180 GLU A C 1
ATOM 1507 O O . GLU A 1 180 ? 11.799 -12.797 -9.195 1.00 94.50 180 GLU A O 1
ATOM 1512 N N . LYS A 1 181 ? 9.721 -12.145 -9.756 1.00 95.38 181 LYS A N 1
ATOM 1513 C CA . LYS A 1 181 ? 9.561 -13.073 -10.884 1.00 95.38 181 LYS A CA 1
ATOM 1514 C C . LYS A 1 181 ? 10.025 -12.479 -12.217 1.00 95.38 181 LYS A C 1
ATOM 1516 O O . LYS A 1 181 ? 10.018 -13.197 -13.222 1.00 95.38 181 LYS A O 1
ATOM 1521 N N . ARG A 1 182 ? 10.495 -11.223 -12.205 1.00 96.00 182 ARG A N 1
ATOM 1522 C CA . ARG A 1 182 ? 11.026 -10.456 -13.347 1.00 96.00 182 ARG A CA 1
ATOM 1523 C C . ARG A 1 182 ? 10.072 -10.518 -14.536 1.00 96.00 182 ARG A C 1
ATOM 1525 O O . ARG A 1 182 ? 10.406 -11.064 -15.587 1.00 96.00 182 ARG A O 1
ATOM 1532 N N . GLY A 1 183 ? 8.844 -10.066 -14.319 1.00 96.94 183 GLY A N 1
ATOM 1533 C CA . GLY A 1 183 ? 7.799 -10.169 -15.325 1.00 96.94 183 GLY A CA 1
ATOM 1534 C C . GLY A 1 183 ? 6.571 -9.328 -15.034 1.00 96.94 183 GLY A C 1
ATOM 1535 O O . GLY A 1 183 ? 6.491 -8.616 -14.037 1.00 96.94 183 GLY A O 1
ATOM 1536 N N . TYR A 1 184 ? 5.598 -9.439 -15.924 1.00 97.12 184 TYR A N 1
ATOM 1537 C CA . TYR A 1 184 ? 4.321 -8.738 -15.860 1.00 97.12 184 TYR A CA 1
ATOM 1538 C C . TYR A 1 184 ? 3.206 -9.637 -16.403 1.00 97.12 184 TYR A C 1
ATOM 1540 O O . TYR A 1 184 ? 3.450 -10.755 -16.871 1.00 97.12 184 TYR A O 1
ATOM 1548 N N . LEU A 1 185 ? 1.957 -9.181 -16.326 1.00 95.56 185 LEU A N 1
ATOM 1549 C CA . LEU A 1 185 ? 0.803 -9.958 -16.776 1.00 95.56 185 LEU A CA 1
ATOM 1550 C C . LEU A 1 185 ? 0.086 -9.277 -17.932 1.00 95.56 185 LEU A C 1
ATOM 1552 O O . LEU A 1 185 ? -0.050 -8.057 -17.924 1.00 95.56 185 LEU A O 1
ATOM 1556 N N . LYS A 1 186 ? -0.445 -10.067 -18.873 1.00 94.62 186 LYS A N 1
ATOM 1557 C CA . LYS A 1 186 ? -1.413 -9.597 -19.875 1.00 94.62 186 LYS A CA 1
ATOM 1558 C C . LYS A 1 186 ? -2.693 -10.421 -19.863 1.00 94.62 186 LYS A C 1
ATOM 1560 O O . LYS A 1 186 ? -2.674 -11.610 -19.550 1.00 94.62 186 LYS A O 1
ATOM 1565 N N . LYS A 1 187 ? -3.792 -9.809 -20.289 1.00 92.31 187 LYS A N 1
ATOM 1566 C CA . LYS A 1 187 ? -5.018 -10.487 -20.719 1.00 92.31 187 LYS A CA 1
ATOM 1567 C C . LYS A 1 187 ? -5.243 -10.167 -22.195 1.00 92.31 187 LYS A C 1
ATOM 1569 O O . LYS A 1 187 ? -5.484 -9.012 -22.547 1.00 92.31 187 LYS A O 1
ATOM 1574 N N . GLY A 1 188 ? -5.110 -11.178 -23.054 1.00 89.19 188 GLY A N 1
ATOM 1575 C CA . GLY A 1 188 ? -4.856 -10.937 -24.478 1.00 89.19 188 GLY A CA 1
ATOM 1576 C C . GLY A 1 188 ? -3.581 -10.105 -24.640 1.00 89.19 188 GLY A C 1
ATOM 1577 O O . GLY A 1 188 ? -2.566 -10.413 -24.014 1.00 89.19 188 GLY A O 1
ATOM 1578 N N . ASP A 1 189 ? -3.668 -9.007 -25.387 1.00 89.94 189 ASP A N 1
ATOM 1579 C CA . ASP A 1 189 ? -2.535 -8.102 -25.626 1.00 89.94 189 ASP A CA 1
ATOM 1580 C C . ASP A 1 189 ? -2.415 -6.964 -24.604 1.00 89.94 189 ASP A C 1
ATOM 1582 O O . ASP A 1 189 ? -1.459 -6.192 -24.646 1.00 89.94 189 ASP A O 1
ATOM 1586 N N . LYS A 1 190 ? -3.359 -6.851 -23.661 1.00 93.38 190 LYS A N 1
ATOM 1587 C CA . LYS A 1 190 ? -3.391 -5.742 -22.700 1.00 93.38 190 LYS A CA 1
ATOM 1588 C C . LYS A 1 190 ? -2.661 -6.106 -21.409 1.00 93.38 190 LYS A C 1
ATOM 1590 O O . LYS A 1 190 ? -3.064 -7.084 -20.772 1.00 93.38 190 LYS A O 1
ATOM 1595 N N . PRO A 1 191 ? -1.651 -5.332 -20.978 1.00 96.19 191 PRO A N 1
ATOM 1596 C CA . PRO A 1 191 ? -1.025 -5.524 -19.676 1.00 96.19 191 PRO A CA 1
ATOM 1597 C C . PRO A 1 191 ? -2.022 -5.251 -18.545 1.00 96.19 191 PRO 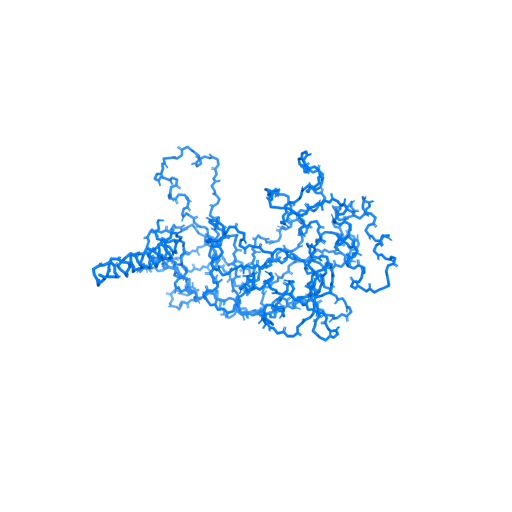A C 1
ATOM 1599 O O . PRO A 1 191 ? -2.977 -4.495 -18.733 1.00 96.19 191 PRO A O 1
ATOM 1602 N N . LEU A 1 192 ? -1.814 -5.877 -17.387 1.00 96.12 192 LEU A N 1
ATOM 1603 C CA . LEU A 1 192 ? -2.688 -5.761 -16.217 1.00 96.12 192 LEU A CA 1
ATOM 1604 C C . LEU A 1 192 ? -2.052 -4.926 -15.101 1.00 96.12 192 LEU A C 1
ATOM 1606 O O . LEU A 1 192 ? -0.854 -5.027 -14.848 1.00 96.12 192 LEU A O 1
ATOM 1610 N N . GLY A 1 193 ? -2.877 -4.149 -14.408 1.00 97.12 193 GLY A N 1
ATOM 1611 C CA . GLY A 1 193 ? -2.597 -3.559 -13.104 1.00 97.12 193 GLY A CA 1
ATOM 1612 C C . GLY A 1 193 ? -2.993 -4.497 -11.961 1.00 97.12 193 GLY A C 1
ATOM 1613 O O . GLY A 1 193 ? -3.555 -5.579 -12.164 1.00 97.12 193 GLY A O 1
ATOM 1614 N N . ALA A 1 194 ? -2.712 -4.079 -10.731 1.00 96.88 194 ALA A N 1
ATOM 1615 C CA . ALA A 1 194 ? -2.905 -4.915 -9.551 1.00 96.88 194 ALA A CA 1
ATOM 1616 C C . ALA A 1 194 ? -4.379 -5.202 -9.232 1.00 96.88 194 ALA A C 1
ATOM 1618 O O . ALA A 1 194 ? -4.729 -6.343 -8.926 1.00 96.88 194 ALA A O 1
ATOM 1619 N N . ILE A 1 195 ? -5.242 -4.183 -9.322 1.00 95.75 195 ILE A N 1
ATOM 1620 C CA . ILE A 1 195 ? -6.682 -4.342 -9.071 1.00 95.75 195 ILE A CA 1
ATOM 1621 C C . ILE A 1 195 ? -7.306 -5.262 -10.114 1.00 95.75 195 ILE A C 1
ATOM 1623 O O . ILE A 1 195 ? -8.021 -6.188 -9.744 1.00 95.75 195 ILE A O 1
ATOM 1627 N N . GLU A 1 196 ? -6.954 -5.099 -11.391 1.00 95.25 196 GLU A N 1
ATOM 1628 C CA . GLU A 1 196 ? -7.419 -6.003 -12.446 1.00 95.25 196 GLU A CA 1
ATOM 1629 C C . GLU A 1 196 ? -6.983 -7.447 -12.168 1.00 95.25 196 GLU A C 1
ATOM 1631 O O . GLU A 1 196 ? -7.808 -8.351 -12.242 1.00 95.25 196 GLU A O 1
ATOM 1636 N N . LEU A 1 197 ? -5.722 -7.695 -11.784 1.00 94.69 197 LEU A N 1
ATOM 1637 C CA . LEU A 1 197 ? -5.267 -9.038 -11.397 1.00 94.69 197 LEU A CA 1
ATOM 1638 C C . LEU A 1 197 ? -6.082 -9.601 -10.221 1.00 94.69 197 LEU A C 1
ATOM 1640 O O . LEU A 1 197 ? -6.490 -10.767 -10.235 1.00 94.69 197 LEU A O 1
ATOM 1644 N N . LEU A 1 198 ? -6.323 -8.777 -9.204 1.00 92.88 198 LEU A N 1
ATOM 1645 C CA . LEU A 1 198 ? -7.064 -9.167 -8.015 1.00 92.88 198 LEU A CA 1
ATOM 1646 C C . LEU A 1 198 ? -8.528 -9.487 -8.358 1.00 92.88 198 LEU A C 1
ATOM 1648 O O . LEU A 1 198 ? -9.033 -10.528 -7.931 1.00 92.88 198 LEU A O 1
ATOM 1652 N N . GLU A 1 199 ? -9.207 -8.683 -9.176 1.00 87.56 199 GLU A N 1
ATOM 1653 C CA . GLU A 1 199 ? -10.570 -8.930 -9.683 1.00 87.56 199 GLU A CA 1
ATOM 1654 C C . GLU A 1 199 ? -10.647 -10.110 -10.669 1.00 87.56 199 GLU A C 1
ATOM 1656 O O . GLU A 1 199 ? -11.671 -10.796 -10.785 1.00 87.56 199 GLU A O 1
ATOM 1661 N N . GLU A 1 200 ? -9.538 -10.413 -11.340 1.00 76.88 200 GLU A N 1
ATOM 1662 C CA . GLU A 1 200 ? -9.398 -11.522 -12.276 1.00 76.88 200 GLU A CA 1
ATOM 1663 C C . GLU A 1 200 ? -8.924 -12.832 -11.622 1.00 76.88 200 GLU A C 1
ATOM 1665 O O . GLU A 1 200 ? -8.565 -13.768 -12.338 1.00 76.88 200 GLU A O 1
ATOM 1670 N N . LYS A 1 201 ? -8.949 -12.947 -10.280 1.00 64.81 201 LYS A N 1
ATOM 1671 C CA . LYS A 1 201 ? -8.528 -14.145 -9.514 1.00 64.81 201 LYS A CA 1
ATOM 1672 C C . LYS A 1 201 ? -9.022 -15.447 -10.174 1.00 64.81 201 LYS A C 1
ATOM 1674 O O . LYS A 1 201 ? -10.186 -15.821 -10.050 1.00 64.81 201 LYS A O 1
ATOM 1679 N N . GLY A 1 202 ? -8.114 -16.157 -10.852 1.00 57.09 202 GLY A N 1
ATOM 1680 C CA . GLY A 1 202 ? -8.388 -17.442 -11.511 1.00 57.09 202 GLY A CA 1
ATOM 1681 C C . GLY A 1 202 ? -8.908 -17.392 -12.958 1.00 57.09 202 GLY A C 1
ATOM 1682 O O . GLY A 1 202 ? -9.343 -18.429 -13.453 1.00 57.09 202 GLY A O 1
ATOM 1683 N N . LYS A 1 203 ? -8.859 -16.242 -13.640 1.00 69.75 203 LYS A N 1
ATOM 1684 C CA . LYS A 1 203 ? -9.277 -16.070 -15.043 1.00 69.75 203 LYS A CA 1
ATOM 1685 C C . LYS A 1 203 ? -8.099 -16.171 -16.039 1.00 69.75 203 LYS A C 1
ATOM 1687 O O . LYS A 1 203 ? -6.956 -16.499 -15.691 1.00 69.75 203 LYS A O 1
ATOM 1692 N N . ASP A 1 204 ? -8.404 -15.948 -17.315 1.00 82.44 204 ASP A N 1
ATOM 1693 C CA . ASP A 1 204 ? -7.507 -16.129 -18.460 1.00 82.44 204 ASP A CA 1
ATOM 1694 C C . ASP A 1 204 ? -6.548 -14.940 -18.666 1.00 82.44 204 ASP A C 1
ATOM 1696 O O . ASP A 1 204 ? -6.740 -14.093 -19.533 1.00 82.44 204 ASP A O 1
ATOM 1700 N N . TYR A 1 205 ? -5.527 -14.838 -17.813 1.00 91.00 205 TYR A N 1
ATOM 1701 C CA . TYR A 1 205 ? -4.363 -13.969 -18.032 1.00 91.00 205 TYR A CA 1
ATOM 1702 C C . TYR A 1 205 ? -3.099 -14.797 -18.293 1.00 91.00 205 TYR A C 1
ATOM 1704 O O . TYR A 1 205 ? -3.046 -15.977 -17.962 1.00 91.00 205 TYR A O 1
ATOM 1712 N N . HIS A 1 206 ? -2.051 -14.213 -18.853 1.00 93.38 206 HIS A N 1
ATOM 1713 C CA . HIS A 1 206 ? -0.755 -14.861 -19.025 1.00 93.38 206 HIS A CA 1
ATOM 1714 C C . HIS A 1 206 ? 0.325 -14.047 -18.319 1.00 93.38 206 HIS A C 1
ATOM 1716 O O . HIS A 1 206 ? 0.264 -12.821 -18.299 1.00 93.38 206 HIS A O 1
ATOM 1722 N N . PHE A 1 207 ? 1.287 -14.737 -17.712 1.00 94.81 207 PHE A N 1
ATOM 1723 C CA . PHE A 1 207 ? 2.451 -14.107 -17.092 1.00 94.81 207 PHE A CA 1
ATOM 1724 C C . PHE A 1 207 ? 3.622 -14.197 -18.065 1.00 94.81 207 PHE A C 1
ATOM 1726 O O . PHE A 1 207 ? 3.936 -15.291 -18.532 1.00 94.81 207 PHE A O 1
ATOM 1733 N N . TYR A 1 208 ? 4.246 -13.058 -18.338 1.00 94.44 208 TYR A N 1
ATOM 1734 C CA . TYR A 1 208 ? 5.396 -12.911 -19.217 1.00 94.44 208 TYR A CA 1
ATOM 1735 C C . TYR A 1 208 ? 6.599 -12.530 -18.360 1.00 94.44 208 TYR A C 1
ATOM 1737 O O . TYR A 1 208 ? 6.644 -11.439 -17.798 1.00 94.44 208 TYR A O 1
ATOM 1745 N N . GLY A 1 209 ? 7.549 -13.451 -18.216 1.00 91.38 209 GLY A N 1
ATOM 1746 C CA . GLY A 1 209 ? 8.734 -13.276 -17.382 1.00 91.38 209 GLY A CA 1
ATOM 1747 C C . GLY A 1 209 ? 9.500 -14.584 -17.224 1.00 91.38 209 GLY A C 1
ATOM 1748 O O . GLY A 1 209 ? 9.338 -15.515 -18.013 1.00 91.38 209 GLY A O 1
ATOM 1749 N N . ASN A 1 210 ? 10.294 -14.701 -16.160 1.00 88.31 210 ASN A N 1
ATOM 1750 C CA . ASN A 1 210 ? 11.180 -15.858 -15.953 1.00 88.31 210 ASN A CA 1
ATOM 1751 C C . ASN A 1 210 ? 10.502 -17.093 -15.336 1.00 88.31 210 ASN A C 1
ATOM 1753 O O . ASN A 1 210 ? 11.173 -18.053 -14.958 1.00 88.31 210 ASN A O 1
ATOM 1757 N N . TYR A 1 211 ? 9.177 -17.077 -15.212 1.00 89.69 211 TYR A N 1
ATOM 1758 C CA . TYR A 1 211 ? 8.389 -18.149 -14.614 1.00 89.69 211 TYR A CA 1
ATOM 1759 C C . TYR A 1 211 ? 7.344 -18.657 -15.598 1.00 89.69 211 TYR A C 1
ATOM 1761 O O . TYR A 1 211 ? 6.768 -17.902 -16.380 1.00 89.69 211 TYR A O 1
ATOM 1769 N N . LYS A 1 212 ? 7.033 -19.954 -15.515 1.00 92.69 212 LYS A N 1
ATOM 1770 C CA . LYS A 1 212 ? 5.899 -20.516 -16.250 1.00 92.69 212 LYS A CA 1
ATOM 1771 C C . LYS A 1 212 ? 4.614 -19.893 -15.724 1.00 92.69 212 LYS A C 1
ATOM 1773 O O . LYS A 1 212 ? 4.350 -19.942 -14.523 1.00 92.69 212 LYS A O 1
ATOM 1778 N N . SER A 1 213 ? 3.766 -19.405 -16.628 1.00 92.06 213 SER A N 1
ATOM 1779 C CA . SER A 1 213 ? 2.526 -18.727 -16.238 1.00 92.06 213 SER A CA 1
ATOM 1780 C C . SER A 1 213 ? 1.633 -19.562 -15.312 1.00 92.06 213 SER A C 1
ATOM 1782 O O . SER A 1 213 ? 1.063 -19.026 -14.366 1.00 92.06 213 SER A O 1
ATOM 1784 N N . LYS A 1 214 ? 1.561 -20.884 -15.511 1.00 92.19 214 LYS A N 1
ATOM 1785 C CA . LYS A 1 214 ? 0.801 -21.781 -14.626 1.00 92.19 214 LYS A CA 1
ATOM 1786 C C . LYS A 1 214 ? 1.339 -21.805 -13.190 1.00 92.19 214 LYS A C 1
ATOM 1788 O O . LYS A 1 214 ? 0.540 -21.810 -12.257 1.00 92.19 214 LYS A O 1
ATOM 1793 N N . ASP A 1 215 ? 2.659 -21.838 -13.022 1.00 93.12 215 ASP A N 1
ATOM 1794 C CA . ASP A 1 215 ? 3.294 -21.862 -11.701 1.00 93.12 215 ASP A CA 1
ATOM 1795 C C . ASP A 1 215 ? 3.120 -20.509 -11.010 1.00 93.12 215 ASP A C 1
ATOM 1797 O O . ASP A 1 215 ? 2.636 -20.465 -9.884 1.00 93.12 215 ASP A O 1
ATOM 1801 N N . TYR A 1 216 ? 3.349 -19.411 -11.738 1.00 94.06 216 TYR A N 1
ATOM 1802 C CA . TYR A 1 216 ? 3.084 -18.059 -11.244 1.00 94.06 216 TYR A CA 1
ATOM 1803 C C . TYR A 1 216 ? 1.651 -17.906 -10.719 1.00 94.06 216 TYR A C 1
ATOM 1805 O O . TYR A 1 216 ? 1.432 -17.483 -9.588 1.00 94.06 216 TYR A O 1
ATOM 1813 N N . LYS A 1 217 ? 0.658 -18.308 -11.526 1.00 92.44 217 LYS A N 1
ATOM 1814 C CA . LYS A 1 217 ? -0.764 -18.251 -11.157 1.00 92.44 217 LYS A CA 1
ATOM 1815 C C . LYS A 1 217 ? -1.080 -19.034 -9.891 1.00 92.44 217 LYS A C 1
ATOM 1817 O O . LYS A 1 217 ? -1.917 -18.596 -9.107 1.00 92.44 217 LYS A O 1
ATOM 1822 N N . ARG A 1 218 ? -0.474 -20.212 -9.723 1.00 91.38 218 ARG A N 1
ATOM 1823 C CA . ARG A 1 218 ? -0.666 -21.036 -8.527 1.00 91.38 218 ARG A CA 1
ATOM 1824 C C . ARG A 1 218 ? -0.134 -20.306 -7.297 1.00 91.38 218 ARG A C 1
ATOM 1826 O O . ARG A 1 218 ? -0.844 -20.251 -6.299 1.00 91.38 218 ARG A O 1
ATOM 1833 N N . ASP A 1 219 ? 1.065 -19.749 -7.405 1.00 92.12 219 ASP A N 1
ATOM 1834 C CA . ASP A 1 219 ? 1.792 -19.183 -6.273 1.00 92.12 219 ASP A CA 1
ATOM 1835 C C . ASP A 1 219 ? 1.213 -17.818 -5.856 1.00 92.12 219 ASP A C 1
ATOM 1837 O O . ASP A 1 219 ? 0.999 -17.577 -4.675 1.00 92.12 219 ASP A O 1
ATOM 1841 N N . ILE A 1 220 ? 0.845 -16.945 -6.803 1.00 93.75 220 ILE A N 1
ATOM 1842 C CA . ILE A 1 220 ? 0.293 -15.619 -6.470 1.00 93.75 220 ILE A CA 1
ATOM 1843 C C . ILE A 1 220 ? -1.130 -15.689 -5.896 1.00 93.75 220 ILE A C 1
ATOM 1845 O O . ILE A 1 220 ? -1.544 -14.811 -5.145 1.00 93.75 220 ILE A O 1
ATOM 1849 N N . LYS A 1 221 ? -1.905 -16.733 -6.229 1.00 92.38 221 LYS A N 1
ATOM 1850 C CA . LYS A 1 221 ? -3.342 -16.827 -5.911 1.00 92.38 221 LYS A CA 1
ATOM 1851 C C . LYS A 1 221 ? -3.649 -16.692 -4.419 1.00 92.38 221 LYS A C 1
ATOM 1853 O O . LYS A 1 221 ? -4.708 -16.157 -4.081 1.00 92.38 221 LYS A O 1
ATOM 1858 N N . GLU A 1 222 ? -2.774 -17.197 -3.551 1.00 92.31 222 GLU A N 1
ATOM 1859 C CA . GLU A 1 222 ? -2.968 -17.122 -2.098 1.00 92.31 222 GLU A CA 1
ATOM 1860 C C . GLU A 1 222 ? -2.864 -15.692 -1.556 1.00 92.31 222 GLU A C 1
ATOM 1862 O O . GLU A 1 222 ? -3.477 -15.398 -0.538 1.00 92.31 222 GLU A O 1
ATOM 1867 N N . TYR A 1 223 ? -2.184 -14.790 -2.269 1.00 94.75 223 TYR A N 1
ATOM 1868 C CA . TYR A 1 223 ? -2.004 -13.386 -1.895 1.00 94.75 223 TYR A CA 1
ATOM 1869 C C . TYR A 1 223 ? -3.084 -12.452 -2.465 1.00 94.75 223 TYR A C 1
ATOM 1871 O O . TYR A 1 223 ? -3.095 -11.260 -2.184 1.00 94.75 223 TYR A O 1
ATOM 1879 N N . LEU A 1 224 ? -4.019 -12.957 -3.274 1.00 94.31 224 LEU A N 1
ATOM 1880 C CA . LEU A 1 224 ? -5.055 -12.134 -3.912 1.00 94.31 224 LEU A CA 1
ATOM 1881 C C . LEU A 1 224 ? -6.313 -12.004 -3.029 1.00 94.31 224 LEU A C 1
ATOM 1883 O O . LEU A 1 224 ? -7.417 -12.340 -3.478 1.00 94.31 224 LEU A O 1
ATOM 1887 N N . SER A 1 225 ? -6.148 -11.598 -1.763 1.00 93.81 225 SER A N 1
ATOM 1888 C CA . SER A 1 225 ? -7.258 -11.256 -0.851 1.00 93.81 225 SER A CA 1
ATOM 1889 C C . SER A 1 225 ? -7.557 -9.760 -0.885 1.00 93.81 225 SER A C 1
ATOM 1891 O O . SER A 1 225 ? -8.680 -9.354 -1.175 1.00 93.81 225 SER A O 1
ATOM 1893 N N . SER A 1 226 ? -6.533 -8.944 -0.644 1.00 96.69 226 SER A N 1
ATOM 1894 C CA . SER A 1 226 ? -6.600 -7.483 -0.653 1.00 96.69 226 SER A CA 1
ATOM 1895 C C . SER A 1 226 ? -5.330 -6.892 -1.264 1.00 96.69 226 SER A C 1
ATOM 1897 O O . SER A 1 226 ? -4.325 -7.591 -1.437 1.00 96.69 226 SER A O 1
ATOM 1899 N N . TYR A 1 227 ? -5.392 -5.614 -1.636 1.00 98.12 227 TYR A N 1
ATOM 1900 C CA . TYR A 1 227 ? -4.266 -4.895 -2.226 1.00 98.12 227 TYR A CA 1
ATOM 1901 C C . TYR A 1 227 ? -4.100 -3.519 -1.591 1.00 98.12 227 TYR A C 1
ATOM 1903 O O . TYR A 1 227 ? -5.019 -2.701 -1.606 1.00 98.12 227 TYR A O 1
ATOM 1911 N N . THR A 1 228 ? -2.921 -3.261 -1.036 1.00 98.38 228 THR A N 1
ATOM 1912 C CA . THR A 1 228 ? -2.594 -2.021 -0.332 1.00 98.38 228 THR A CA 1
ATOM 1913 C C . THR A 1 228 ? -1.579 -1.200 -1.128 1.00 98.38 228 THR A C 1
ATOM 1915 O O . THR A 1 228 ? -0.583 -1.745 -1.601 1.00 98.38 228 THR A O 1
ATOM 1918 N N . ILE A 1 229 ? -1.790 0.117 -1.206 1.00 98.38 229 ILE A N 1
ATOM 1919 C CA . ILE A 1 229 ? -0.778 1.094 -1.640 1.00 98.38 229 ILE A CA 1
ATOM 1920 C C . ILE A 1 229 ? -0.644 2.215 -0.594 1.00 98.38 229 ILE A C 1
ATOM 1922 O O . ILE A 1 229 ? -1.619 2.527 0.100 1.00 98.38 229 ILE A O 1
ATOM 1926 N N . PRO A 1 230 ? 0.532 2.848 -0.464 1.00 97.31 230 PRO A N 1
ATOM 1927 C CA . PRO A 1 230 ? 0.664 4.113 0.254 1.00 97.31 230 PRO A CA 1
ATOM 1928 C C . PRO A 1 230 ? -0.191 5.209 -0.396 1.00 97.31 230 PRO A C 1
ATOM 1930 O O . PRO A 1 230 ? -0.305 5.261 -1.622 1.00 97.31 230 PRO A O 1
ATOM 1933 N N . ILE A 1 231 ? -0.744 6.124 0.404 1.00 96.38 231 ILE A N 1
ATOM 1934 C CA . ILE A 1 231 ? -1.336 7.365 -0.124 1.00 96.38 231 ILE A CA 1
ATOM 1935 C C . ILE A 1 231 ? -0.235 8.314 -0.605 1.00 96.38 231 ILE A C 1
ATOM 1937 O O . ILE A 1 231 ? -0.417 9.005 -1.604 1.00 96.38 231 ILE A O 1
ATOM 1941 N N . ASP A 1 232 ? 0.919 8.315 0.061 1.00 96.12 232 ASP A N 1
ATOM 1942 C CA . ASP A 1 232 ? 2.104 9.042 -0.380 1.00 96.12 232 ASP A CA 1
ATOM 1943 C C . ASP A 1 232 ? 3.150 8.087 -0.971 1.00 96.12 232 ASP A C 1
ATOM 1945 O O . ASP A 1 232 ? 3.789 7.300 -0.265 1.00 96.12 232 ASP A O 1
ATOM 1949 N N . ASN A 1 233 ? 3.301 8.145 -2.294 1.00 95.94 233 ASN A N 1
ATOM 1950 C CA . ASN A 1 233 ? 4.256 7.352 -3.062 1.00 95.94 233 ASN A CA 1
ATOM 1951 C C . ASN A 1 233 ? 5.528 8.126 -3.424 1.00 95.94 233 ASN A C 1
ATOM 1953 O O . ASN A 1 233 ? 6.362 7.585 -4.150 1.00 95.94 233 ASN A O 1
ATOM 1957 N N . THR A 1 234 ? 5.710 9.342 -2.899 1.00 95.31 234 THR A N 1
ATOM 1958 C CA . THR A 1 234 ? 6.981 10.067 -3.021 1.00 95.31 234 THR A CA 1
ATOM 1959 C C . THR A 1 234 ? 8.115 9.304 -2.329 1.00 95.31 234 THR A C 1
ATOM 1961 O O . THR A 1 234 ? 7.907 8.441 -1.468 1.00 95.31 234 THR A O 1
ATOM 1964 N N . VAL A 1 235 ? 9.345 9.628 -2.710 1.00 93.75 235 VAL A N 1
ATOM 1965 C CA . VAL A 1 235 ? 10.580 9.016 -2.203 1.00 93.75 235 VAL A CA 1
ATOM 1966 C C . VAL A 1 235 ? 10.747 9.245 -0.697 1.00 93.75 235 VAL A C 1
ATOM 1968 O O . VAL A 1 235 ? 11.232 8.370 0.020 1.00 93.75 235 VAL A O 1
ATOM 1971 N N . GLU A 1 236 ? 10.302 10.401 -0.204 1.00 90.19 236 GLU A N 1
ATOM 1972 C CA . GLU A 1 236 ? 10.460 10.821 1.194 1.00 90.19 236 GLU A CA 1
ATOM 1973 C C . GLU A 1 236 ? 9.218 10.571 2.066 1.00 90.19 236 GLU A C 1
ATOM 1975 O O . GLU A 1 236 ? 9.330 10.595 3.290 1.00 90.19 236 GLU A O 1
ATOM 1980 N N . ARG A 1 237 ? 8.045 10.344 1.458 1.00 91.12 237 ARG A N 1
ATOM 1981 C CA . ARG A 1 237 ? 6.754 10.115 2.133 1.00 91.12 237 ARG A CA 1
ATOM 1982 C C . ARG A 1 237 ? 6.388 11.155 3.206 1.00 91.12 237 ARG A C 1
ATOM 1984 O O . ARG A 1 237 ? 6.072 10.807 4.345 1.00 91.12 237 ARG A O 1
ATOM 1991 N N . LYS A 1 238 ? 6.477 12.443 2.864 1.00 91.69 238 LYS A N 1
ATOM 1992 C CA . LYS A 1 238 ? 6.256 13.562 3.804 1.00 91.69 238 LYS A CA 1
ATOM 1993 C C . LYS A 1 238 ? 4.811 14.066 3.860 1.00 91.69 238 LYS A C 1
ATOM 1995 O O . LYS A 1 238 ? 4.446 14.713 4.837 1.00 91.69 238 LYS A O 1
ATOM 2000 N N . GLU A 1 239 ? 3.998 13.781 2.849 1.00 92.12 239 GLU A N 1
ATOM 2001 C CA . GLU A 1 239 ? 2.620 14.268 2.718 1.00 92.12 239 GLU A CA 1
ATOM 2002 C C . GLU A 1 239 ? 1.625 13.401 3.499 1.00 92.12 239 GLU A C 1
ATOM 2004 O O . GLU A 1 239 ? 0.613 13.895 4.000 1.00 92.12 239 GLU A O 1
ATOM 2009 N N . SER A 1 240 ? 1.887 12.094 3.614 1.00 93.38 240 SER A N 1
ATOM 2010 C CA . SER A 1 240 ? 1.022 11.177 4.358 1.00 93.38 240 SER A CA 1
ATOM 2011 C C . SER A 1 240 ? 1.751 9.917 4.818 1.00 93.38 240 SER A C 1
ATOM 2013 O O . SER A 1 240 ? 2.523 9.319 4.076 1.00 93.38 240 SER A O 1
ATOM 2015 N N . ASN A 1 241 ? 1.424 9.448 6.021 1.00 92.81 241 ASN A N 1
ATOM 2016 C CA . ASN A 1 241 ? 1.806 8.123 6.519 1.00 92.81 241 ASN A CA 1
ATOM 2017 C C . ASN A 1 241 ? 0.683 7.079 6.356 1.00 92.81 241 ASN A C 1
ATOM 2019 O O . ASN A 1 241 ? 0.802 5.961 6.861 1.00 92.81 241 ASN A O 1
ATOM 2023 N N . CYS A 1 242 ? -0.421 7.451 5.702 1.00 96.00 242 CYS A N 1
ATOM 2024 C CA . CYS A 1 242 ? -1.591 6.605 5.542 1.00 96.00 242 CYS A CA 1
ATOM 2025 C C . CYS A 1 242 ? -1.495 5.729 4.286 1.00 96.00 242 CYS A C 1
ATOM 2027 O O . CYS A 1 242 ? -0.851 6.068 3.291 1.00 96.00 242 CYS A O 1
ATOM 2029 N N . PHE A 1 243 ? -2.171 4.589 4.343 1.00 97.62 243 PHE A N 1
ATOM 2030 C CA . PHE A 1 243 ? -2.303 3.618 3.272 1.00 97.62 243 PHE A CA 1
ATOM 2031 C C . PHE A 1 243 ? -3.770 3.457 2.891 1.00 97.62 243 PHE A C 1
ATOM 2033 O O . PHE A 1 243 ? -4.668 3.650 3.710 1.00 97.62 243 PHE A O 1
ATOM 2040 N N . ILE A 1 244 ? -4.012 3.041 1.654 1.00 97.81 244 ILE A N 1
ATOM 2041 C CA . ILE A 1 244 ? -5.334 2.641 1.187 1.00 97.81 244 ILE A CA 1
ATOM 2042 C C . ILE A 1 244 ? -5.304 1.179 0.753 1.00 97.81 244 ILE A C 1
ATOM 2044 O O . ILE A 1 244 ? -4.387 0.745 0.051 1.00 97.81 244 ILE A O 1
ATOM 2048 N N . THR A 1 245 ? -6.293 0.411 1.202 1.00 98.25 245 THR A N 1
ATOM 2049 C CA . THR A 1 245 ? -6.423 -1.022 0.930 1.00 98.25 245 THR A CA 1
ATOM 2050 C C . THR A 1 245 ? -7.738 -1.321 0.231 1.00 98.25 245 THR A C 1
ATOM 2052 O O . THR A 1 245 ? -8.809 -1.115 0.802 1.00 98.25 245 THR A O 1
ATOM 2055 N N . TYR A 1 246 ? -7.639 -1.862 -0.979 1.00 97.88 246 TYR A N 1
ATOM 2056 C CA . TYR A 1 246 ? -8.752 -2.430 -1.710 1.00 97.88 246 TYR A CA 1
ATOM 2057 C C . TYR A 1 246 ? -9.073 -3.797 -1.125 1.00 97.88 246 TYR A C 1
ATOM 2059 O O . TYR A 1 246 ? -8.191 -4.654 -0.998 1.00 97.88 246 TYR A O 1
ATOM 2067 N N . ILE A 1 247 ? -10.342 -4.004 -0.816 1.00 96.06 247 ILE A N 1
ATOM 2068 C CA . ILE A 1 247 ? -10.902 -5.271 -0.365 1.00 96.06 247 ILE A CA 1
ATOM 2069 C C . ILE A 1 247 ? -12.059 -5.663 -1.279 1.00 96.06 247 ILE A C 1
ATOM 2071 O O . ILE A 1 247 ? -12.686 -4.814 -1.905 1.00 96.06 247 ILE A O 1
ATOM 2075 N N . LYS A 1 248 ? -12.367 -6.960 -1.333 1.00 90.88 248 LYS A N 1
ATOM 2076 C CA . LYS A 1 248 ? -13.569 -7.452 -2.026 1.00 90.88 248 LYS A CA 1
ATOM 2077 C C . LYS A 1 248 ? -14.766 -7.590 -1.101 1.00 90.88 248 LYS A C 1
ATOM 2079 O O . LYS A 1 248 ? -15.894 -7.731 -1.569 1.00 90.88 248 LYS A O 1
ATOM 2084 N N . SER A 1 249 ? -14.506 -7.686 0.197 1.00 88.31 249 SER A N 1
ATOM 2085 C CA . SER A 1 249 ? -15.531 -7.842 1.209 1.00 88.31 249 SER A CA 1
ATOM 2086 C C . SER A 1 249 ? -15.022 -7.400 2.575 1.00 88.31 249 SER A C 1
ATOM 2088 O O . SER A 1 249 ? -13.837 -7.523 2.878 1.00 88.31 249 SER A O 1
ATOM 2090 N N . ASN A 1 250 ? -15.940 -7.021 3.466 1.00 87.56 250 ASN A N 1
ATOM 2091 C CA . ASN A 1 250 ? -15.629 -6.713 4.869 1.00 87.56 250 ASN A CA 1
ATOM 2092 C C . ASN A 1 250 ? -14.904 -7.837 5.632 1.00 87.56 250 ASN A C 1
ATOM 2094 O O . ASN A 1 250 ? -14.349 -7.586 6.697 1.00 87.56 250 ASN A O 1
ATOM 2098 N N . LYS A 1 251 ? -14.919 -9.078 5.126 1.00 85.81 251 LYS A N 1
ATOM 2099 C CA . LYS A 1 251 ? -14.194 -10.203 5.736 1.00 85.81 251 LYS A CA 1
ATOM 2100 C C . LYS A 1 251 ? -12.683 -10.113 5.527 1.00 85.81 251 LYS A C 1
ATOM 2102 O O . LYS A 1 251 ? -11.957 -10.750 6.278 1.00 85.81 251 LYS A O 1
ATOM 2107 N N . ASP A 1 252 ? -12.247 -9.337 4.538 1.00 88.38 252 ASP A N 1
ATOM 2108 C CA . ASP A 1 252 ? -10.840 -9.129 4.185 1.00 88.38 252 ASP A CA 1
ATOM 2109 C C . ASP A 1 252 ? -10.220 -7.937 4.947 1.00 88.38 252 ASP A C 1
ATOM 2111 O O . ASP A 1 252 ? -9.102 -7.512 4.649 1.00 88.38 252 ASP A O 1
ATOM 2115 N N . ILE A 1 253 ? -10.963 -7.355 5.899 1.00 92.69 253 ILE A N 1
ATOM 2116 C CA . ILE A 1 253 ? -10.493 -6.265 6.757 1.00 92.69 253 ILE A CA 1
ATOM 2117 C C . ILE A 1 253 ? -9.785 -6.855 7.970 1.00 92.69 253 ILE A C 1
ATOM 2119 O O . ILE A 1 253 ? -10.414 -7.360 8.902 1.00 92.69 253 ILE A O 1
ATOM 2123 N N . ASP A 1 254 ? -8.472 -6.678 7.996 1.00 90.50 254 ASP A N 1
ATOM 2124 C CA . ASP A 1 254 ? -7.620 -7.004 9.128 1.00 90.50 254 ASP A CA 1
ATOM 2125 C C . ASP A 1 254 ? -6.891 -5.751 9.611 1.00 90.50 254 ASP A C 1
ATOM 2127 O O . ASP A 1 254 ? -6.452 -4.924 8.817 1.00 90.50 254 ASP A O 1
ATOM 2131 N N . LEU A 1 255 ? -6.747 -5.613 10.930 1.00 90.81 255 LEU A N 1
ATOM 2132 C CA . LEU A 1 255 ? -5.976 -4.527 11.552 1.00 90.81 255 LEU A CA 1
ATOM 2133 C C . LEU A 1 255 ? -4.549 -4.955 11.912 1.00 90.81 255 LEU A C 1
ATOM 2135 O O . LEU A 1 255 ? -3.764 -4.133 12.381 1.00 90.81 255 LEU A O 1
ATOM 2139 N N . LEU A 1 256 ? -4.230 -6.235 11.705 1.00 89.75 256 LEU A N 1
ATOM 2140 C CA . LEU A 1 256 ? -2.950 -6.855 12.016 1.00 89.75 256 LEU A CA 1
ATOM 2141 C C . LEU A 1 256 ? -2.382 -7.567 10.776 1.00 89.75 256 LEU A C 1
ATOM 2143 O O . LEU A 1 256 ? -3.128 -8.192 10.025 1.00 89.75 256 LEU A O 1
ATOM 2147 N N . SER A 1 257 ? -1.063 -7.537 10.607 1.00 87.88 257 SER A N 1
ATOM 2148 C CA . SER A 1 257 ? -0.297 -8.352 9.654 1.00 87.88 257 SER A CA 1
ATOM 2149 C C . SER A 1 257 ? 0.910 -8.922 10.386 1.00 87.88 257 SER A C 1
ATOM 2151 O O . SER A 1 257 ? 1.591 -8.184 11.094 1.00 87.88 257 SER A O 1
ATOM 2153 N N . LYS A 1 258 ? 1.147 -10.240 10.300 1.00 85.88 258 LYS A N 1
ATOM 2154 C CA . LYS A 1 258 ? 2.241 -10.912 11.035 1.00 85.88 258 LYS A CA 1
ATOM 2155 C C . LYS A 1 258 ? 2.214 -10.638 12.557 1.00 85.88 258 LYS A C 1
ATOM 2157 O O . LYS A 1 258 ? 3.247 -10.578 13.217 1.00 85.88 258 LYS A O 1
ATOM 2162 N N . GLY A 1 259 ? 1.019 -10.451 13.123 1.00 82.19 259 GLY A N 1
ATOM 2163 C CA . GLY A 1 259 ? 0.816 -10.120 14.538 1.00 82.19 259 GLY A CA 1
ATOM 2164 C C . GLY A 1 259 ? 1.102 -8.662 14.932 1.00 82.19 259 GLY A C 1
ATOM 2165 O O . GLY A 1 259 ? 0.919 -8.319 16.099 1.00 82.19 259 GLY A O 1
ATOM 2166 N N . GLU A 1 260 ? 1.495 -7.801 13.993 1.00 86.25 260 GLU A N 1
ATOM 2167 C CA . GLU A 1 260 ? 1.736 -6.372 14.217 1.00 86.25 260 GLU A CA 1
ATOM 2168 C C . GLU A 1 260 ? 0.607 -5.520 13.643 1.00 86.25 260 GLU A C 1
ATOM 2170 O O . GLU A 1 260 ? -0.029 -5.894 12.659 1.00 86.25 260 GLU A O 1
ATOM 2175 N N . TYR A 1 261 ? 0.338 -4.366 14.255 1.00 90.06 261 TYR A N 1
ATOM 2176 C CA . TYR A 1 261 ? -0.688 -3.450 13.763 1.00 90.06 261 TYR A CA 1
ATOM 2177 C C . TYR A 1 261 ? -0.306 -2.849 12.424 1.00 90.06 261 TYR A C 1
ATOM 2179 O O . TYR A 1 261 ? 0.815 -2.380 12.239 1.00 90.06 261 TYR A O 1
ATOM 2187 N N . LEU A 1 262 ? -1.280 -2.806 11.517 1.00 92.38 262 LEU A N 1
ATOM 2188 C CA . LEU A 1 262 ? -1.116 -2.081 10.271 1.00 92.38 262 LEU A CA 1
ATOM 2189 C C . LEU A 1 262 ? -0.835 -0.593 10.549 1.00 92.38 262 LEU A C 1
ATOM 2191 O O . LEU A 1 262 ? -1.352 -0.032 11.526 1.00 92.38 262 LEU A O 1
ATOM 2195 N N . PRO A 1 263 ? -0.078 0.080 9.662 1.00 93.25 263 PRO A N 1
ATOM 2196 C CA . PRO A 1 263 ? -0.039 1.537 9.643 1.00 93.25 263 PRO A CA 1
ATOM 2197 C C . PRO A 1 263 ? -1.456 2.107 9.435 1.00 93.25 263 PRO A C 1
ATOM 2199 O O . PRO A 1 263 ? -2.371 1.361 9.061 1.00 93.25 263 PRO A O 1
ATOM 2202 N N . PRO A 1 264 ? -1.667 3.423 9.631 1.00 95.50 264 PRO A N 1
ATOM 2203 C CA . PRO A 1 264 ? -2.971 4.047 9.414 1.00 95.50 264 PRO A CA 1
ATOM 2204 C C . PRO A 1 264 ? -3.523 3.673 8.039 1.00 95.50 264 PRO A C 1
ATOM 2206 O O . PRO A 1 264 ? -2.936 4.028 7.019 1.00 95.50 264 PRO A O 1
ATOM 2209 N N . THR A 1 265 ? -4.625 2.926 8.001 1.00 96.94 265 THR A N 1
ATOM 2210 C CA . THR A 1 265 ? -5.125 2.313 6.765 1.00 96.94 265 THR A CA 1
ATOM 2211 C C . THR A 1 265 ? -6.595 2.638 6.555 1.00 96.94 265 THR A C 1
ATOM 2213 O O . THR A 1 265 ? -7.425 2.432 7.439 1.00 96.94 265 THR A O 1
ATOM 2216 N N . ILE A 1 266 ? -6.908 3.115 5.355 1.00 97.62 266 ILE A N 1
ATOM 2217 C CA . ILE A 1 266 ? -8.262 3.315 4.847 1.00 97.62 266 ILE A CA 1
ATOM 2218 C C . ILE A 1 266 ? -8.634 2.095 4.004 1.00 97.62 266 ILE A C 1
ATOM 2220 O O . ILE A 1 266 ? -7.861 1.672 3.147 1.00 97.62 266 ILE A O 1
ATOM 2224 N N . PHE A 1 267 ? -9.819 1.532 4.228 1.00 97.75 267 PHE A N 1
ATOM 2225 C CA . PHE A 1 267 ? -10.330 0.404 3.447 1.00 97.75 267 PHE A CA 1
ATOM 2226 C C . PHE A 1 267 ? -11.370 0.876 2.436 1.00 97.75 267 PHE A C 1
ATOM 2228 O O . PHE A 1 267 ? -12.184 1.749 2.740 1.00 97.75 267 PHE A O 1
ATOM 2235 N N . THR A 1 268 ? -11.339 0.297 1.240 1.00 97.44 268 THR A N 1
ATOM 2236 C CA . THR A 1 268 ? -12.210 0.660 0.122 1.00 97.44 268 THR A CA 1
ATOM 2237 C C . THR A 1 268 ? -12.561 -0.566 -0.715 1.00 97.44 268 THR A C 1
ATOM 2239 O O . THR A 1 268 ? -11.775 -1.502 -0.818 1.00 97.44 268 THR A O 1
ATOM 2242 N N . GLU A 1 269 ? -13.723 -0.542 -1.351 1.00 96.19 269 GLU A N 1
ATOM 2243 C CA . GLU A 1 269 ? -14.101 -1.448 -2.443 1.00 96.19 269 GLU A CA 1
ATOM 2244 C C . GLU A 1 269 ? -14.048 -0.712 -3.799 1.00 96.19 269 GLU A C 1
ATOM 2246 O O . GLU A 1 269 ? -14.329 -1.283 -4.852 1.00 96.19 269 GLU A O 1
ATOM 2251 N N . ASN A 1 270 ? -13.692 0.578 -3.798 1.00 94.88 270 ASN A N 1
ATOM 2252 C CA . ASN A 1 270 ? -13.645 1.417 -4.985 1.00 94.88 270 ASN A CA 1
ATOM 2253 C C . ASN A 1 270 ? -12.311 1.259 -5.735 1.00 94.88 270 ASN A C 1
ATOM 2255 O O . ASN A 1 270 ? -11.345 1.988 -5.490 1.00 94.88 270 ASN A O 1
ATOM 2259 N N . GLY A 1 271 ? -12.278 0.333 -6.698 1.00 93.56 271 GLY A N 1
ATOM 2260 C CA . GLY A 1 271 ? -11.113 0.084 -7.558 1.00 93.56 271 GLY A CA 1
ATOM 2261 C C . GLY A 1 271 ? -10.636 1.319 -8.334 1.00 93.56 271 GLY A C 1
ATOM 2262 O O . GLY A 1 271 ? -9.435 1.481 -8.545 1.00 93.56 271 GLY A O 1
ATOM 2263 N N . PHE A 1 272 ? -11.538 2.257 -8.651 1.00 92.00 272 PHE A N 1
ATOM 2264 C CA . PHE A 1 272 ? -11.217 3.480 -9.397 1.00 92.00 272 PHE A CA 1
ATOM 2265 C C . PHE A 1 272 ? -10.116 4.319 -8.734 1.00 92.00 272 PHE A C 1
ATOM 2267 O O . PHE A 1 272 ? -9.322 4.958 -9.423 1.00 92.00 272 PHE A O 1
ATOM 2274 N N . LEU A 1 273 ? -10.010 4.299 -7.398 1.00 92.94 273 LEU A N 1
ATOM 2275 C CA . LEU A 1 273 ? -8.956 5.021 -6.676 1.00 92.94 273 LEU A CA 1
ATOM 2276 C C . LEU A 1 273 ? -7.545 4.581 -7.096 1.00 92.94 273 LEU A C 1
ATOM 2278 O O . LEU A 1 273 ? -6.627 5.399 -7.093 1.00 92.94 273 LEU A O 1
ATOM 2282 N N . TYR A 1 274 ? -7.388 3.325 -7.512 1.00 95.25 274 TYR A N 1
ATOM 2283 C CA . TYR A 1 274 ? -6.123 2.746 -7.960 1.00 95.25 274 TYR A CA 1
ATOM 2284 C C . TYR A 1 274 ? -5.854 2.994 -9.442 1.00 95.25 274 TYR A C 1
ATOM 2286 O O . TYR A 1 274 ? -4.702 2.918 -9.860 1.00 95.25 274 TYR A O 1
ATOM 2294 N N . GLU A 1 275 ? -6.877 3.314 -10.228 1.00 92.50 275 GLU A N 1
ATOM 2295 C CA . GLU A 1 275 ? -6.772 3.596 -11.664 1.00 92.50 275 GLU A CA 1
ATOM 2296 C C . GLU A 1 275 ? -6.463 5.069 -11.949 1.00 92.50 275 GLU A C 1
ATOM 2298 O O . GLU A 1 275 ? -6.107 5.434 -13.070 1.00 92.50 275 GLU A O 1
ATOM 2303 N N . LYS A 1 276 ? -6.566 5.929 -10.929 1.00 91.75 276 LYS A N 1
ATOM 2304 C CA . LYS A 1 276 ? -6.284 7.357 -11.052 1.00 91.75 276 LYS A CA 1
ATOM 2305 C C . LYS A 1 276 ? -4.885 7.602 -11.611 1.00 91.75 276 LYS A C 1
ATOM 2307 O O . LYS A 1 276 ? -3.877 7.179 -11.041 1.00 91.75 276 LYS A O 1
ATOM 2312 N N . SER A 1 277 ? -4.855 8.373 -12.694 1.00 91.62 277 SER A N 1
ATOM 2313 C CA . SER A 1 277 ? -3.647 8.991 -13.232 1.00 91.62 277 SER A CA 1
ATOM 2314 C C . SER A 1 277 ? -2.911 9.786 -12.143 1.00 91.62 277 SER A C 1
ATOM 2316 O O . SER A 1 277 ? -3.568 10.538 -11.413 1.00 91.62 277 SER A O 1
ATOM 2318 N N . PRO A 1 278 ? -1.570 9.696 -12.064 1.00 91.75 278 PRO A N 1
ATOM 2319 C CA . PRO A 1 278 ? -0.771 10.451 -11.096 1.00 91.75 278 PRO A CA 1
ATOM 2320 C C . PRO A 1 278 ? -0.832 11.976 -11.303 1.00 91.75 278 PRO A C 1
ATOM 2322 O O . PRO A 1 278 ? -0.398 12.737 -10.443 1.00 91.75 278 PRO A O 1
ATOM 2325 N N . TRP A 1 279 ? -1.405 12.436 -12.418 1.00 84.56 279 TRP A N 1
ATOM 2326 C CA . TRP A 1 279 ? -1.477 13.851 -12.804 1.00 84.56 279 TRP A CA 1
ATOM 2327 C C . TRP A 1 279 ? -2.844 14.490 -12.551 1.00 84.56 279 TRP A C 1
ATOM 2329 O O . TRP A 1 279 ? -2.974 15.711 -12.619 1.00 84.56 279 TRP A O 1
ATOM 2339 N N . ASN A 1 280 ? -3.877 13.681 -12.315 1.00 78.94 280 ASN A N 1
ATOM 2340 C CA . ASN A 1 280 ? -5.246 14.176 -12.264 1.00 78.94 280 ASN A CA 1
ATOM 2341 C C . ASN A 1 280 ? -5.628 14.545 -10.829 1.00 78.94 280 ASN A C 1
ATOM 2343 O O . ASN A 1 280 ? -5.636 13.701 -9.933 1.00 78.94 280 ASN A O 1
ATOM 2347 N N . GLU A 1 281 ? -6.021 15.802 -10.623 1.00 70.06 281 GLU A N 1
ATOM 2348 C CA . GLU A 1 281 ? -6.679 16.210 -9.385 1.00 70.06 281 GLU A CA 1
ATOM 2349 C C . GLU A 1 281 ? -8.177 15.911 -9.475 1.00 70.06 281 GLU A C 1
ATOM 2351 O O . GLU A 1 281 ? -8.902 16.523 -10.258 1.00 70.06 281 GLU A O 1
ATOM 2356 N N . TYR A 1 282 ? -8.653 14.988 -8.642 1.00 70.44 282 TYR A N 1
ATOM 2357 C CA . TYR A 1 282 ? -10.080 14.729 -8.477 1.00 70.44 282 TYR A CA 1
ATOM 2358 C C . TYR A 1 282 ? -10.574 15.531 -7.278 1.00 70.44 282 TYR A C 1
ATOM 2360 O O . TYR A 1 282 ? -10.177 15.271 -6.145 1.00 70.44 282 TYR A O 1
ATOM 2368 N N . LYS A 1 283 ? -11.407 16.541 -7.538 1.00 70.06 283 LYS A N 1
ATOM 2369 C CA . LYS A 1 283 ? -12.036 17.366 -6.501 1.00 70.06 283 LYS A CA 1
ATOM 2370 C C . LYS A 1 283 ? -13.521 17.056 -6.479 1.00 70.06 283 LYS A C 1
ATOM 2372 O O . LYS A 1 283 ? -14.303 17.642 -7.221 1.00 70.06 283 LYS A O 1
ATOM 2377 N N . LYS A 1 284 ? -13.869 16.088 -5.647 1.00 83.00 284 LYS A N 1
ATOM 2378 C CA . LYS A 1 284 ? -15.236 15.806 -5.225 1.00 83.00 284 LYS A CA 1
ATOM 2379 C C . LYS A 1 284 ? -15.284 16.046 -3.721 1.00 83.00 284 LYS A C 1
ATOM 2381 O O . LYS A 1 284 ? -14.243 15.984 -3.073 1.00 83.00 284 LYS A O 1
ATOM 2386 N N . ASP A 1 285 ? -16.455 16.375 -3.204 1.00 90.81 285 ASP A N 1
ATOM 2387 C CA . ASP A 1 285 ? -16.667 16.385 -1.763 1.00 90.81 285 ASP A CA 1
ATOM 2388 C C . ASP A 1 285 ? -17.144 15.000 -1.330 1.00 90.81 285 ASP A C 1
ATOM 2390 O O . ASP A 1 285 ? -18.002 14.393 -1.982 1.00 90.81 285 ASP A O 1
ATOM 2394 N N . ASP A 1 286 ? -16.585 14.525 -0.223 1.00 93.56 286 ASP A N 1
ATOM 2395 C CA . ASP A 1 286 ? -17.032 13.333 0.465 1.00 93.56 286 ASP A CA 1
ATOM 2396 C C . ASP A 1 286 ? -18.414 13.591 1.086 1.00 93.56 286 ASP A C 1
ATOM 2398 O O . ASP A 1 286 ? -18.680 14.621 1.719 1.00 93.56 286 ASP A O 1
ATOM 2402 N N . LYS A 1 287 ? -19.313 12.627 0.927 1.00 92.94 287 LYS A N 1
ATOM 2403 C CA . LYS A 1 287 ? -20.646 12.615 1.527 1.00 92.94 287 LYS A CA 1
ATOM 2404 C C . LYS A 1 287 ? -20.585 12.251 2.999 1.00 92.94 287 LYS A C 1
ATOM 2406 O O . LYS A 1 287 ? -21.411 12.736 3.772 1.00 92.94 287 LYS A O 1
ATOM 2411 N N . ASN A 1 288 ? -19.645 11.393 3.379 1.00 95.19 288 ASN A N 1
ATOM 2412 C CA . ASN A 1 288 ? -19.525 10.892 4.736 1.00 95.19 288 ASN A CA 1
ATOM 2413 C C . ASN A 1 288 ? -18.190 11.279 5.377 1.00 95.19 288 ASN A C 1
ATOM 2415 O O . ASN A 1 288 ? -17.283 11.789 4.727 1.00 95.19 288 ASN A O 1
ATOM 2419 N N . THR A 1 289 ? -18.097 11.038 6.678 1.00 96.31 289 THR A N 1
ATOM 2420 C CA . THR A 1 289 ? -16.898 11.285 7.476 1.00 96.31 289 THR A CA 1
ATOM 2421 C C . THR A 1 289 ? -16.432 9.977 8.077 1.00 96.31 289 THR A C 1
ATOM 2423 O O . THR A 1 289 ? -17.238 9.198 8.590 1.00 96.31 289 THR A O 1
ATOM 2426 N N . TYR A 1 290 ? -15.128 9.740 8.003 1.00 97.88 290 TYR A N 1
ATOM 2427 C CA . TYR A 1 290 ? -14.521 8.429 8.175 1.00 97.88 290 TYR A CA 1
ATOM 2428 C C . TYR A 1 290 ? -13.525 8.409 9.329 1.00 97.88 290 TYR A C 1
ATOM 2430 O O . TYR A 1 290 ? -12.852 9.394 9.617 1.00 97.88 290 TYR A O 1
ATOM 2438 N N . ILE A 1 291 ? -13.417 7.261 9.984 1.00 97.75 291 ILE A N 1
ATOM 2439 C CA . ILE A 1 291 ? -12.473 6.983 11.062 1.00 97.75 291 ILE A CA 1
ATOM 2440 C C . ILE A 1 291 ? -11.158 6.508 10.450 1.00 97.75 291 ILE A C 1
ATOM 2442 O O . ILE A 1 291 ? -11.143 5.635 9.579 1.00 97.75 291 ILE A O 1
ATOM 2446 N N . ILE A 1 292 ? -10.050 7.026 10.971 1.00 96.19 292 ILE A N 1
ATOM 2447 C CA . ILE A 1 292 ? -8.721 6.453 10.780 1.00 96.19 292 ILE A CA 1
ATOM 2448 C C . ILE A 1 292 ? -8.136 6.075 12.141 1.00 96.19 292 ILE A C 1
ATOM 2450 O O . ILE A 1 292 ? -8.196 6.850 13.096 1.00 96.19 292 ILE A O 1
ATOM 2454 N N . LEU A 1 293 ? -7.593 4.861 12.234 1.00 95.56 293 LEU A N 1
ATOM 2455 C CA . LEU A 1 293 ? -6.968 4.339 13.445 1.00 95.56 293 LEU A CA 1
ATOM 2456 C C . LEU A 1 293 ? -5.477 4.142 13.204 1.00 95.56 293 LEU A C 1
ATOM 2458 O O . LEU A 1 293 ? -5.075 3.551 12.204 1.00 95.56 293 LEU A O 1
ATOM 2462 N N . MET A 1 294 ? -4.671 4.609 14.150 1.00 94.31 294 MET A N 1
ATOM 2463 C CA . MET A 1 294 ? -3.227 4.425 14.167 1.00 94.31 294 MET A CA 1
ATOM 2464 C C . MET A 1 294 ? -2.821 3.821 15.500 1.00 94.31 294 MET A C 1
ATOM 2466 O O . MET A 1 294 ? -3.174 4.351 16.554 1.00 94.31 294 MET A O 1
ATOM 2470 N N . LYS A 1 295 ? -2.049 2.737 15.479 1.00 92.56 295 LYS A N 1
ATOM 2471 C CA . LYS A 1 295 ? -1.435 2.243 16.709 1.00 92.56 295 LYS A CA 1
ATOM 2472 C C . LYS A 1 295 ? -0.484 3.312 17.256 1.00 92.56 295 LYS A C 1
ATOM 2474 O O . LYS A 1 295 ? 0.385 3.786 16.529 1.00 92.56 295 LYS A O 1
ATOM 2479 N N . LYS A 1 296 ? -0.632 3.683 18.533 1.00 91.31 296 LYS A N 1
ATOM 2480 C CA . LYS A 1 296 ? 0.330 4.576 19.195 1.00 91.31 296 LYS A CA 1
ATOM 2481 C C . LYS A 1 296 ? 1.676 3.854 19.310 1.00 91.31 296 LYS A C 1
ATOM 2483 O O . LYS A 1 296 ? 1.697 2.719 19.800 1.00 91.31 296 LYS A O 1
ATOM 2488 N N . ALA A 1 297 ? 2.750 4.475 18.828 1.00 85.88 297 ALA A N 1
ATOM 2489 C CA . ALA A 1 297 ? 4.100 3.946 18.996 1.00 85.88 297 ALA A CA 1
ATOM 2490 C C . ALA A 1 297 ? 4.435 3.845 20.490 1.00 85.88 297 ALA A C 1
ATOM 2492 O O . ALA A 1 297 ? 3.942 4.646 21.280 1.00 85.88 297 ALA A O 1
ATOM 2493 N N . LEU A 1 298 ? 5.216 2.830 20.857 1.00 83.88 298 LEU A N 1
ATOM 2494 C CA . LEU A 1 298 ? 5.785 2.755 22.197 1.00 83.88 298 LEU A CA 1
ATOM 2495 C C . LEU A 1 298 ? 7.057 3.599 22.214 1.00 83.88 298 LEU A C 1
ATOM 2497 O O . LEU A 1 298 ? 7.901 3.443 21.325 1.00 83.88 298 LEU A O 1
ATOM 2501 N N . ASP A 1 299 ? 7.189 4.452 23.216 1.00 80.75 299 ASP A N 1
ATOM 2502 C CA . ASP A 1 299 ? 8.360 5.295 23.414 1.00 80.75 299 ASP A CA 1
ATOM 2503 C C . ASP A 1 299 ? 9.408 4.564 24.271 1.00 80.75 299 ASP A C 1
ATOM 2505 O O . ASP A 1 299 ? 9.153 3.508 24.857 1.00 80.75 299 ASP A O 1
ATOM 2509 N N . GLU A 1 300 ? 10.638 5.082 24.338 1.00 75.06 300 GLU A N 1
ATOM 2510 C CA . GLU A 1 300 ? 11.701 4.422 25.114 1.00 75.06 300 GLU A CA 1
ATOM 2511 C C . GLU A 1 300 ? 11.380 4.331 26.607 1.00 75.06 300 GLU A C 1
ATOM 2513 O O . GLU A 1 300 ? 11.755 3.350 27.254 1.00 75.06 300 GLU A O 1
ATOM 2518 N N . ASP A 1 301 ? 10.638 5.310 27.120 1.00 76.19 301 ASP A N 1
ATOM 2519 C CA . ASP A 1 301 ? 10.185 5.357 28.506 1.00 76.19 301 ASP A CA 1
ATOM 2520 C C . ASP A 1 301 ? 9.202 4.217 28.830 1.00 76.19 301 ASP A C 1
ATOM 2522 O O . ASP A 1 301 ? 9.181 3.726 29.963 1.00 76.19 301 ASP A O 1
ATOM 2526 N N . ASP A 1 302 ? 8.485 3.688 27.826 1.00 79.81 302 ASP A N 1
ATOM 2527 C CA . ASP A 1 302 ? 7.549 2.569 27.997 1.00 79.81 302 ASP A CA 1
ATOM 2528 C C . ASP A 1 302 ? 8.262 1.246 28.330 1.00 79.81 302 ASP A C 1
ATOM 2530 O O . ASP A 1 302 ? 7.641 0.295 28.811 1.00 79.81 302 ASP A O 1
ATOM 2534 N N . LYS A 1 303 ? 9.585 1.157 28.112 1.00 74.75 303 LYS A N 1
ATOM 2535 C CA . LYS A 1 303 ? 10.388 -0.043 28.424 1.00 74.75 303 LYS A CA 1
ATOM 2536 C C . LYS A 1 303 ? 10.497 -0.309 29.930 1.00 74.75 303 LYS A C 1
ATOM 2538 O O . LYS A 1 303 ? 10.767 -1.445 30.316 1.00 74.75 303 LYS A O 1
ATOM 2543 N N . ASN A 1 304 ? 10.291 0.715 30.762 1.00 82.50 304 ASN A N 1
ATOM 2544 C CA . ASN A 1 304 ? 10.383 0.621 32.222 1.00 82.50 304 ASN A CA 1
ATOM 2545 C C . ASN A 1 304 ? 9.032 0.343 32.901 1.00 82.50 304 ASN A C 1
ATOM 2547 O O . ASN A 1 304 ? 8.979 0.218 34.125 1.00 82.50 304 ASN A O 1
ATOM 2551 N N . LEU A 1 305 ? 7.952 0.245 32.123 1.00 85.56 305 LEU A N 1
ATOM 2552 C CA . LEU A 1 305 ? 6.611 -0.005 32.636 1.00 85.56 305 LEU A CA 1
ATOM 2553 C C . LEU A 1 305 ? 6.468 -1.421 33.196 1.00 85.56 305 LEU A C 1
ATOM 2555 O O . LEU A 1 305 ? 7.085 -2.387 32.732 1.00 85.56 305 LEU A O 1
ATOM 2559 N N . THR A 1 306 ? 5.583 -1.567 34.179 1.00 87.00 306 THR A N 1
ATOM 2560 C CA . THR A 1 306 ? 5.137 -2.888 34.619 1.00 87.00 306 THR A CA 1
ATOM 2561 C C . THR A 1 306 ? 4.432 -3.621 33.473 1.00 87.00 306 THR A C 1
ATOM 2563 O O . THR A 1 306 ? 3.979 -3.027 32.495 1.00 87.00 306 THR A O 1
ATOM 2566 N N . LYS A 1 307 ? 4.292 -4.949 33.583 1.00 83.38 307 LYS A N 1
ATOM 2567 C CA . LYS A 1 307 ? 3.591 -5.746 32.558 1.00 83.38 307 LYS A CA 1
ATOM 2568 C C . LYS A 1 307 ? 2.155 -5.273 32.306 1.00 83.38 307 LYS A C 1
ATOM 2570 O O . LYS A 1 307 ? 1.684 -5.404 31.181 1.00 83.38 307 LYS A O 1
ATOM 2575 N N . GLU A 1 308 ? 1.474 -4.775 33.335 1.00 81.88 308 GLU A N 1
ATOM 2576 C CA . GLU A 1 308 ? 0.089 -4.302 33.245 1.00 81.88 308 GLU A CA 1
ATOM 2577 C C . GLU A 1 308 ? 0.006 -2.949 32.534 1.00 81.88 308 GLU A C 1
ATOM 2579 O O . GLU A 1 308 ? -0.785 -2.788 31.607 1.00 81.88 308 GLU A O 1
ATOM 2584 N N . GLU A 1 309 ? 0.874 -2.004 32.895 1.00 84.31 309 GLU A N 1
ATOM 2585 C CA . GLU A 1 309 ? 0.972 -0.702 32.226 1.00 84.31 309 GLU A CA 1
ATOM 2586 C C . GLU A 1 309 ? 1.383 -0.857 30.758 1.00 84.31 309 GLU A C 1
ATOM 2588 O O . GLU A 1 309 ? 0.776 -0.260 29.870 1.00 84.31 309 GLU A O 1
ATOM 2593 N N . LEU A 1 310 ? 2.345 -1.741 30.477 1.00 84.00 310 LEU A N 1
ATOM 2594 C CA . LEU A 1 310 ? 2.766 -2.039 29.114 1.00 84.00 310 LEU A CA 1
ATOM 2595 C C . LEU A 1 310 ? 1.636 -2.667 28.281 1.00 84.00 310 LEU A C 1
ATOM 2597 O O . LEU A 1 310 ? 1.570 -2.424 27.077 1.00 84.00 310 LEU A O 1
ATOM 2601 N N . ASP A 1 311 ? 0.745 -3.468 28.881 1.00 81.31 311 ASP A N 1
ATOM 2602 C CA . ASP A 1 311 ? -0.449 -3.957 28.175 1.00 81.31 311 ASP A CA 1
ATOM 2603 C C . ASP A 1 311 ? -1.378 -2.795 27.809 1.00 81.31 311 ASP A C 1
ATOM 2605 O O . ASP A 1 311 ? -1.857 -2.728 26.680 1.00 81.31 311 ASP A O 1
ATOM 2609 N N . ILE A 1 312 ? -1.584 -1.828 28.706 1.00 83.44 312 ILE A N 1
ATOM 2610 C CA . ILE A 1 312 ? -2.396 -0.639 28.412 1.00 83.44 312 ILE A CA 1
ATOM 2611 C C . ILE A 1 312 ? -1.788 0.160 27.249 1.00 83.44 312 ILE A C 1
ATOM 2613 O O . ILE A 1 312 ? -2.493 0.440 26.275 1.00 83.44 312 ILE A O 1
ATOM 2617 N N . GLU A 1 313 ? -0.488 0.468 27.286 1.00 86.06 313 GLU A N 1
ATOM 2618 C CA . GLU A 1 313 ? 0.189 1.213 26.209 1.00 86.06 313 GLU A CA 1
ATOM 2619 C C . GLU A 1 313 ? 0.155 0.458 24.869 1.00 86.06 313 GLU A C 1
ATOM 2621 O O . GLU A 1 313 ? -0.111 1.031 23.804 1.00 86.06 313 GLU A O 1
ATOM 2626 N N . LYS A 1 314 ? 0.304 -0.872 24.894 1.00 85.00 314 LYS A N 1
ATOM 2627 C CA . LYS A 1 314 ? 0.162 -1.738 23.709 1.00 85.00 314 LYS A CA 1
ATOM 2628 C C . LYS A 1 314 ? -1.242 -1.756 23.113 1.00 85.00 314 LYS A C 1
ATOM 2630 O O . LYS A 1 314 ? -1.402 -2.220 21.988 1.00 85.00 314 LYS A O 1
ATOM 2635 N N . ASN A 1 315 ? -2.241 -1.223 23.803 1.00 87.81 315 ASN A N 1
ATOM 2636 C CA . ASN A 1 315 ? -3.614 -1.155 23.312 1.00 87.81 315 ASN A CA 1
ATOM 2637 C C . ASN A 1 315 ? -4.121 0.279 23.126 1.00 87.81 315 ASN A C 1
ATOM 2639 O O . ASN A 1 315 ? -5.304 0.472 22.841 1.00 87.81 315 ASN A O 1
ATOM 2643 N N . LYS A 1 316 ? -3.232 1.278 23.232 1.00 93.06 316 LYS A N 1
ATOM 2644 C CA . LYS A 1 316 ? -3.525 2.662 22.854 1.00 93.06 316 LYS A CA 1
ATOM 2645 C C . LYS A 1 316 ? -3.453 2.882 21.353 1.00 93.06 316 LYS A C 1
ATOM 2647 O O . LYS A 1 316 ? -2.497 2.461 20.690 1.00 93.06 316 LYS A O 1
ATOM 2652 N N . PHE A 1 317 ? -4.436 3.622 20.859 1.00 95.00 317 PHE A N 1
ATOM 2653 C CA . PHE A 1 317 ? -4.555 4.067 19.482 1.00 95.00 317 PHE A CA 1
ATOM 2654 C C . PHE A 1 317 ? -4.781 5.563 19.435 1.00 95.00 317 PHE A C 1
ATOM 2656 O O . PHE A 1 317 ? -5.473 6.131 20.276 1.00 95.00 317 PHE A O 1
ATOM 2663 N N . ILE A 1 318 ? -4.239 6.170 18.394 1.00 95.69 318 ILE A N 1
ATOM 2664 C CA . ILE A 1 318 ? -4.586 7.512 17.973 1.00 95.69 318 ILE A CA 1
ATOM 2665 C C . ILE A 1 318 ? -5.726 7.365 16.967 1.00 95.69 318 ILE A C 1
ATOM 2667 O O . ILE A 1 318 ? -5.585 6.703 15.935 1.00 95.69 318 ILE A O 1
ATOM 2671 N N . LEU A 1 319 ? -6.868 7.951 17.301 1.00 96.88 319 LEU A N 1
ATOM 2672 C CA . LEU A 1 319 ? -8.034 8.045 16.441 1.00 96.88 319 LEU A CA 1
ATOM 2673 C C . LEU A 1 319 ? -8.050 9.423 15.791 1.00 96.88 319 LEU A C 1
ATOM 2675 O O . LEU A 1 319 ? -7.969 10.443 16.475 1.00 96.88 319 LEU A O 1
ATOM 2679 N N . GLY A 1 320 ? -8.183 9.439 14.470 1.00 96.12 320 GLY A N 1
ATOM 2680 C CA . GLY A 1 320 ? -8.508 10.628 13.697 1.00 96.12 320 GLY A CA 1
ATOM 2681 C C . GLY A 1 320 ? -9.840 10.459 12.978 1.00 96.12 320 GLY A C 1
ATOM 2682 O O . GLY A 1 320 ? -10.345 9.347 12.800 1.00 96.12 320 GLY A O 1
ATOM 2683 N N . SER A 1 321 ? -10.383 11.580 12.527 1.00 96.31 321 SER A N 1
ATOM 2684 C CA . SER A 1 321 ? -11.539 11.624 11.640 1.00 96.31 321 SER A CA 1
ATOM 2685 C C . SER A 1 321 ? -11.147 12.350 10.358 1.00 96.31 321 SER A C 1
ATOM 2687 O O . SER A 1 321 ? -10.428 13.346 10.433 1.00 96.31 321 SER A O 1
ATOM 2689 N N . PHE A 1 322 ? -11.574 11.882 9.188 1.00 95.75 322 PHE A N 1
ATOM 2690 C CA . PHE A 1 322 ? -11.244 12.518 7.913 1.00 95.75 322 PHE A CA 1
ATOM 2691 C C . PHE A 1 322 ? -12.452 12.659 6.985 1.00 95.75 322 PHE A C 1
ATOM 2693 O O . PHE A 1 322 ? -13.384 11.855 7.010 1.00 95.75 322 PHE A O 1
ATOM 2700 N N . LYS A 1 323 ? -12.403 13.712 6.168 1.00 95.31 323 LYS A N 1
ATOM 2701 C CA . LYS A 1 323 ? -13.370 14.056 5.123 1.00 95.31 323 LYS A CA 1
ATOM 2702 C C . LYS A 1 323 ? -12.675 14.900 4.056 1.00 95.31 323 LYS A C 1
ATOM 2704 O O . LYS A 1 323 ? -11.763 15.667 4.363 1.00 95.31 323 LYS A O 1
ATOM 2709 N N . ASN A 1 324 ? -13.096 14.776 2.806 1.00 93.06 324 ASN A N 1
ATOM 2710 C CA . ASN A 1 324 ? -12.535 15.467 1.644 1.00 93.06 324 ASN A CA 1
ATOM 2711 C C . ASN A 1 324 ? -11.020 15.235 1.516 1.00 93.06 324 ASN A C 1
ATOM 2713 O O . ASN A 1 324 ? -10.247 16.162 1.264 1.00 93.06 324 ASN A O 1
ATOM 2717 N N . GLY A 1 325 ? -10.585 13.998 1.781 1.00 88.50 325 GLY A N 1
ATOM 2718 C CA . GLY A 1 325 ? -9.173 13.607 1.742 1.00 88.50 325 GLY A CA 1
ATOM 2719 C C . GLY A 1 325 ? -8.278 14.253 2.812 1.00 88.50 325 GLY A C 1
ATOM 2720 O O . GLY A 1 325 ? -7.058 14.229 2.661 1.00 88.50 325 GLY A O 1
ATOM 2721 N N . LYS A 1 326 ? -8.841 14.852 3.873 1.00 91.62 326 LYS A N 1
ATOM 2722 C CA . LYS A 1 326 ? -8.082 15.510 4.952 1.00 91.62 326 LYS A CA 1
ATOM 2723 C C . LYS A 1 326 ? -8.643 15.179 6.329 1.00 91.62 326 LYS A C 1
ATOM 2725 O O . LYS A 1 326 ? -9.848 15.018 6.497 1.00 91.62 326 LYS A O 1
ATOM 2730 N N . VAL A 1 327 ? -7.768 15.137 7.332 1.00 94.06 327 VAL A N 1
ATOM 2731 C CA . VAL A 1 327 ? -8.183 15.002 8.735 1.00 94.06 327 VAL A CA 1
ATOM 2732 C C . VAL A 1 327 ? -8.937 16.263 9.171 1.00 94.06 327 VAL A C 1
ATOM 2734 O O . VAL A 1 327 ? -8.497 17.384 8.901 1.00 94.06 327 VAL A O 1
ATOM 2737 N N . ILE A 1 328 ? -10.083 16.084 9.828 1.00 94.88 328 ILE A N 1
ATOM 2738 C CA . ILE A 1 328 ? -10.927 17.174 10.325 1.00 94.88 328 ILE A CA 1
ATOM 2739 C C . ILE A 1 328 ? -10.636 17.462 11.799 1.00 94.88 328 ILE A C 1
ATOM 2741 O O . ILE A 1 328 ? -10.387 16.558 12.587 1.00 94.88 328 ILE A O 1
ATOM 2745 N N . LYS A 1 329 ? -10.703 18.741 12.184 1.00 93.38 329 LYS A N 1
ATOM 2746 C CA . LYS A 1 329 ? -10.361 19.199 13.545 1.00 93.38 329 LYS A CA 1
ATOM 2747 C C . LYS A 1 329 ? -11.465 19.016 14.581 1.00 93.38 329 LYS A C 1
ATOM 2749 O O . LYS A 1 329 ? -11.199 19.139 15.767 1.00 93.38 329 LYS A O 1
ATOM 2754 N N . LYS A 1 330 ? -12.717 18.885 14.145 1.00 94.56 330 LYS A N 1
ATOM 2755 C CA . LYS A 1 330 ? -13.874 18.876 15.042 1.00 94.56 330 LYS A CA 1
ATOM 2756 C C . LYS A 1 330 ? -14.836 17.786 14.634 1.00 94.56 330 LYS A C 1
ATOM 2758 O O . LYS A 1 330 ? -15.290 17.765 13.494 1.00 94.56 330 LYS A O 1
ATOM 2763 N N . TYR A 1 331 ? -15.129 16.904 15.571 1.00 96.25 331 TYR A N 1
ATOM 2764 C CA . TYR A 1 331 ? -16.076 15.811 15.415 1.00 96.25 331 TYR A CA 1
ATOM 2765 C C . TYR A 1 331 ? -16.510 15.337 16.797 1.00 96.25 331 TYR A C 1
ATOM 2767 O O . TYR A 1 331 ? -15.928 15.715 17.813 1.00 96.25 331 TYR A O 1
ATOM 2775 N N . LYS A 1 332 ? -17.535 14.496 16.845 1.00 97.19 332 LYS A N 1
ATOM 2776 C CA . LYS A 1 332 ? -17.971 13.853 18.079 1.00 97.19 332 LYS A CA 1
ATOM 2777 C C . LYS A 1 332 ? -17.601 12.388 18.054 1.00 97.19 332 LYS A C 1
ATOM 2779 O O . LYS A 1 332 ? -17.808 11.723 17.042 1.00 97.19 332 LYS A O 1
ATOM 2784 N N . LEU A 1 333 ? -17.088 11.894 19.172 1.00 97.81 333 LEU A N 1
ATOM 2785 C CA . LEU A 1 333 ? -16.690 10.504 19.356 1.00 97.81 333 LEU A CA 1
ATOM 2786 C C . LEU A 1 333 ? -17.572 9.856 20.419 1.00 97.81 333 LEU A C 1
ATOM 2788 O O . LEU A 1 333 ? -17.721 10.386 21.519 1.00 97.81 333 LEU A O 1
ATOM 2792 N N . LYS A 1 334 ? -18.115 8.684 20.107 1.00 97.44 334 LYS A N 1
ATOM 2793 C CA . LYS A 1 334 ? -18.761 7.793 21.067 1.00 97.44 334 LYS A CA 1
ATOM 2794 C C . LYS A 1 334 ? -17.992 6.476 21.101 1.00 97.44 334 LYS A C 1
ATOM 2796 O O . LYS A 1 334 ? -17.730 5.877 20.058 1.00 97.44 334 LYS A O 1
ATOM 2801 N N . LEU A 1 335 ? -17.630 6.058 22.309 1.00 97.12 335 LEU A N 1
ATOM 2802 C CA . LEU A 1 335 ? -17.008 4.766 22.579 1.00 97.12 335 LEU A CA 1
ATOM 2803 C C . LEU A 1 335 ? -18.008 3.887 23.326 1.00 97.12 335 LEU A C 1
ATOM 2805 O O . LEU A 1 335 ? -18.611 4.334 24.305 1.00 97.12 335 LEU A O 1
ATOM 2809 N N . ASP A 1 336 ? -18.151 2.649 22.867 1.00 95.44 336 ASP A N 1
ATOM 2810 C CA . ASP A 1 336 ? -19.069 1.649 23.405 1.00 95.44 336 ASP A CA 1
ATOM 2811 C C . ASP A 1 336 ? -20.502 2.213 23.521 1.00 95.44 336 ASP A C 1
ATOM 2813 O O . ASP A 1 336 ? -20.984 2.929 22.636 1.00 95.44 336 ASP A O 1
ATOM 2817 N N . ASP A 1 337 ? -21.190 1.925 24.624 1.00 91.25 337 ASP A N 1
ATOM 2818 C CA . ASP A 1 337 ? -22.536 2.433 24.908 1.00 91.25 337 ASP A CA 1
ATOM 2819 C C . ASP A 1 337 ? -22.540 3.823 25.572 1.00 91.25 337 ASP A C 1
ATOM 2821 O O . ASP A 1 337 ? -23.580 4.286 26.038 1.00 91.25 337 ASP A O 1
ATOM 2825 N N . GLY A 1 338 ? -21.396 4.516 25.594 1.00 92.56 338 GLY A N 1
ATOM 2826 C CA . GLY A 1 338 ? -21.259 5.842 26.197 1.00 92.56 338 GLY A CA 1
ATOM 2827 C C . GLY A 1 338 ? -21.982 6.966 25.443 1.00 92.56 338 GLY A C 1
ATOM 2828 O O . GLY A 1 338 ? -22.687 6.759 24.452 1.00 92.56 338 GLY A O 1
ATOM 2829 N N . GLU A 1 339 ? -21.787 8.197 25.906 1.00 94.12 339 GLU A N 1
ATOM 2830 C CA . GLU A 1 339 ? -22.293 9.403 25.242 1.00 94.12 339 GLU A CA 1
ATOM 2831 C C . GLU A 1 339 ? -21.282 9.970 24.237 1.00 94.12 339 GLU A C 1
ATOM 2833 O O . GLU A 1 339 ? -20.078 9.712 24.324 1.00 94.12 339 GLU A O 1
ATOM 2838 N N . PHE A 1 340 ? -21.778 10.761 23.281 1.00 96.19 340 PHE A N 1
ATOM 2839 C CA . PHE A 1 340 ? -20.921 11.505 22.363 1.00 96.19 340 PHE A CA 1
ATOM 2840 C C . PHE A 1 340 ? -20.146 12.590 23.112 1.00 96.19 340 PHE A C 1
ATOM 2842 O O . PHE A 1 340 ? -20.736 13.450 23.763 1.00 96.19 340 PHE A O 1
ATOM 2849 N N . LYS A 1 341 ? -18.824 12.578 22.957 1.00 96.06 341 LYS A N 1
ATOM 2850 C CA . LYS A 1 341 ? -17.913 13.609 23.455 1.00 96.06 341 LYS A CA 1
ATOM 2851 C C . LYS A 1 341 ? -17.429 14.468 22.297 1.00 96.06 341 LYS A C 1
ATOM 2853 O O . LYS A 1 341 ? -17.072 13.932 21.247 1.00 96.06 341 LYS A O 1
ATOM 2858 N N . ASP A 1 342 ? -17.395 15.780 22.497 1.00 96.69 342 ASP A N 1
ATOM 2859 C CA . ASP A 1 342 ? -16.829 16.706 21.519 1.00 96.69 342 ASP A CA 1
ATOM 2860 C C . ASP A 1 342 ? -15.302 16.575 21.499 1.00 96.69 342 ASP A C 1
ATOM 2862 O O . ASP A 1 342 ? -14.629 16.751 22.517 1.00 96.69 342 ASP A O 1
ATOM 2866 N N . ILE A 1 343 ? -14.754 16.281 20.323 1.00 96.62 343 ILE A N 1
ATOM 2867 C CA . ILE A 1 343 ? -13.323 16.316 20.055 1.00 96.62 343 ILE A CA 1
ATOM 2868 C C . ILE A 1 343 ? -13.037 17.622 19.317 1.00 96.62 343 ILE A C 1
ATOM 2870 O O . ILE A 1 343 ? -13.555 17.861 18.227 1.00 96.62 343 ILE A O 1
ATOM 2874 N N . ASN A 1 344 ? -12.240 18.487 19.945 1.00 93.00 344 ASN A N 1
ATOM 2875 C CA . ASN A 1 344 ? -11.897 19.819 19.432 1.00 93.00 344 ASN A CA 1
ATOM 2876 C C . ASN A 1 344 ? -10.517 19.876 18.757 1.00 93.00 344 ASN A C 1
ATOM 2878 O O . ASN A 1 344 ? -10.038 20.967 18.439 1.00 93.00 344 ASN A O 1
ATOM 2882 N N . ASP A 1 345 ? -9.894 18.716 18.559 1.00 92.31 345 ASP A N 1
ATOM 2883 C CA . ASP A 1 345 ? -8.625 18.551 17.864 1.00 92.31 345 ASP A CA 1
ATOM 2884 C C . ASP A 1 345 ? -8.741 17.471 16.773 1.00 92.31 345 ASP A C 1
ATOM 2886 O O . ASP A 1 345 ? -9.712 16.719 16.692 1.00 92.31 345 ASP A O 1
ATOM 2890 N N . SER A 1 346 ? -7.734 17.391 15.914 1.00 91.50 346 SER A N 1
ATOM 2891 C CA . SER A 1 346 ? -7.652 16.453 14.792 1.00 91.50 346 SER A CA 1
ATOM 2892 C C . SER A 1 346 ? -7.587 14.997 15.256 1.00 91.50 346 SER A C 1
ATOM 2894 O O . SER A 1 346 ? -8.060 14.097 14.560 1.00 91.50 346 SER A O 1
ATOM 2896 N N . TYR A 1 347 ? -7.019 14.768 16.442 1.00 94.81 347 TYR A N 1
ATOM 2897 C CA . TYR A 1 347 ? -6.742 13.442 16.972 1.00 94.81 347 TYR A CA 1
ATOM 2898 C C . TYR A 1 347 ? -7.142 13.314 18.438 1.00 94.81 347 TYR A C 1
ATOM 2900 O O . TYR A 1 347 ? -7.132 14.282 19.196 1.00 94.81 347 TYR A O 1
ATOM 2908 N N . THR A 1 348 ? -7.465 12.093 18.846 1.00 96.19 348 THR A N 1
ATOM 2909 C CA . THR A 1 348 ? -7.694 11.742 20.247 1.00 96.19 348 THR A CA 1
ATOM 2910 C C . THR A 1 348 ? -7.164 10.342 20.531 1.00 96.19 348 THR A C 1
ATOM 2912 O O . THR A 1 348 ? -7.126 9.494 19.639 1.00 96.19 348 THR A O 1
ATOM 2915 N N . GLU A 1 349 ? -6.727 10.094 21.762 1.00 95.75 349 GLU A N 1
ATOM 2916 C CA . GLU A 1 349 ? -6.277 8.766 22.173 1.00 95.75 349 GLU A CA 1
ATOM 2917 C C . GLU A 1 349 ? -7.453 7.922 22.664 1.00 95.75 349 GLU A C 1
ATOM 2919 O O . GLU A 1 349 ? -8.300 8.378 23.435 1.00 95.75 349 GLU A O 1
ATOM 2924 N N . ILE A 1 350 ? -7.476 6.659 22.247 1.00 95.38 350 ILE A N 1
ATOM 2925 C CA . ILE A 1 350 ? -8.422 5.652 22.724 1.00 95.38 350 ILE A CA 1
ATOM 2926 C C . ILE A 1 350 ? -7.669 4.393 23.153 1.00 95.38 350 ILE A C 1
ATOM 2928 O O . ILE A 1 350 ? -6.568 4.119 22.676 1.00 95.38 350 ILE A O 1
ATOM 2932 N N . ILE A 1 351 ? -8.279 3.601 24.032 1.00 93.88 351 ILE A N 1
ATOM 2933 C CA . ILE A 1 351 ? -7.737 2.315 24.481 1.00 93.88 351 ILE A CA 1
ATOM 2934 C C . ILE A 1 351 ? -8.713 1.220 24.067 1.00 93.88 351 ILE A C 1
ATOM 2936 O O . ILE A 1 351 ? -9.885 1.274 24.446 1.00 93.88 351 ILE A O 1
ATOM 2940 N N . LEU A 1 352 ? -8.232 0.216 23.330 1.00 92.19 352 LEU A N 1
ATOM 2941 C CA . LEU A 1 352 ? -9.017 -0.984 23.045 1.00 92.19 352 LEU A CA 1
ATOM 2942 C C . LEU A 1 352 ? -8.997 -1.916 24.260 1.00 92.19 352 LEU A C 1
ATOM 2944 O O . LEU A 1 352 ? -7.977 -2.520 24.610 1.00 92.19 352 LEU A O 1
ATOM 2948 N N . LYS A 1 353 ? -10.148 -2.048 24.911 1.00 91.38 353 LYS A N 1
ATOM 2949 C CA . LYS A 1 353 ? -10.362 -2.958 26.036 1.00 91.38 353 LYS A CA 1
ATOM 2950 C C . LYS A 1 353 ? -10.479 -4.392 25.532 1.00 91.38 353 LYS A C 1
ATOM 2952 O O . LYS A 1 353 ? -10.802 -4.640 24.374 1.00 91.38 353 LYS A O 1
ATOM 2957 N N . LYS A 1 354 ? -10.250 -5.359 26.414 1.00 89.81 354 LYS A N 1
ATOM 2958 C CA . LYS A 1 354 ? -10.569 -6.756 26.119 1.00 89.81 354 LYS A CA 1
ATOM 2959 C C . LYS A 1 354 ? -12.077 -6.914 25.872 1.00 89.81 354 LYS A C 1
ATOM 2961 O O . LYS A 1 354 ? -12.880 -6.395 26.643 1.00 89.81 354 LYS A O 1
ATOM 2966 N N . GLY A 1 355 ? -12.443 -7.670 24.841 1.00 91.56 355 GLY A N 1
ATOM 2967 C CA . GLY A 1 355 ? -13.820 -7.865 24.388 1.00 91.56 355 GLY A CA 1
ATOM 2968 C C . GLY A 1 355 ? -14.204 -6.956 23.219 1.00 91.56 355 GLY A C 1
ATOM 2969 O O . GLY A 1 355 ? -13.348 -6.486 22.467 1.00 91.56 355 GLY A O 1
ATOM 2970 N N . LEU A 1 356 ? -15.510 -6.746 23.052 1.00 94.75 356 LEU A N 1
ATOM 2971 C CA . LEU A 1 356 ? -16.065 -5.914 21.989 1.00 94.75 356 LEU A CA 1
ATOM 2972 C C . LEU A 1 356 ? -15.863 -4.431 22.316 1.00 94.75 356 LEU A C 1
ATOM 2974 O O . LEU A 1 356 ? -16.303 -3.963 23.361 1.00 94.75 356 LEU A O 1
ATOM 2978 N N . ASN A 1 357 ? -15.233 -3.709 21.396 1.00 96.50 357 ASN A N 1
ATOM 2979 C CA . ASN A 1 357 ? -15.078 -2.261 21.427 1.00 96.50 357 ASN A CA 1
ATOM 2980 C C . ASN A 1 357 ? -15.858 -1.680 20.260 1.00 96.50 357 ASN A C 1
ATOM 2982 O O . ASN A 1 357 ? -15.673 -2.121 19.121 1.00 96.50 357 ASN A O 1
ATOM 2986 N N . LYS A 1 358 ? -16.684 -0.672 20.521 1.00 98.06 358 LYS A N 1
ATOM 2987 C CA . LYS A 1 358 ? -17.431 0.032 19.476 1.00 98.06 358 LYS A CA 1
ATOM 2988 C C . LYS A 1 358 ? -16.965 1.475 19.390 1.00 98.06 358 LYS A C 1
ATOM 2990 O O . LYS A 1 358 ? -16.959 2.192 20.382 1.00 98.06 358 LYS A O 1
ATOM 2995 N N . ILE A 1 359 ? -16.581 1.905 18.196 1.00 98.25 359 ILE A N 1
ATOM 2996 C CA . ILE A 1 359 ? -16.072 3.249 17.930 1.00 98.25 359 ILE A CA 1
ATOM 2997 C C . ILE A 1 359 ? -17.006 3.898 16.920 1.00 98.25 359 ILE A C 1
ATOM 2999 O O . ILE A 1 359 ? -17.202 3.359 15.831 1.00 98.25 359 ILE A O 1
ATOM 3003 N N . GLN A 1 360 ? -17.583 5.044 17.272 1.00 98.19 360 GLN A N 1
ATOM 3004 C CA . GLN A 1 360 ? -18.511 5.767 16.407 1.00 98.19 360 GLN A CA 1
ATOM 3005 C C . GLN A 1 360 ? -18.147 7.241 16.341 1.00 98.19 360 GLN A C 1
ATOM 3007 O O . GLN A 1 360 ? -17.880 7.862 17.372 1.00 98.19 360 GLN A O 1
ATOM 3012 N N . ILE A 1 361 ? -18.206 7.814 15.143 1.00 97.56 361 ILE A N 1
ATOM 3013 C CA . ILE A 1 361 ? -18.045 9.256 14.951 1.00 97.56 361 ILE A CA 1
ATOM 3014 C C . ILE A 1 361 ? -19.309 9.888 14.378 1.00 97.56 361 ILE A C 1
ATOM 3016 O O . ILE A 1 361 ? -20.080 9.246 13.661 1.00 97.56 361 ILE A O 1
ATOM 3020 N N . SER A 1 362 ? -19.511 11.158 14.709 1.00 96.19 362 SER A N 1
ATOM 3021 C CA . SER A 1 362 ? -20.625 11.972 14.231 1.00 96.19 362 SER A CA 1
ATOM 3022 C C . SER A 1 362 ? -20.188 13.424 14.038 1.00 96.19 362 SER A C 1
ATOM 3024 O O . SER A 1 362 ? -19.439 13.961 14.854 1.00 96.19 362 SER A O 1
ATOM 3026 N N . GLU A 1 363 ? -20.678 14.088 12.995 1.00 93.75 363 GLU A N 1
ATOM 3027 C CA . GLU A 1 363 ? -20.495 15.533 12.803 1.00 93.75 363 GLU A CA 1
ATOM 3028 C C . GLU A 1 363 ? -21.438 16.366 13.684 1.00 93.75 363 GLU A C 1
ATOM 3030 O O . GLU A 1 363 ? -21.075 17.451 14.134 1.00 93.75 363 GLU A O 1
ATOM 3035 N N . ASN A 1 364 ? -22.649 15.867 13.956 1.00 91.56 364 ASN A N 1
ATOM 3036 C CA . ASN A 1 364 ? -23.711 16.625 14.630 1.00 91.56 364 ASN A CA 1
ATOM 3037 C C . ASN A 1 364 ? -24.098 16.068 16.019 1.00 91.56 364 ASN A C 1
ATOM 3039 O O . ASN A 1 364 ? -24.802 16.731 16.783 1.00 91.56 364 ASN A O 1
ATOM 3043 N N . GLY A 1 365 ? -23.609 14.881 16.386 1.00 89.12 365 GLY A N 1
ATOM 3044 C CA . GLY A 1 365 ? -23.939 14.176 17.630 1.00 89.12 365 GLY A CA 1
ATOM 3045 C C . GLY A 1 365 ? -25.288 13.471 17.645 1.00 89.12 365 GLY A C 1
ATOM 3046 O O . GLY A 1 365 ? -25.723 13.047 18.711 1.00 89.12 365 GLY A O 1
ATOM 3047 N N . LYS A 1 366 ? -25.956 13.384 16.494 1.00 88.44 366 LYS A N 1
ATOM 3048 C CA . LYS A 1 366 ? -27.248 12.712 16.316 1.00 88.44 366 LYS A CA 1
ATOM 3049 C C . LYS A 1 366 ? -27.119 11.570 15.318 1.00 88.44 366 LYS A C 1
ATOM 3051 O O . LYS A 1 366 ? -27.464 10.437 15.638 1.00 88.44 366 LYS A O 1
ATOM 3056 N N . ASP A 1 367 ? -26.561 11.870 14.151 1.00 93.62 367 ASP A N 1
ATOM 3057 C CA . ASP A 1 367 ? -26.398 10.926 13.054 1.00 93.62 367 ASP A CA 1
ATOM 3058 C C . ASP A 1 367 ? -25.007 10.304 13.108 1.00 93.62 367 ASP A C 1
ATOM 3060 O O . ASP A 1 367 ? -23.994 11.001 13.184 1.00 93.62 367 ASP A O 1
ATOM 3064 N N . ILE A 1 368 ? -24.951 8.978 13.085 1.00 96.19 368 ILE A N 1
ATOM 3065 C CA . ILE A 1 368 ? -23.688 8.245 13.055 1.00 96.19 368 ILE A CA 1
ATOM 3066 C C . ILE A 1 368 ? -23.160 8.272 11.623 1.00 96.19 368 ILE A C 1
ATOM 3068 O O . ILE A 1 368 ? -23.802 7.749 10.717 1.00 96.19 368 ILE A O 1
ATOM 3072 N N . ASN A 1 369 ? -21.978 8.856 11.441 1.00 96.44 369 ASN A N 1
ATOM 3073 C CA . ASN A 1 369 ? -21.304 8.897 10.149 1.00 96.44 369 ASN A CA 1
ATOM 3074 C C . ASN A 1 369 ? -20.584 7.578 9.870 1.00 96.44 369 ASN A C 1
ATOM 3076 O O . ASN A 1 369 ? -20.824 6.945 8.848 1.00 96.44 369 ASN A O 1
ATOM 3080 N N . SER A 1 370 ? -19.752 7.133 10.811 1.00 97.44 370 SER A N 1
ATOM 3081 C CA . SER A 1 370 ? -18.988 5.892 10.671 1.00 97.44 370 SER A CA 1
ATOM 3082 C C . SER A 1 370 ? -18.968 5.095 11.966 1.00 97.44 370 SER A C 1
ATOM 3084 O O . SER A 1 370 ? -19.035 5.660 13.063 1.00 97.44 370 SER A O 1
ATOM 3086 N N . THR A 1 371 ? -18.897 3.769 11.844 1.00 97.56 371 THR A N 1
ATOM 3087 C CA . THR A 1 371 ? -18.805 2.833 12.972 1.00 97.56 371 THR A CA 1
ATOM 3088 C C . THR A 1 371 ? -17.804 1.722 12.683 1.00 97.56 371 THR A C 1
ATOM 3090 O O . THR A 1 371 ? -17.856 1.084 11.635 1.00 97.56 371 THR A O 1
ATOM 3093 N N . ILE A 1 372 ? -16.941 1.437 13.653 1.00 97.62 372 ILE A N 1
ATOM 3094 C CA . ILE A 1 372 ? -16.055 0.271 13.648 1.00 97.62 372 ILE A CA 1
ATOM 3095 C C . ILE A 1 372 ? -16.301 -0.516 14.937 1.00 97.62 372 ILE A C 1
ATOM 3097 O O . ILE A 1 372 ? -16.301 0.063 16.024 1.00 97.62 372 ILE A O 1
ATOM 3101 N N . GLU A 1 373 ? -16.495 -1.831 14.827 1.00 96.50 373 GLU A N 1
ATOM 3102 C CA . GLU A 1 373 ? -16.585 -2.736 15.978 1.00 96.50 373 GLU A CA 1
ATOM 3103 C C . GLU A 1 373 ? -15.446 -3.753 15.952 1.00 96.50 373 GLU A C 1
ATOM 3105 O O . GLU A 1 373 ? -15.317 -4.555 15.020 1.00 96.50 373 GLU A O 1
ATOM 3110 N N . ILE A 1 374 ? -14.625 -3.729 16.999 1.00 94.94 374 ILE A N 1
ATOM 3111 C CA . ILE A 1 374 ? -13.398 -4.512 17.124 1.00 94.94 374 ILE A CA 1
ATOM 3112 C C . ILE A 1 374 ? -13.517 -5.411 18.350 1.00 94.94 374 ILE A C 1
ATOM 3114 O O . ILE A 1 374 ? -13.614 -4.925 19.475 1.00 94.94 374 ILE A O 1
ATOM 3118 N N . ASN A 1 375 ? -13.467 -6.724 18.148 1.00 92.50 375 ASN A N 1
ATOM 3119 C CA . ASN A 1 375 ? -13.348 -7.681 19.237 1.00 92.50 375 ASN A CA 1
ATOM 3120 C C . ASN A 1 375 ? -11.871 -8.000 19.494 1.00 92.50 375 ASN A C 1
ATOM 3122 O O . ASN A 1 375 ? -11.194 -8.584 18.643 1.00 92.50 375 ASN A O 1
ATOM 3126 N N . ARG A 1 376 ? -11.383 -7.626 20.677 1.00 89.25 376 ARG A N 1
ATOM 3127 C CA . ARG A 1 376 ? -10.036 -7.937 21.162 1.00 89.25 376 ARG A CA 1
ATOM 3128 C C . ARG A 1 376 ? -10.114 -9.145 22.092 1.00 89.25 376 ARG A C 1
ATOM 3130 O O . ARG A 1 376 ? -10.623 -9.046 23.206 1.00 89.25 376 ARG A O 1
ATOM 3137 N N . GLU A 1 377 ? -9.602 -10.293 21.659 1.00 78.25 377 GLU A N 1
ATOM 3138 C CA . GLU A 1 377 ? -9.778 -11.551 22.405 1.00 78.25 377 GLU A CA 1
ATOM 3139 C C . GLU A 1 377 ? -8.802 -11.721 23.590 1.00 78.25 377 GLU A C 1
ATOM 3141 O O . GLU A 1 377 ? -9.058 -12.527 24.493 1.00 78.25 377 GLU A O 1
ATOM 3146 N N . LYS A 1 378 ? -7.715 -10.939 23.641 1.00 63.41 378 LYS A N 1
ATOM 3147 C CA . LYS A 1 378 ? -6.727 -10.943 24.731 1.00 63.41 378 LYS A CA 1
ATOM 3148 C C . LYS A 1 378 ? -6.409 -9.567 25.253 1.00 63.41 378 LYS A C 1
ATOM 3150 O O . LYS A 1 378 ? -5.888 -8.767 24.451 1.00 63.41 378 LYS A O 1
#

Organism: NCBI:txid29372

Secondary structure (DSSP, 8-state):
-HHHHHHHHHHHHHHHHHHHHHHHHHTTSSEEEEEEE-----S-PPPB----S-TTS--HHHHHHHHHHTHHHHHTTSSSHHHHHHHHHHHHHHH-EEES-PPPS-SSHHHHHHH--S-TTEEEHHHHHHHHHHHHHHHT--EEEEEEE-SSGGG-SS-EEEEEEEEETTTTEEEEEETTTTEEEEETTEE--HHHHHHTTTSS-EEEESS-HHHHHHHHGGGBSEEEEESB-SSS--S---EEEEESSGGG--SEETTEEPSSEEEE--THHHH--TT-------SS-EEEEEEPPPPGGGGGS-HHHHHHHHTEEEEEEEETTEE-S-EEEEETTS--EEE-SSEEEEE--SEEEEEEEESSSSS--EEEEEEE--

pLDDT: mean 90.33, std 9.98, range [46.09, 98.75]

Sequence (378 aa):
MRKKIRKICLVVIILALGVIYFNSFEDKKGIKVTKFDNLYNEESIKIFYEHIRDKTKINEKITKLEETYSVKEISNKEDDELDKILKTTDILKNIGDCDDIEETKYLNGYDILTNKSANKRKISKRDSAIIQRDLILALGYESRIGIFKKEKPQFEKNPEYYVVEYWSPEFNKWILIDFEKRGYLKKGDKPLGAIELLEEKGKDYHFYGNYKSKDYKRDIKEYLSSYTIPIDNTVERKESNCFITYIKSNKDIDLLSKGEYLPPTIFTENGFLYEKSPWNEYKKDDKNTYIILMKKALDEDDKNLTKEELDIEKNKFILGSFKNGKVIKKYKLKLDDGEFKDINDSYTEIILKKGLNKIQISENGKDINSTIEINREK